Protein AF-A0A964V5R9-F1 (afdb_monomer_lite)

Structure (mmCIF, N/CA/C/O backbone):
data_AF-A0A964V5R9-F1
#
_entry.id   AF-A0A964V5R9-F1
#
loop_
_atom_site.group_PDB
_atom_site.id
_atom_site.type_symbol
_atom_site.label_atom_id
_atom_site.label_alt_id
_atom_site.label_comp_id
_atom_site.label_asym_id
_atom_site.label_entity_id
_atom_site.label_seq_id
_atom_site.pdbx_PDB_ins_code
_atom_site.Cartn_x
_atom_site.Cartn_y
_atom_site.Cartn_z
_atom_site.occupancy
_atom_site.B_iso_or_equiv
_atom_site.auth_seq_id
_atom_site.auth_comp_id
_atom_site.auth_asym_id
_atom_site.auth_atom_id
_atom_site.pdbx_PDB_model_num
ATOM 1 N N . MET A 1 1 ? -35.387 39.392 -35.919 1.00 31.59 1 MET A N 1
ATOM 2 C CA . MET A 1 1 ? -36.525 39.162 -36.844 1.00 31.59 1 MET A CA 1
ATOM 3 C C . MET A 1 1 ? -37.261 37.903 -36.402 1.00 31.59 1 MET A C 1
ATOM 5 O O . MET A 1 1 ? -36.664 37.111 -35.685 1.00 31.59 1 MET A O 1
ATOM 9 N N . SER A 1 2 ? -38.541 37.754 -36.748 1.00 31.02 2 SER A N 1
ATOM 10 C CA . SER A 1 2 ? -39.465 36.840 -36.053 1.00 31.02 2 SER A CA 1
ATOM 11 C C . SER A 1 2 ? -39.917 35.652 -36.904 1.00 31.02 2 SER A C 1
ATOM 13 O O . SER A 1 2 ? -40.207 35.840 -38.078 1.00 31.02 2 SER A O 1
ATOM 15 N N . ASN A 1 3 ? -40.056 34.476 -36.279 1.00 32.22 3 ASN A N 1
ATOM 16 C CA . ASN A 1 3 ? -41.235 33.581 -36.306 1.00 32.22 3 ASN A CA 1
ATOM 17 C C . ASN A 1 3 ? -40.943 32.387 -35.361 1.00 32.22 3 ASN A C 1
ATOM 19 O O . ASN A 1 3 ? -39.824 31.894 -35.368 1.00 32.22 3 ASN A O 1
ATOM 23 N N . SER A 1 4 ? -41.783 31.927 -34.423 1.00 34.06 4 SER A N 1
ATOM 24 C CA . SER A 1 4 ? -43.254 31.848 -34.285 1.00 34.06 4 SER A CA 1
ATOM 25 C C . SER A 1 4 ? -43.903 30.670 -35.025 1.00 34.06 4 SER A C 1
ATOM 27 O O . SER A 1 4 ? -44.237 30.802 -36.197 1.00 34.06 4 SER A O 1
ATOM 29 N N . MET A 1 5 ? -44.188 29.568 -34.308 1.00 31.17 5 MET A N 1
ATOM 30 C CA . MET A 1 5 ? -45.581 29.170 -34.019 1.00 31.17 5 MET A CA 1
ATOM 31 C C . MET A 1 5 ? -45.730 28.058 -32.952 1.00 31.17 5 MET A C 1
ATOM 33 O O . MET A 1 5 ? -44.769 27.431 -32.521 1.00 31.17 5 MET A O 1
ATOM 37 N N . ARG A 1 6 ? -46.977 27.892 -32.484 1.00 31.89 6 ARG A N 1
ATOM 38 C CA . ARG A 1 6 ? -47.477 27.010 -31.401 1.00 31.89 6 ARG A CA 1
ATOM 39 C C . ARG A 1 6 ? -47.512 25.541 -31.878 1.00 31.89 6 ARG A C 1
ATOM 41 O O . ARG A 1 6 ? -47.847 25.313 -33.030 1.00 31.89 6 ARG A O 1
ATOM 48 N N . ALA A 1 7 ? -47.109 24.515 -31.122 1.00 29.84 7 ALA A N 1
ATOM 49 C CA . ALA A 1 7 ? -47.562 24.025 -29.806 1.00 29.84 7 ALA A CA 1
ATOM 50 C C . ALA A 1 7 ? -48.953 23.343 -29.794 1.00 29.84 7 ALA A C 1
ATOM 52 O O . ALA A 1 7 ? -49.966 23.998 -30.046 1.00 29.84 7 ALA A O 1
ATOM 53 N N . ARG A 1 8 ? -49.002 22.055 -29.395 1.00 27.39 8 ARG A N 1
ATOM 54 C CA . ARG A 1 8 ? -50.155 21.376 -28.757 1.00 27.39 8 ARG A CA 1
ATOM 55 C C . ARG A 1 8 ? -49.752 20.052 -28.087 1.00 27.39 8 ARG A C 1
ATOM 57 O O . ARG A 1 8 ? -48.685 19.514 -28.352 1.00 27.39 8 ARG A O 1
ATOM 64 N N . THR A 1 9 ? -50.610 19.571 -27.190 1.00 28.94 9 THR A N 1
ATOM 65 C CA . THR A 1 9 ? -50.410 18.408 -26.311 1.00 28.94 9 THR A CA 1
ATOM 66 C C . THR A 1 9 ? -51.215 17.180 -26.745 1.00 28.94 9 THR A C 1
ATOM 68 O O . THR A 1 9 ? -52.232 17.310 -27.424 1.00 28.94 9 THR A O 1
ATOM 71 N N . SER A 1 10 ? -50.803 16.006 -26.247 1.00 26.47 10 SER A N 1
ATOM 72 C CA . SER A 1 10 ? -51.625 14.930 -25.641 1.00 26.47 10 SER A CA 1
ATOM 73 C C . SER A 1 10 ? -51.166 13.523 -26.046 1.00 26.47 10 SER A C 1
ATOM 75 O O . SER A 1 10 ? -50.566 13.322 -27.096 1.00 26.47 10 SER A O 1
ATOM 77 N N . ALA A 1 11 ? -51.433 12.546 -25.178 1.00 29.53 11 ALA A N 1
ATOM 78 C CA . ALA A 1 11 ? -51.097 11.140 -25.378 1.00 29.53 11 ALA A CA 1
ATOM 79 C C . ALA A 1 11 ? -52.368 10.289 -25.481 1.00 29.53 11 ALA A C 1
ATOM 81 O O . ALA A 1 11 ? -53.358 10.596 -24.809 1.00 29.53 11 ALA A O 1
ATOM 82 N N . ARG A 1 12 ? -52.311 9.169 -26.219 1.00 27.20 12 ARG A N 1
ATOM 83 C CA . ARG A 1 12 ? -53.114 7.968 -25.925 1.00 27.20 12 ARG A CA 1
ATOM 84 C C . ARG A 1 12 ? -52.612 6.700 -26.624 1.00 27.20 12 ARG A C 1
ATOM 86 O O . ARG A 1 12 ? -51.975 6.737 -27.665 1.00 27.20 12 ARG A O 1
ATOM 93 N N . CYS A 1 13 ? -52.949 5.603 -25.955 1.00 23.59 13 CYS A N 1
ATOM 94 C CA . CYS A 1 13 ? -52.862 4.180 -26.272 1.00 23.59 13 CYS A CA 1
ATOM 95 C C . CYS A 1 13 ? -52.897 3.749 -27.750 1.00 23.59 13 CYS A C 1
ATOM 97 O O . CYS A 1 13 ? -53.654 4.309 -28.532 1.00 23.59 13 CYS A O 1
ATOM 99 N N . HIS A 1 14 ? -52.374 2.541 -28.010 1.00 25.55 14 HIS A N 1
ATOM 100 C CA . HIS A 1 14 ? -53.261 1.461 -28.472 1.00 25.55 14 HIS A CA 1
ATOM 101 C C . HIS A 1 14 ? -52.847 0.060 -27.981 1.00 25.55 14 HIS A C 1
ATOM 103 O O . HIS A 1 14 ? -51.672 -0.225 -27.772 1.00 25.55 14 HIS A O 1
ATOM 109 N N . ARG A 1 15 ? -53.843 -0.820 -27.797 1.00 29.67 15 ARG A N 1
ATOM 110 C CA . ARG A 1 15 ? -53.708 -2.280 -27.616 1.00 29.67 15 ARG A CA 1
ATOM 111 C C . ARG A 1 15 ? -54.417 -2.988 -28.775 1.00 29.67 15 ARG A C 1
ATOM 113 O O . ARG A 1 15 ? -55.524 -2.587 -29.123 1.00 29.67 15 ARG A O 1
ATOM 120 N N . SER A 1 16 ? -53.869 -4.109 -29.240 1.00 27.30 16 SER A N 1
ATOM 121 C CA . SER A 1 16 ? -54.611 -5.318 -29.661 1.00 27.30 16 SER A CA 1
ATOM 122 C C . SER A 1 16 ? -53.607 -6.485 -29.686 1.00 27.30 16 SER A C 1
ATOM 124 O O . SER A 1 16 ? -52.511 -6.315 -30.199 1.00 27.30 16 SER A O 1
ATOM 126 N N . ARG A 1 17 ? -53.749 -7.550 -28.882 1.00 31.53 17 ARG A N 1
ATOM 127 C CA . ARG A 1 17 ? -54.792 -8.601 -28.779 1.00 31.53 17 ARG A CA 1
ATOM 128 C C . ARG A 1 17 ? -54.695 -9.666 -29.877 1.00 31.53 17 ARG A C 1
ATOM 130 O O . ARG A 1 17 ? -55.046 -9.402 -31.016 1.00 31.53 17 ARG A O 1
ATOM 137 N N . TRP A 1 18 ? -54.437 -10.894 -29.432 1.00 27.44 18 TRP A N 1
ATOM 138 C CA . TRP A 1 18 ? -55.227 -12.064 -29.824 1.00 27.44 18 TRP A CA 1
ATOM 139 C C . TRP A 1 18 ? -55.886 -12.673 -28.570 1.00 27.44 18 TRP A C 1
ATOM 141 O O . TRP A 1 18 ? -55.552 -12.301 -27.443 1.00 27.44 18 TRP A O 1
ATOM 151 N N . THR A 1 19 ? -56.883 -13.530 -28.781 1.00 31.69 19 THR A N 1
ATOM 152 C CA . THR A 1 19 ? -57.765 -14.170 -27.779 1.00 31.69 19 THR A CA 1
ATOM 153 C C . THR A 1 19 ? -58.252 -15.507 -28.379 1.00 31.69 19 THR A C 1
ATOM 155 O O . THR A 1 19 ? -58.135 -15.673 -29.590 1.00 31.69 19 THR A O 1
ATOM 158 N N . THR A 1 20 ? -58.786 -16.503 -27.663 1.00 31.69 20 THR A N 1
ATOM 159 C CA . THR A 1 20 ? -59.263 -16.575 -26.257 1.00 31.69 20 THR A CA 1
ATOM 160 C C . THR A 1 20 ? -58.722 -17.882 -25.599 1.00 31.69 20 THR A C 1
ATOM 162 O O . THR A 1 20 ? -57.593 -18.217 -25.929 1.00 31.69 20 THR A O 1
ATOM 165 N N . LEU A 1 21 ? -59.320 -18.680 -24.690 1.00 25.94 21 LEU A N 1
ATOM 166 C CA . LEU A 1 21 ? -60.631 -18.781 -24.004 1.00 25.94 21 LEU A CA 1
ATOM 167 C C . LEU A 1 21 ? -60.427 -19.419 -22.595 1.00 25.94 21 LEU A C 1
ATOM 169 O O . LEU A 1 21 ? -59.306 -19.540 -22.113 1.00 25.94 21 LEU A O 1
ATOM 173 N N . GLU A 1 22 ? -61.523 -19.813 -21.955 1.00 30.98 22 GLU A N 1
ATOM 174 C CA . GLU A 1 22 ? -61.703 -20.451 -20.634 1.00 30.98 22 GLU A CA 1
ATOM 175 C C . GLU A 1 22 ? -62.637 -21.705 -20.843 1.00 30.98 22 GLU A C 1
ATOM 177 O O . GLU A 1 22 ? -62.853 -22.022 -22.019 1.00 30.98 22 GLU A O 1
ATOM 182 N N . PRO A 1 23 ? -63.241 -22.432 -19.851 1.00 48.47 23 PRO A N 1
ATOM 183 C CA . PRO A 1 23 ? -63.338 -22.131 -18.414 1.00 48.47 23 PRO A CA 1
ATOM 184 C C . PRO A 1 23 ? -63.375 -23.277 -17.363 1.00 48.47 23 PRO A C 1
ATOM 186 O O . PRO A 1 23 ? -63.693 -24.432 -17.626 1.00 48.47 23 PRO A O 1
ATOM 189 N N . SER A 1 24 ? -63.297 -22.824 -16.101 1.00 30.88 24 SER A N 1
ATOM 190 C CA . SER A 1 24 ? -63.981 -23.352 -14.896 1.00 30.88 24 SER A CA 1
ATOM 191 C C . SER A 1 24 ? -63.452 -24.604 -14.168 1.00 30.88 24 SER A C 1
ATOM 193 O O . SER A 1 24 ? -63.061 -25.600 -14.761 1.00 30.88 24 SER A O 1
ATOM 195 N N . GLY A 1 25 ? -63.519 -24.547 -12.827 1.00 24.78 25 GLY A N 1
ATOM 196 C CA . GLY A 1 25 ? -63.258 -25.670 -11.915 1.00 24.78 25 GLY A CA 1
ATOM 197 C C . GLY A 1 25 ? -62.844 -25.229 -10.501 1.00 24.78 25 GLY A C 1
ATOM 198 O O . GLY A 1 25 ? -61.684 -24.910 -10.266 1.00 24.78 25 GLY A O 1
ATOM 199 N N . ARG A 1 26 ? -63.772 -25.228 -9.530 1.00 26.38 26 ARG A N 1
ATOM 200 C CA . ARG A 1 26 ? -63.465 -25.106 -8.085 1.00 26.38 26 ARG A CA 1
ATOM 201 C C . ARG A 1 26 ? -63.784 -26.430 -7.385 1.00 26.38 26 ARG A C 1
ATOM 203 O O . ARG A 1 26 ? -64.909 -26.885 -7.552 1.00 26.38 26 ARG A O 1
ATOM 210 N N . CYS A 1 27 ? -62.894 -26.945 -6.523 1.00 22.05 27 CYS A N 1
ATOM 211 C CA . CYS A 1 27 ? -63.277 -27.427 -5.178 1.00 22.05 27 CYS A CA 1
ATOM 212 C C . CYS A 1 27 ? -62.102 -27.838 -4.256 1.00 22.05 27 CYS A C 1
ATOM 214 O O . CYS A 1 27 ? -61.270 -28.669 -4.594 1.00 22.05 27 CYS A O 1
ATOM 216 N N . THR A 1 28 ? -62.102 -27.236 -3.063 1.00 25.62 28 THR A N 1
ATOM 217 C CA . THR A 1 28 ? -61.815 -27.810 -1.727 1.00 25.62 28 THR A CA 1
ATOM 218 C C . THR A 1 28 ? -60.768 -28.926 -1.485 1.00 25.62 28 THR A C 1
ATOM 220 O O . THR A 1 28 ? -61.029 -30.108 -1.655 1.00 25.62 28 THR A O 1
ATOM 223 N N . ALA A 1 29 ? -59.737 -28.519 -0.728 1.00 25.14 29 ALA A N 1
ATOM 224 C CA . ALA A 1 29 ? -59.336 -29.073 0.582 1.00 25.14 29 ALA A CA 1
ATOM 225 C C . ALA A 1 29 ? -58.611 -30.436 0.721 1.00 25.14 29 ALA A C 1
ATOM 227 O O . ALA A 1 29 ? -59.125 -31.502 0.409 1.00 25.14 29 ALA A O 1
ATOM 228 N N . SER A 1 30 ? -57.517 -30.398 1.496 1.00 25.61 30 SER A N 1
ATOM 229 C CA . SER A 1 30 ? -57.212 -31.421 2.506 1.00 25.61 30 SER A CA 1
ATOM 230 C C . SER A 1 30 ? -56.527 -30.783 3.725 1.00 25.61 30 SER A C 1
ATOM 232 O O . SER A 1 30 ? -55.787 -29.811 3.593 1.00 25.61 30 SER A O 1
ATOM 234 N N . ARG A 1 31 ? -56.803 -31.301 4.928 1.00 27.17 31 ARG A N 1
ATOM 235 C CA . ARG A 1 31 ? -56.185 -30.882 6.203 1.00 27.17 31 ARG A CA 1
ATOM 236 C C . ARG A 1 31 ? -55.157 -31.925 6.645 1.00 27.17 31 ARG A C 1
ATOM 238 O O . ARG A 1 31 ? -55.401 -33.113 6.446 1.00 27.17 31 ARG A O 1
ATOM 245 N N . LYS A 1 32 ? -54.188 -31.523 7.479 1.00 25.19 32 LYS A N 1
ATOM 246 C CA . LYS A 1 32 ? -53.978 -32.185 8.786 1.00 25.19 32 LYS A CA 1
ATOM 247 C C . LYS A 1 32 ? -53.147 -31.338 9.751 1.00 25.19 32 LYS A C 1
ATOM 249 O O . LYS A 1 32 ? -52.080 -30.848 9.416 1.00 25.19 32 LYS A O 1
ATOM 254 N N . SER A 1 33 ? -53.662 -31.208 10.969 1.00 27.42 33 SER A N 1
ATOM 255 C CA . SER A 1 33 ? -53.074 -30.483 12.095 1.00 27.42 33 SER A CA 1
ATOM 256 C C . SER A 1 33 ? -53.029 -31.404 13.313 1.00 27.42 33 SER A C 1
ATOM 258 O O . SER A 1 33 ? -54.078 -31.932 13.682 1.00 27.42 33 SER A O 1
ATOM 260 N N . TRP A 1 34 ? -51.872 -31.550 13.960 1.00 25.72 34 TRP A N 1
ATOM 261 C CA . TRP A 1 34 ? -51.735 -32.183 15.281 1.00 25.72 34 TRP A CA 1
ATOM 262 C C . TRP A 1 34 ? -50.730 -31.361 16.105 1.00 25.72 34 TRP A C 1
ATOM 264 O O . TRP A 1 34 ? -49.552 -31.319 15.781 1.00 25.72 34 TRP A O 1
ATOM 274 N N . THR A 1 35 ? -51.200 -30.424 16.936 1.00 27.39 35 THR A N 1
ATOM 275 C CA . THR A 1 35 ? -51.636 -30.561 18.351 1.00 27.39 35 THR A CA 1
ATOM 276 C C . THR A 1 35 ? -50.503 -30.383 19.365 1.00 27.39 35 THR A C 1
ATOM 278 O O . THR A 1 35 ? -49.607 -31.216 19.462 1.00 27.39 35 THR A O 1
ATOM 281 N N . ARG A 1 36 ? -50.638 -29.375 20.241 1.00 29.12 36 ARG A N 1
ATOM 282 C CA . ARG A 1 36 ? -50.010 -29.399 21.574 1.00 29.12 36 ARG A CA 1
ATOM 283 C C . ARG A 1 36 ? -50.561 -30.585 22.374 1.00 29.12 36 ARG A C 1
ATOM 285 O O . ARG A 1 36 ? -51.766 -30.829 22.329 1.00 29.12 36 ARG A O 1
ATOM 292 N N . ARG A 1 37 ? -49.739 -31.199 23.228 1.00 25.95 37 ARG A N 1
ATOM 293 C CA . ARG A 1 37 ? -50.233 -31.891 24.428 1.00 25.95 37 ARG A CA 1
ATOM 294 C C . ARG A 1 37 ? -49.319 -31.600 25.614 1.00 25.95 37 ARG A C 1
ATOM 296 O O . ARG A 1 37 ? -48.119 -31.827 25.549 1.00 25.95 37 ARG A O 1
ATOM 303 N N . THR A 1 38 ? -49.899 -31.066 26.680 1.00 29.22 38 THR A N 1
ATOM 304 C CA . THR A 1 38 ? -49.250 -30.892 27.982 1.00 29.22 38 THR A CA 1
ATOM 305 C C . THR A 1 38 ? -49.316 -32.184 28.792 1.00 29.22 38 THR A C 1
ATOM 307 O O . THR A 1 38 ? -50.276 -32.944 28.673 1.00 29.22 38 THR A O 1
ATOM 310 N N . LEU A 1 39 ? -48.350 -32.376 29.690 1.00 27.39 39 LEU A N 1
ATOM 311 C CA . LEU A 1 39 ? -48.511 -33.168 30.911 1.00 27.39 39 LEU A CA 1
ATOM 312 C C . LEU A 1 39 ? -47.694 -32.522 32.046 1.00 27.39 39 LEU A C 1
ATOM 314 O O . LEU A 1 39 ? -46.788 -31.731 31.789 1.00 27.39 39 LEU A O 1
ATOM 318 N N . ARG A 1 40 ? -48.080 -32.789 33.298 1.00 28.59 40 ARG A N 1
ATOM 319 C CA . ARG A 1 40 ? -47.512 -32.191 34.521 1.00 28.59 40 ARG A CA 1
ATOM 320 C C . ARG A 1 40 ? -46.851 -33.261 35.393 1.00 28.59 40 ARG A C 1
ATOM 322 O O . ARG A 1 40 ? -47.325 -34.390 35.411 1.00 28.59 40 ARG A O 1
ATOM 329 N N . GLY A 1 41 ? -45.914 -32.827 36.240 1.00 26.44 41 GLY A N 1
ATOM 330 C CA . GLY A 1 41 ? -45.457 -33.565 37.426 1.00 26.44 41 GLY A CA 1
ATOM 331 C C . GLY A 1 41 ? -44.126 -34.307 37.242 1.00 26.44 41 GLY A C 1
ATOM 332 O O . GLY A 1 41 ? -43.820 -34.728 36.135 1.00 26.44 41 GLY A O 1
ATOM 333 N N . THR A 1 42 ? -43.284 -34.471 38.269 1.00 28.81 42 THR A N 1
ATOM 334 C CA . THR A 1 42 ? -43.322 -33.922 39.647 1.00 28.81 42 THR A CA 1
ATOM 335 C C . THR A 1 42 ? -41.901 -33.813 40.224 1.00 28.81 42 THR A C 1
ATOM 337 O O . THR A 1 42 ? -41.060 -34.667 39.977 1.00 28.81 42 THR A O 1
ATOM 340 N N . ASN A 1 43 ? -41.664 -32.776 41.031 1.00 27.92 43 ASN A N 1
ATOM 341 C CA . ASN A 1 43 ? -40.509 -32.600 41.939 1.00 27.92 43 ASN A CA 1
ATOM 342 C C . ASN A 1 43 ? -40.808 -33.365 43.280 1.00 27.92 43 ASN A C 1
ATOM 344 O O . ASN A 1 43 ? -41.959 -33.797 43.403 1.00 27.92 43 ASN A O 1
ATOM 348 N N . PRO A 1 44 ? -39.943 -33.469 44.335 1.00 48.19 44 PRO A N 1
ATOM 349 C CA . PRO A 1 44 ? -38.596 -32.885 44.514 1.00 48.19 44 PRO A CA 1
ATOM 350 C C . PRO A 1 44 ? -37.545 -33.684 45.368 1.00 48.19 44 PRO A C 1
ATOM 352 O O . PRO A 1 44 ? -37.873 -34.691 45.985 1.00 48.19 44 PRO A O 1
ATOM 355 N N . ARG A 1 45 ? -36.345 -33.082 45.575 1.00 29.34 45 ARG A N 1
ATOM 356 C CA . ARG A 1 45 ? -35.307 -33.381 46.628 1.00 29.34 45 ARG A CA 1
ATOM 357 C C . ARG A 1 45 ? -34.570 -34.740 46.459 1.00 29.34 45 ARG A C 1
ATOM 359 O O . ARG A 1 45 ? -35.041 -35.577 45.710 1.00 29.34 45 ARG A O 1
ATOM 366 N N . THR A 1 46 ? -33.395 -35.042 47.042 1.00 28.47 46 THR A N 1
ATOM 367 C CA . THR A 1 46 ? -32.437 -34.428 48.019 1.00 28.47 46 THR A CA 1
ATOM 368 C C . THR A 1 46 ? -30.991 -34.505 47.456 1.00 28.47 46 THR A C 1
ATOM 370 O O . THR A 1 46 ? -30.712 -35.446 46.730 1.00 28.47 46 THR A O 1
ATOM 373 N N . ARG A 1 47 ? -30.058 -33.541 47.604 1.00 27.34 47 ARG A N 1
ATOM 374 C CA . ARG A 1 47 ? -29.347 -32.954 48.784 1.00 27.34 47 ARG A CA 1
ATOM 375 C C . ARG A 1 47 ? -28.121 -33.777 49.264 1.00 27.34 47 ARG A C 1
ATOM 377 O O . ARG A 1 47 ? -28.307 -34.911 49.678 1.00 27.34 47 ARG A O 1
ATOM 384 N N . SER A 1 48 ? -26.954 -33.109 49.394 1.00 26.67 48 SER A N 1
ATOM 385 C CA . SER A 1 48 ? -25.717 -33.543 50.110 1.00 26.67 48 SER A CA 1
ATOM 386 C C . SER A 1 48 ? -24.839 -34.623 49.420 1.00 26.67 48 SER A C 1
ATOM 388 O O . SER A 1 48 ? -25.386 -35.474 48.735 1.00 26.67 48 SER A O 1
ATOM 390 N N . ALA A 1 49 ? -23.500 -34.679 49.573 1.00 29.14 49 ALA A N 1
ATOM 391 C CA . ALA A 1 49 ? -22.503 -33.699 50.066 1.00 29.14 49 ALA A CA 1
ATOM 392 C C . ALA A 1 49 ? -21.041 -34.166 49.794 1.00 29.14 49 ALA A C 1
ATOM 394 O O . ALA A 1 49 ? -20.811 -35.335 49.517 1.00 29.14 49 ALA A O 1
ATOM 395 N N . SER A 1 50 ? -20.082 -33.234 49.941 1.00 28.72 50 SER A N 1
ATOM 396 C CA . SER A 1 50 ? -18.679 -33.401 50.405 1.00 28.72 50 SER A CA 1
ATOM 397 C C . SER A 1 50 ? -17.814 -34.600 49.959 1.00 28.72 50 SER A C 1
ATOM 399 O O . SER A 1 50 ? -18.061 -35.735 50.354 1.00 28.72 50 SER A O 1
ATOM 401 N N . GLY A 1 51 ? -16.656 -34.304 49.354 1.00 28.73 51 GLY A N 1
ATOM 402 C CA . GLY A 1 51 ? -15.544 -35.256 49.212 1.00 28.73 51 GLY A CA 1
ATOM 403 C C . GLY A 1 51 ? -14.259 -34.616 48.671 1.00 28.73 51 GLY A C 1
ATOM 404 O O . GLY A 1 51 ? -14.016 -34.663 47.471 1.00 28.73 51 GLY A O 1
ATOM 405 N N . ARG A 1 52 ? -13.435 -34.014 49.543 1.00 29.77 52 ARG A N 1
ATOM 406 C CA . ARG A 1 52 ? -12.017 -33.739 49.230 1.00 29.77 52 ARG A CA 1
ATOM 407 C C . ARG A 1 52 ? -11.190 -34.990 49.520 1.00 29.77 52 ARG A C 1
ATOM 409 O O . ARG A 1 52 ? -11.468 -35.649 50.518 1.00 29.77 52 ARG A O 1
ATOM 416 N N . LEU A 1 53 ? -10.113 -35.196 48.767 1.00 29.31 53 LEU A N 1
ATOM 417 C CA . LEU A 1 53 ? -8.810 -35.578 49.323 1.00 29.31 53 LEU A CA 1
ATOM 418 C C . LEU A 1 53 ? -7.700 -35.283 48.303 1.00 29.31 53 LEU A C 1
ATOM 420 O O . LEU A 1 53 ? -7.935 -35.313 47.096 1.00 29.31 53 LEU A O 1
ATOM 424 N N . ASP A 1 54 ? -6.523 -34.938 48.813 1.00 28.27 54 ASP A N 1
ATOM 425 C CA . ASP A 1 54 ? -5.382 -34.422 48.055 1.00 28.27 54 ASP A CA 1
ATOM 426 C C . ASP A 1 54 ? -4.305 -35.502 47.794 1.00 28.27 54 ASP A C 1
ATOM 428 O O . ASP A 1 54 ? -4.406 -36.627 48.281 1.00 28.27 54 ASP A O 1
ATOM 432 N N . ALA A 1 55 ? -3.221 -35.065 47.130 1.00 31.09 55 ALA A N 1
ATOM 433 C CA . ALA A 1 55 ? -1.815 -35.441 47.377 1.00 31.09 55 ALA A CA 1
ATOM 434 C C . ALA A 1 55 ? -1.053 -36.329 46.356 1.00 31.09 55 ALA A C 1
ATOM 436 O O . ALA A 1 55 ? -1.248 -37.533 46.272 1.00 31.09 55 ALA A O 1
ATOM 437 N N . HIS A 1 56 ? -0.033 -35.686 45.756 1.00 28.00 56 HIS A N 1
ATOM 438 C CA . HIS A 1 56 ? 1.344 -36.173 45.506 1.00 28.00 56 HIS A CA 1
ATOM 439 C C . HIS A 1 56 ? 1.595 -37.312 44.474 1.00 28.00 56 HIS A C 1
ATOM 441 O O . HIS A 1 56 ? 0.880 -38.297 44.409 1.00 28.00 56 HIS A O 1
ATOM 447 N N . LEU A 1 57 ? 2.470 -37.094 43.469 1.00 28.62 57 LEU A N 1
ATOM 448 C CA . LEU A 1 57 ? 3.936 -37.376 43.407 1.00 28.62 57 LEU A CA 1
ATOM 449 C C . LEU A 1 57 ? 4.280 -38.893 43.490 1.00 28.62 57 LEU A C 1
ATOM 451 O O . LEU A 1 57 ? 3.635 -39.619 44.227 1.00 28.62 57 LEU A O 1
ATOM 455 N N . THR A 1 58 ? 5.265 -39.458 42.767 1.00 28.17 58 THR A N 1
ATOM 456 C CA . THR A 1 58 ? 6.516 -38.867 42.231 1.00 28.17 58 THR A CA 1
ATOM 457 C C . THR A 1 58 ? 7.068 -39.609 40.983 1.00 28.17 58 THR A C 1
ATOM 459 O O . THR A 1 58 ? 6.835 -40.794 40.794 1.00 28.17 58 THR A O 1
ATOM 462 N N . THR A 1 59 ? 7.864 -38.894 40.173 1.00 32.16 59 THR A N 1
ATOM 463 C CA . THR A 1 59 ? 8.956 -39.312 39.242 1.00 32.16 59 THR A CA 1
ATOM 464 C C . THR A 1 59 ? 9.279 -40.797 38.935 1.00 32.16 59 THR A C 1
ATOM 466 O O . THR A 1 59 ? 9.576 -41.575 39.837 1.00 32.16 59 THR A O 1
ATOM 469 N N . GLY A 1 60 ? 9.540 -41.093 37.648 1.00 27.16 60 GLY A N 1
ATOM 470 C CA . GLY A 1 60 ? 10.334 -42.249 37.174 1.00 27.16 60 GLY A CA 1
ATOM 471 C C . GLY A 1 60 ? 10.995 -41.996 35.798 1.00 27.16 60 GLY A C 1
ATOM 472 O O . GLY A 1 60 ? 10.429 -41.288 34.971 1.00 27.16 60 GLY A O 1
ATOM 473 N N . ARG A 1 61 ? 12.206 -42.526 35.541 1.00 30.98 61 ARG A N 1
ATOM 474 C CA . ARG A 1 61 ? 13.010 -42.334 34.299 1.00 30.98 61 ARG A CA 1
ATOM 475 C C . ARG A 1 61 ? 13.557 -43.680 33.774 1.00 30.98 61 ARG A C 1
ATOM 477 O O . ARG A 1 61 ? 13.741 -44.584 34.580 1.00 30.98 61 ARG A O 1
ATOM 484 N N . ARG A 1 62 ? 14.004 -43.699 32.497 1.00 29.02 62 ARG A N 1
ATOM 485 C CA . ARG A 1 62 ? 14.732 -44.773 31.743 1.00 29.02 62 ARG A CA 1
ATOM 486 C C . ARG A 1 62 ? 13.846 -45.854 31.082 1.00 29.02 62 ARG A C 1
ATOM 488 O O . ARG A 1 62 ? 12.771 -46.122 31.589 1.00 29.02 62 ARG A O 1
ATOM 495 N N . SER A 1 63 ? 14.267 -46.564 30.018 1.00 27.28 63 SER A N 1
ATOM 496 C CA . SER A 1 63 ? 15.177 -46.233 28.886 1.00 27.28 63 SER A CA 1
ATOM 497 C C . SER A 1 63 ? 15.150 -47.345 27.805 1.00 27.28 63 SER A C 1
ATOM 499 O O . SER A 1 63 ? 15.239 -48.510 28.159 1.00 27.28 63 SER A O 1
ATOM 501 N N . MET A 1 64 ? 15.147 -46.965 26.518 1.00 28.03 64 MET A N 1
ATOM 502 C CA . MET A 1 64 ? 15.664 -47.697 25.331 1.00 28.03 64 MET A CA 1
ATOM 503 C C . MET A 1 64 ? 15.275 -49.172 25.000 1.00 28.03 64 MET A C 1
ATOM 505 O O . MET A 1 64 ? 15.786 -50.116 25.586 1.00 28.03 64 MET A O 1
ATOM 509 N N . SER A 1 65 ? 14.642 -49.312 23.819 1.00 28.38 65 SER A N 1
ATOM 510 C CA . SER A 1 65 ? 15.121 -50.110 22.653 1.00 28.38 65 SER A CA 1
ATOM 511 C C . SER A 1 65 ? 14.717 -51.585 22.395 1.00 28.38 65 SER A C 1
ATOM 513 O O . SER A 1 65 ? 15.225 -52.505 23.019 1.00 28.38 65 SER A O 1
ATOM 515 N N . LYS A 1 66 ? 14.034 -51.752 21.241 1.00 30.36 66 LYS A N 1
ATOM 516 C CA . LYS A 1 66 ? 14.115 -52.834 20.215 1.00 30.36 66 LYS A CA 1
ATOM 517 C C . LYS A 1 66 ? 13.688 -54.283 20.551 1.00 30.36 66 LYS A C 1
ATOM 519 O O . LYS A 1 66 ? 14.401 -54.987 21.250 1.00 30.36 66 LYS A O 1
ATOM 524 N N . LEU A 1 67 ? 12.717 -54.802 19.778 1.00 25.95 67 LEU A N 1
ATOM 525 C CA . LEU A 1 67 ? 12.977 -55.774 18.683 1.00 25.95 67 LEU A CA 1
ATOM 526 C C . LEU A 1 67 ? 11.791 -55.847 17.676 1.00 25.95 67 LEU A C 1
ATOM 528 O O . LEU A 1 67 ? 10.811 -55.124 17.833 1.00 25.95 67 LEU A O 1
ATOM 532 N N . HIS A 1 68 ? 11.897 -56.670 16.621 1.00 28.83 68 HIS A N 1
ATOM 533 C CA . HIS A 1 68 ? 10.862 -56.939 15.596 1.00 28.83 68 HIS A CA 1
ATOM 534 C C . HIS A 1 68 ? 10.649 -58.454 15.420 1.00 28.83 68 HIS A C 1
ATOM 536 O O . HIS A 1 68 ? 11.637 -59.183 15.379 1.00 28.83 68 HIS A O 1
ATOM 542 N N . VAL A 1 69 ? 9.402 -58.890 15.181 1.00 26.81 69 VAL A N 1
ATOM 543 C CA . VAL A 1 69 ? 9.019 -60.138 14.472 1.00 26.81 69 VAL A CA 1
ATOM 544 C C . VAL A 1 69 ? 7.696 -59.856 13.713 1.00 26.81 69 VAL A C 1
ATOM 546 O O . VAL A 1 69 ? 6.860 -59.143 14.272 1.00 26.81 69 VAL A O 1
ATOM 549 N N . PRO A 1 70 ? 7.492 -60.318 12.458 1.00 40.19 70 PRO A N 1
ATOM 550 C CA . PRO A 1 70 ? 6.370 -59.887 11.608 1.00 40.19 70 PRO A CA 1
ATOM 551 C C . PRO A 1 70 ? 5.143 -60.823 11.627 1.00 40.19 70 PRO A C 1
ATOM 553 O O . PRO A 1 70 ? 5.190 -61.930 12.160 1.00 40.19 70 PRO A O 1
ATOM 556 N N . LEU A 1 71 ? 4.061 -60.389 10.966 1.00 26.73 71 LEU A N 1
ATOM 557 C CA . LEU A 1 71 ? 2.845 -61.170 10.704 1.00 26.73 71 LEU A CA 1
ATOM 558 C C . LEU A 1 71 ? 2.691 -61.467 9.198 1.00 26.73 71 LEU A C 1
ATOM 560 O O . LEU A 1 71 ? 3.103 -60.667 8.360 1.00 26.73 71 LEU A O 1
ATOM 564 N N . VAL A 1 72 ? 2.054 -62.589 8.856 1.00 28.81 72 VAL A N 1
ATOM 565 C CA . VAL A 1 72 ? 1.708 -63.003 7.482 1.00 28.81 72 VAL A CA 1
ATOM 566 C C . VAL A 1 72 ? 0.252 -63.467 7.465 1.00 28.81 72 VAL A C 1
ATOM 568 O O . VAL A 1 72 ? -0.126 -64.200 8.372 1.00 28.81 72 VAL A O 1
ATOM 571 N N . VAL A 1 73 ? -0.530 -63.093 6.438 1.00 27.94 73 VAL A N 1
ATOM 572 C CA . VAL A 1 73 ? -1.563 -63.935 5.783 1.00 27.94 73 VAL A CA 1
ATOM 573 C C . VAL A 1 73 ? -2.189 -63.214 4.570 1.00 27.94 73 VAL A C 1
ATOM 575 O O . VAL A 1 73 ? -2.309 -61.992 4.531 1.00 27.94 73 VAL A O 1
ATOM 578 N N . THR A 1 74 ? -2.549 -64.003 3.558 1.00 31.33 74 THR A N 1
ATOM 579 C CA . THR A 1 74 ? -3.182 -63.670 2.264 1.00 31.33 74 THR A CA 1
ATOM 580 C C . THR A 1 74 ? -4.688 -64.020 2.282 1.00 31.33 74 THR A C 1
ATOM 582 O O . THR A 1 74 ? -5.125 -64.733 3.175 1.00 31.33 74 THR A O 1
ATOM 585 N N . ALA A 1 75 ? -5.569 -63.671 1.333 1.00 28.88 75 ALA A N 1
ATOM 586 C CA . ALA A 1 75 ? -5.669 -62.589 0.341 1.00 28.88 75 ALA A CA 1
ATOM 587 C C . ALA A 1 75 ? -7.093 -62.624 -0.295 1.00 28.88 75 ALA A C 1
ATOM 589 O O . ALA A 1 75 ? -7.799 -63.615 -0.154 1.00 28.88 75 ALA A O 1
ATOM 590 N N . ARG A 1 76 ? -7.449 -61.595 -1.087 1.00 28.88 76 ARG A N 1
ATOM 591 C CA . ARG A 1 76 ? -8.556 -61.544 -2.083 1.00 28.88 76 ARG A CA 1
ATOM 592 C C . ARG A 1 76 ? -10.016 -61.770 -1.627 1.00 28.88 76 ARG A C 1
ATOM 594 O O . ARG A 1 76 ? -10.485 -62.893 -1.505 1.00 28.88 76 ARG A O 1
ATOM 601 N N . ALA A 1 77 ? -10.794 -60.692 -1.722 1.00 25.81 77 ALA A N 1
ATOM 602 C CA . ALA A 1 77 ? -12.072 -60.660 -2.449 1.00 25.81 77 ALA A CA 1
ATOM 603 C C . ALA A 1 77 ? -12.209 -59.274 -3.120 1.00 25.81 77 ALA A C 1
ATOM 605 O O . ALA A 1 77 ? -11.498 -58.348 -2.728 1.00 25.81 77 ALA A O 1
ATOM 606 N N . ALA A 1 78 ? -13.053 -59.119 -4.146 1.00 29.95 78 ALA A N 1
ATOM 607 C CA . ALA A 1 78 ? -13.166 -57.867 -4.905 1.00 29.95 78 ALA A CA 1
ATOM 608 C C . ALA A 1 78 ? -14.613 -57.549 -5.321 1.00 29.95 78 ALA A C 1
ATOM 610 O O . ALA A 1 78 ? -15.429 -58.453 -5.456 1.00 29.95 78 ALA A O 1
ATOM 611 N N . ALA A 1 79 ? -14.857 -56.260 -5.581 1.00 28.80 79 ALA A N 1
ATOM 612 C CA . ALA A 1 79 ? -16.056 -55.675 -6.188 1.00 28.80 79 ALA A CA 1
ATOM 613 C C . ALA A 1 79 ? -17.403 -55.871 -5.453 1.00 28.80 79 ALA A C 1
ATOM 615 O O . ALA A 1 79 ? -18.172 -56.777 -5.755 1.00 28.80 79 ALA A O 1
ATOM 616 N N . LEU A 1 80 ? -17.786 -54.859 -4.665 1.00 24.95 80 LEU A N 1
ATOM 617 C CA . LEU A 1 80 ? -18.857 -53.968 -5.131 1.00 24.95 80 LEU A CA 1
ATOM 618 C C . LEU A 1 80 ? -18.691 -52.562 -4.536 1.00 24.95 80 LEU A C 1
ATOM 620 O O . LEU A 1 80 ? -18.505 -52.410 -3.332 1.00 24.95 80 LEU A O 1
ATOM 624 N N . SER A 1 81 ? -18.748 -51.534 -5.381 1.00 30.64 81 SER A N 1
ATOM 625 C CA . SER A 1 81 ? -18.621 -50.132 -4.973 1.00 30.64 81 SER A CA 1
ATOM 626 C C . SER A 1 81 ? -19.943 -49.407 -5.178 1.00 30.64 81 SER A C 1
ATOM 628 O O . SER A 1 81 ? -20.383 -49.304 -6.319 1.00 30.64 81 SER A O 1
ATOM 630 N N . LEU A 1 82 ? -20.525 -48.841 -4.116 1.00 28.47 82 LEU A N 1
ATOM 631 C CA . LEU A 1 82 ? -21.315 -47.608 -4.209 1.00 28.47 82 LEU A CA 1
ATOM 632 C C . LEU A 1 82 ? -21.511 -46.948 -2.830 1.00 28.47 82 LEU A C 1
ATOM 634 O O . LEU A 1 82 ? -21.811 -47.620 -1.851 1.00 28.47 82 LEU A O 1
ATOM 638 N N . ALA A 1 83 ? -21.369 -45.621 -2.799 1.00 32.75 83 ALA A N 1
ATOM 639 C CA . ALA A 1 83 ? -21.945 -44.687 -1.825 1.00 32.75 83 ALA A CA 1
ATOM 640 C C . ALA A 1 83 ? -21.922 -45.042 -0.314 1.00 32.75 83 ALA A C 1
ATOM 642 O O . ALA A 1 83 ? -22.963 -45.319 0.276 1.00 32.75 83 ALA A O 1
ATOM 643 N N . LEU A 1 84 ? -20.780 -44.819 0.352 1.00 28.27 84 LEU A N 1
ATOM 644 C CA . LEU A 1 84 ? -20.762 -44.110 1.646 1.00 28.27 84 LEU A CA 1
ATOM 645 C C . LEU A 1 84 ? -19.377 -43.471 1.868 1.00 28.27 84 LEU A C 1
ATOM 647 O O . LEU A 1 84 ? -18.402 -44.169 2.128 1.00 28.27 84 LEU A O 1
ATOM 651 N N . GLY A 1 85 ? -19.267 -42.148 1.702 1.00 33.53 85 GLY A N 1
ATOM 652 C CA . GLY A 1 85 ? -17.959 -41.483 1.603 1.00 33.53 85 GLY A CA 1
ATOM 653 C C . GLY A 1 85 ? -17.998 -39.960 1.719 1.00 33.53 85 GLY A C 1
ATOM 654 O O . GLY A 1 85 ? -17.352 -39.278 0.935 1.00 33.53 85 GLY A O 1
ATOM 655 N N . LEU A 1 86 ? -18.773 -39.426 2.668 1.00 35.41 86 LEU A N 1
ATOM 656 C CA . LEU A 1 86 ? -18.810 -37.996 2.998 1.00 35.41 86 LEU A CA 1
ATOM 657 C C . LEU A 1 86 ? -19.056 -37.810 4.503 1.00 35.41 86 LEU A C 1
ATOM 659 O O . LEU A 1 86 ? -20.189 -37.652 4.945 1.00 35.41 86 LEU A O 1
ATOM 663 N N . LEU A 1 87 ? -17.980 -37.871 5.288 1.00 30.48 87 LEU A N 1
ATOM 664 C CA . LEU A 1 87 ? -17.924 -37.375 6.670 1.00 30.48 87 LEU A CA 1
ATOM 665 C C . LEU A 1 87 ? -16.458 -37.128 7.073 1.00 30.48 87 LEU A C 1
ATOM 667 O O . LEU A 1 87 ? -15.965 -37.608 8.092 1.00 30.48 87 LEU A O 1
ATOM 671 N N . SER A 1 88 ? -15.737 -36.394 6.222 1.00 36.19 88 SER A N 1
ATOM 672 C CA . SER A 1 88 ? -14.404 -35.884 6.544 1.00 36.19 88 SER A CA 1
ATOM 673 C C . SER A 1 88 ? -14.522 -34.968 7.759 1.00 36.19 88 SER A C 1
ATOM 675 O O . SER A 1 88 ? -15.128 -33.902 7.670 1.00 36.19 88 SER A O 1
ATOM 677 N N . ALA A 1 89 ? -13.984 -35.390 8.903 1.00 33.72 89 ALA A N 1
ATOM 678 C CA . ALA A 1 89 ? -13.978 -34.562 10.098 1.00 33.72 89 ALA A CA 1
ATOM 679 C C . ALA A 1 89 ? -13.095 -33.334 9.845 1.00 33.72 89 ALA A C 1
ATOM 681 O O . ALA A 1 89 ? -11.872 -33.456 9.779 1.00 33.72 89 ALA A O 1
ATOM 682 N N . SER A 1 90 ? -13.715 -32.162 9.692 1.00 32.66 90 SER A N 1
ATOM 683 C CA . SER A 1 90 ? -13.008 -30.891 9.553 1.00 32.66 90 SER A CA 1
ATOM 684 C C . SER A 1 90 ? -12.169 -30.641 10.803 1.00 32.66 90 SER A C 1
ATOM 686 O O . SER A 1 90 ? -12.682 -30.203 11.834 1.00 32.66 90 SER A O 1
ATOM 688 N N . SER A 1 91 ? -10.871 -30.925 10.718 1.00 34.88 91 SER A N 1
ATOM 689 C CA . SER A 1 91 ? -9.899 -30.532 11.728 1.00 34.88 91 SER A CA 1
ATOM 690 C C . SER A 1 91 ? -9.813 -29.009 11.728 1.00 34.88 91 SER A C 1
ATOM 692 O O . SER A 1 91 ? -9.090 -28.427 10.918 1.00 34.88 91 SER A O 1
ATOM 694 N N . VAL A 1 92 ? -10.587 -28.369 12.608 1.00 32.25 92 VAL A N 1
ATOM 695 C CA . VAL A 1 92 ? -10.530 -26.925 12.844 1.00 32.25 92 VAL A CA 1
ATOM 696 C C . VAL A 1 92 ? -9.118 -26.598 13.316 1.00 32.25 92 VAL A C 1
ATOM 698 O O . VAL A 1 92 ? -8.769 -26.831 14.473 1.00 32.25 92 VAL A O 1
ATOM 701 N N . SER A 1 93 ? -8.291 -26.109 12.393 1.00 36.75 93 SER A N 1
ATOM 702 C CA . SER A 1 93 ? -6.958 -25.625 12.719 1.00 36.75 93 SER A CA 1
ATOM 703 C C . SER A 1 93 ? -7.123 -24.419 13.635 1.00 36.75 93 SER A C 1
ATOM 705 O O . SER A 1 93 ? -7.770 -23.441 13.259 1.00 36.75 93 SER A O 1
ATOM 707 N N . ALA A 1 94 ? -6.594 -24.507 14.854 1.00 38.22 94 ALA A N 1
ATOM 708 C CA . ALA A 1 94 ? -6.632 -23.401 15.796 1.00 38.22 94 ALA A CA 1
ATOM 709 C C . ALA A 1 94 ? -5.763 -22.263 15.243 1.00 38.22 94 ALA A C 1
ATOM 711 O O . ALA A 1 94 ? -4.534 -22.321 15.290 1.00 38.22 94 ALA A O 1
ATOM 712 N N . GLN A 1 95 ? -6.425 -21.257 14.673 1.00 44.00 95 GLN A N 1
ATOM 713 C CA . GLN A 1 95 ? -5.800 -20.073 14.097 1.00 44.00 95 GLN A CA 1
ATOM 714 C C . GLN A 1 95 ? -4.952 -19.389 15.180 1.00 44.00 95 GLN A C 1
ATOM 716 O O . GLN A 1 95 ? -5.429 -19.179 16.298 1.00 44.00 95 GLN A O 1
ATOM 721 N N . GLN A 1 96 ? -3.674 -19.128 14.890 1.00 50.25 96 GLN A N 1
ATOM 722 C CA . GLN A 1 96 ? -2.750 -18.622 15.908 1.00 50.25 96 GLN A CA 1
ATOM 723 C C . GLN A 1 96 ? -3.145 -17.202 16.358 1.00 50.25 96 GLN A C 1
ATOM 725 O O . GLN A 1 96 ? -3.641 -16.434 15.530 1.00 50.25 96 GLN A O 1
ATOM 730 N N . PRO A 1 97 ? -2.921 -16.837 17.639 1.00 57.72 97 PRO A N 1
ATOM 731 C CA . PRO A 1 97 ? -3.197 -15.489 18.131 1.00 57.72 97 PRO A CA 1
ATOM 732 C C . PRO A 1 97 ? -2.456 -14.432 17.311 1.00 57.72 97 PRO A C 1
ATOM 734 O O . PRO A 1 97 ? -1.258 -14.571 17.045 1.00 57.72 97 PRO A O 1
ATOM 737 N N . ARG A 1 98 ? -3.159 -13.369 16.910 1.00 69.12 98 ARG A N 1
ATOM 738 C CA . ARG A 1 98 ? -2.571 -12.310 16.088 1.00 69.12 98 ARG A CA 1
ATOM 739 C C . ARG A 1 98 ? -1.618 -11.443 16.912 1.00 69.12 98 ARG A C 1
ATOM 741 O O . ARG A 1 98 ? -1.970 -10.997 17.998 1.00 69.12 98 ARG A O 1
ATOM 748 N N . THR A 1 99 ? -0.438 -11.148 16.366 1.00 76.56 99 THR A N 1
ATOM 749 C CA . THR A 1 99 ? 0.461 -10.114 16.905 1.00 76.56 99 THR A CA 1
ATOM 750 C C . THR A 1 99 ? 0.249 -8.821 16.122 1.00 76.56 99 THR A C 1
ATOM 752 O O . THR A 1 99 ? 0.668 -8.754 14.972 1.00 76.56 99 THR A O 1
ATOM 755 N N . LEU A 1 100 ? -0.397 -7.809 16.712 1.00 78.00 100 LEU A N 1
ATOM 756 C CA . LEU A 1 100 ? -0.559 -6.502 16.057 1.00 78.00 100 LEU A CA 1
ATOM 757 C C . LEU A 1 100 ? 0.763 -5.718 16.096 1.00 78.00 100 LEU A C 1
ATOM 759 O O . LEU A 1 100 ? 1.368 -5.597 17.164 1.00 78.00 100 LEU A O 1
ATOM 763 N N . LEU A 1 101 ? 1.193 -5.161 14.959 1.00 76.00 101 LEU A N 1
ATOM 764 C CA . LEU A 1 101 ? 2.337 -4.243 14.837 1.00 76.00 101 LEU A CA 1
ATOM 765 C C . LEU A 1 101 ? 3.607 -4.750 15.556 1.00 76.00 101 LEU A C 1
ATOM 767 O O . LEU A 1 101 ? 4.274 -4.017 16.289 1.00 76.00 101 LEU A O 1
ATOM 771 N N . GLY A 1 102 ? 3.895 -6.051 15.414 1.00 69.38 102 GLY A N 1
ATOM 772 C CA . GLY A 1 102 ? 5.050 -6.733 16.023 1.00 69.38 102 GLY A CA 1
ATOM 773 C C . GLY A 1 102 ? 5.078 -6.774 17.562 1.00 69.38 102 GLY A C 1
ATOM 774 O O . GLY A 1 102 ? 6.050 -7.255 18.141 1.00 69.38 102 GLY A O 1
ATOM 775 N N . THR A 1 103 ? 4.038 -6.280 18.237 1.00 73.12 103 THR A N 1
ATOM 776 C CA . THR A 1 103 ? 4.035 -5.997 19.680 1.00 73.12 103 THR A CA 1
ATOM 777 C C . THR A 1 103 ? 3.187 -7.023 20.438 1.00 73.12 103 THR A C 1
ATOM 779 O O . THR A 1 103 ? 2.041 -7.251 20.053 1.00 73.12 103 THR A O 1
ATOM 782 N N . PRO A 1 104 ? 3.686 -7.661 21.517 1.00 78.50 104 PRO A N 1
ATOM 783 C CA . PRO A 1 104 ? 2.948 -8.711 22.220 1.00 78.50 104 PRO A CA 1
ATOM 784 C C . PRO A 1 104 ? 1.715 -8.172 22.961 1.00 78.50 104 PRO A C 1
ATOM 786 O O . PRO A 1 104 ? 1.769 -7.141 23.622 1.00 78.50 104 PRO A O 1
ATOM 789 N N . CYS A 1 105 ? 0.620 -8.933 22.926 1.00 78.06 105 CYS A N 1
ATOM 790 C CA . CYS A 1 105 ? -0.686 -8.577 23.500 1.00 78.06 105 CYS A CA 1
ATOM 791 C C . CYS A 1 105 ? -0.729 -8.401 25.033 1.00 78.06 105 CYS A C 1
ATOM 793 O O . CYS A 1 105 ? -1.751 -7.984 25.586 1.00 78.06 105 CYS A O 1
ATOM 795 N N . THR A 1 106 ? 0.314 -8.808 25.761 1.00 63.75 106 THR A N 1
ATOM 796 C CA . THR A 1 106 ? 0.219 -9.056 27.206 1.00 63.75 106 THR A CA 1
ATOM 797 C C . THR A 1 106 ? 0.066 -7.760 28.005 1.00 63.75 106 THR A C 1
ATOM 799 O O . THR A 1 106 ? 0.642 -6.725 27.681 1.00 63.75 106 THR A O 1
ATOM 802 N N . ALA A 1 107 ? -0.693 -7.807 29.106 1.00 48.22 107 ALA A N 1
ATOM 803 C CA . ALA A 1 107 ? -1.081 -6.624 29.892 1.00 48.22 107 ALA A CA 1
ATOM 804 C C . ALA A 1 107 ? 0.086 -5.827 30.534 1.00 48.22 107 ALA A C 1
ATOM 806 O O . ALA A 1 107 ? -0.147 -4.787 31.157 1.00 48.22 107 ALA A O 1
ATOM 807 N N . SER A 1 108 ? 1.330 -6.292 30.372 1.00 45.97 108 SER A N 1
ATOM 808 C CA . SER A 1 108 ? 2.563 -5.726 30.931 1.00 45.97 108 SER A CA 1
ATOM 809 C C . SER A 1 108 ? 3.511 -5.135 29.871 1.00 45.97 108 SER A C 1
ATOM 811 O O . SER A 1 108 ? 4.686 -4.915 30.171 1.00 45.97 108 SER A O 1
ATOM 813 N N . ALA A 1 109 ? 3.041 -4.883 28.645 1.00 52.72 109 ALA A N 1
ATOM 814 C CA . ALA A 1 109 ? 3.820 -4.218 27.601 1.00 52.72 109 ALA A CA 1
ATOM 815 C C . ALA A 1 109 ? 4.046 -2.717 27.909 1.00 52.72 109 ALA A C 1
ATOM 817 O O . ALA A 1 109 ? 3.448 -1.838 27.297 1.00 52.72 109 ALA A O 1
ATOM 818 N N . ASP A 1 110 ? 4.950 -2.418 28.850 1.00 58.50 110 ASP A N 1
ATOM 819 C CA . ASP A 1 110 ? 5.586 -1.091 28.961 1.00 58.50 110 ASP A CA 1
ATOM 820 C C . ASP A 1 110 ? 6.545 -0.828 27.769 1.00 58.50 110 ASP A C 1
ATOM 822 O O . ASP A 1 110 ? 6.990 0.302 27.570 1.00 58.50 110 ASP A O 1
ATOM 826 N N . THR A 1 111 ? 6.838 -1.857 26.955 1.00 72.19 111 THR A N 1
ATOM 827 C CA . THR A 1 111 ? 7.481 -1.771 25.633 1.00 72.19 111 THR A CA 1
ATOM 828 C C . THR A 1 111 ? 6.586 -0.999 24.654 1.00 72.19 111 THR A C 1
ATOM 830 O O . THR A 1 111 ? 5.526 -1.509 24.291 1.00 72.19 111 THR A O 1
ATOM 833 N N . PRO A 1 112 ? 6.977 0.204 24.197 1.00 84.00 112 PRO A N 1
ATOM 834 C CA . PRO A 1 112 ? 6.150 0.983 23.283 1.00 84.00 112 PRO A CA 1
ATOM 835 C C . PRO A 1 112 ? 6.252 0.496 21.834 1.00 84.00 112 PRO A C 1
ATOM 837 O O . PRO A 1 112 ? 7.316 0.061 21.394 1.00 84.00 112 PRO A O 1
ATOM 840 N N . VAL A 1 113 ? 5.178 0.691 21.071 1.00 88.38 113 VAL A N 1
ATOM 841 C CA . VAL A 1 113 ? 5.203 0.677 19.603 1.00 88.38 113 VAL A CA 1
ATOM 842 C C . VAL A 1 113 ? 5.846 1.976 19.117 1.00 88.38 113 VAL A C 1
ATOM 844 O O . VAL A 1 113 ? 5.548 3.047 19.655 1.00 88.38 113 VAL A O 1
ATOM 847 N N . THR A 1 114 ? 6.691 1.901 18.089 1.00 89.50 114 THR A N 1
ATOM 848 C CA . THR A 1 114 ? 7.229 3.073 17.382 1.00 89.50 114 THR A CA 1
ATOM 849 C C . THR A 1 114 ? 6.391 3.348 16.136 1.00 89.50 114 THR A C 1
ATOM 851 O O . THR A 1 114 ? 6.217 2.471 15.296 1.00 89.50 114 THR A O 1
ATOM 854 N N . GLU A 1 115 ? 5.884 4.570 16.003 1.00 88.69 115 GLU A N 1
ATOM 855 C CA . GLU A 1 115 ? 5.272 5.069 14.773 1.00 88.69 115 GLU A CA 1
ATOM 856 C C . GLU A 1 115 ? 6.394 5.431 13.774 1.00 88.69 115 GLU A C 1
ATOM 858 O O . GLU A 1 115 ? 7.307 6.180 14.141 1.00 88.69 115 GLU A O 1
ATOM 863 N N . PRO A 1 116 ? 6.390 4.871 12.550 1.00 72.94 116 PRO A N 1
ATOM 864 C CA . PRO A 1 116 ? 7.583 4.831 11.705 1.00 72.94 116 PRO A CA 1
ATOM 865 C C . PRO A 1 116 ? 7.956 6.165 11.049 1.00 72.94 116 PRO A C 1
ATOM 867 O O . PRO A 1 116 ? 9.135 6.366 10.771 1.00 72.94 116 PRO A O 1
ATOM 870 N N . GLU A 1 117 ? 7.011 7.078 10.798 1.00 71.31 117 GLU A N 1
ATOM 871 C CA . GLU A 1 117 ? 7.310 8.332 10.091 1.00 71.31 117 GLU A CA 1
ATOM 872 C C . GLU A 1 117 ? 7.911 9.396 11.016 1.00 71.31 117 GLU A C 1
ATOM 874 O O . GLU A 1 117 ? 8.800 10.143 10.607 1.00 71.31 117 GLU A O 1
ATOM 879 N N . THR A 1 118 ? 7.456 9.471 12.273 1.00 78.00 118 THR A N 1
ATOM 880 C CA . THR A 1 118 ? 7.965 10.450 13.252 1.00 78.00 118 THR A CA 1
ATOM 881 C C . THR A 1 118 ? 8.937 9.865 14.278 1.00 78.00 118 THR A C 1
ATOM 883 O O . THR A 1 118 ? 9.530 10.620 15.051 1.00 78.00 118 THR A O 1
ATOM 886 N N . GLY A 1 119 ? 9.091 8.537 14.334 1.00 86.94 119 GLY A N 1
ATOM 887 C CA . GLY A 1 119 ? 9.906 7.838 15.336 1.00 86.94 119 GLY A CA 1
ATOM 888 C C . GLY A 1 119 ? 9.369 7.950 16.771 1.00 86.94 119 GLY A C 1
ATOM 889 O O . GLY A 1 119 ? 10.066 7.610 17.729 1.00 86.94 119 GLY A O 1
ATOM 890 N N . ARG A 1 120 ? 8.145 8.464 16.944 1.00 91.19 120 ARG A N 1
ATOM 891 C CA . ARG A 1 120 ? 7.498 8.673 18.246 1.00 91.19 120 ARG A CA 1
ATOM 892 C C . ARG A 1 120 ? 6.790 7.408 18.714 1.00 91.19 120 ARG A C 1
ATOM 894 O O . ARG A 1 120 ? 6.413 6.559 17.915 1.00 91.19 120 ARG A O 1
ATOM 901 N N . THR A 1 121 ? 6.583 7.290 20.022 1.00 93.81 121 THR A N 1
ATOM 902 C CA . THR A 1 121 ? 6.146 6.033 20.638 1.00 93.81 121 THR A CA 1
ATOM 903 C C . THR A 1 121 ? 4.799 6.101 21.356 1.00 93.81 121 THR A C 1
ATOM 905 O O . THR A 1 121 ? 4.416 7.122 21.939 1.00 93.81 121 THR A O 1
ATOM 908 N N . TYR A 1 122 ? 4.091 4.972 21.367 1.00 94.75 122 TYR A N 1
ATOM 909 C CA . TYR A 1 122 ? 2.815 4.788 22.059 1.00 94.75 122 TYR A CA 1
ATOM 910 C C . TYR A 1 122 ? 2.716 3.408 22.714 1.00 94.75 122 TYR A C 1
ATOM 912 O O . TYR A 1 122 ? 3.361 2.459 22.282 1.00 94.75 122 TYR A O 1
ATOM 920 N N . LEU A 1 123 ? 1.914 3.287 23.773 1.00 93.00 123 LEU A N 1
ATOM 921 C CA . LEU A 1 123 ? 1.527 1.976 24.306 1.00 93.00 123 LEU A CA 1
ATOM 922 C C . LEU A 1 123 ? 0.327 1.444 23.515 1.00 93.00 123 LEU A C 1
ATOM 924 O O . LEU A 1 123 ? -0.561 2.229 23.172 1.00 93.00 123 LEU A O 1
ATOM 928 N N . LEU A 1 124 ? 0.292 0.135 23.262 1.00 94.00 124 LEU A N 1
ATOM 929 C CA . LEU A 1 124 ? -0.781 -0.544 22.533 1.00 94.00 124 LEU A CA 1
ATOM 930 C C . LEU A 1 124 ? -1.306 -1.734 23.346 1.00 94.00 124 LEU A C 1
ATOM 932 O O . LEU A 1 124 ? -0.570 -2.675 23.624 1.00 94.00 124 LEU A O 1
ATOM 936 N N . ASP A 1 125 ? -2.592 -1.709 23.686 1.00 93.25 125 ASP A N 1
ATOM 937 C CA . ASP A 1 125 ? -3.313 -2.837 24.275 1.00 93.25 125 ASP A CA 1
ATOM 938 C C . ASP A 1 125 ? -4.336 -3.388 23.285 1.00 93.25 125 ASP A C 1
ATOM 940 O O . ASP A 1 125 ? -5.129 -2.639 22.723 1.00 93.25 125 ASP A O 1
ATOM 944 N N . TYR A 1 126 ? -4.365 -4.706 23.119 1.00 93.50 126 TYR A N 1
ATOM 945 C CA . TYR A 1 126 ? -5.384 -5.426 22.353 1.00 93.50 126 TYR A CA 1
ATOM 946 C C . TYR A 1 126 ? -5.634 -6.817 22.970 1.00 93.50 126 TYR A C 1
ATOM 948 O O . TYR A 1 126 ? -4.849 -7.214 23.842 1.00 93.50 126 TYR A O 1
ATOM 956 N N . PRO A 1 127 ? -6.706 -7.541 22.586 1.00 92.94 127 PRO A N 1
ATOM 957 C CA . PRO A 1 127 ? -7.048 -8.834 23.178 1.00 92.94 127 PRO A CA 1
ATOM 958 C C . PRO A 1 127 ? -6.005 -9.910 22.862 1.00 92.94 127 PRO A C 1
ATOM 960 O O . PRO A 1 127 ? -5.561 -10.029 21.719 1.00 92.94 127 PRO A O 1
ATOM 963 N N . CYS A 1 128 ? -5.629 -10.723 23.846 1.00 88.31 128 CYS A N 1
ATOM 964 C CA . CYS A 1 128 ? -4.599 -11.752 23.666 1.00 88.31 128 CYS A CA 1
ATOM 965 C C . CYS A 1 128 ? -5.040 -12.978 22.852 1.00 88.31 128 CYS A C 1
ATOM 967 O O . CYS A 1 128 ? -4.191 -13.779 22.463 1.00 88.31 128 CYS A O 1
ATOM 969 N N . ASP A 1 129 ? -6.336 -13.135 22.581 1.00 87.81 129 ASP A N 1
ATOM 970 C CA . ASP A 1 129 ? -6.888 -14.183 21.717 1.00 87.81 129 ASP A CA 1
ATOM 971 C C . ASP A 1 129 ? -7.460 -13.645 20.389 1.00 87.81 129 ASP A C 1
ATOM 973 O O . ASP A 1 129 ? -8.181 -14.373 19.704 1.00 87.81 129 ASP A O 1
ATOM 977 N N . LEU A 1 130 ? -7.140 -12.391 20.028 1.00 87.69 130 LEU A N 1
ATOM 978 C CA . LEU A 1 130 ? -7.634 -11.717 18.823 1.00 87.69 130 LEU A CA 1
ATOM 979 C C . LEU A 1 130 ? -7.283 -12.488 17.540 1.00 87.69 130 LEU A C 1
ATOM 981 O O . LEU A 1 130 ? -6.135 -12.895 17.323 1.00 87.69 130 LEU A O 1
ATOM 985 N N . ARG A 1 131 ? -8.285 -12.637 16.669 1.00 83.81 131 ARG A N 1
ATOM 986 C CA . ARG A 1 131 ? -8.205 -13.353 15.386 1.00 83.81 131 ARG A CA 1
ATOM 987 C C . ARG A 1 131 ? -8.398 -12.390 14.217 1.00 83.81 131 ARG A C 1
ATOM 989 O O . ARG A 1 131 ? -8.843 -11.259 14.392 1.00 83.81 131 ARG A O 1
ATOM 996 N N . ALA A 1 132 ? -8.051 -12.835 13.012 1.00 75.94 132 ALA A N 1
ATOM 997 C CA . ALA A 1 132 ? -8.384 -12.099 11.794 1.00 75.94 132 ALA A CA 1
ATOM 998 C C . ALA A 1 132 ? -9.906 -12.139 11.552 1.00 75.94 132 ALA A C 1
ATOM 1000 O O . ALA A 1 132 ? -10.515 -13.193 11.741 1.00 75.94 132 ALA A O 1
ATOM 1001 N N . GLY A 1 133 ? -10.504 -11.018 11.135 1.00 78.12 133 GLY A N 1
ATOM 1002 C CA . GLY A 1 133 ? -11.951 -10.919 10.900 1.00 78.12 133 GLY A CA 1
ATOM 1003 C C . GLY A 1 133 ? -12.817 -10.786 12.162 1.00 78.12 133 GLY A C 1
ATOM 1004 O O . GLY A 1 133 ? -14.010 -11.075 12.105 1.00 78.12 133 GLY A O 1
ATOM 1005 N N . GLU A 1 134 ? -12.244 -10.414 13.314 1.00 87.88 134 GLU A N 1
ATOM 1006 C CA . GLU A 1 134 ? -13.014 -10.099 14.528 1.00 87.88 134 GLU A CA 1
ATOM 1007 C C . GLU A 1 134 ? -13.246 -8.590 14.681 1.00 87.88 134 GLU A C 1
ATOM 1009 O O . GLU A 1 134 ? -12.290 -7.817 14.738 1.00 87.88 134 GLU A O 1
ATOM 1014 N N . ASP A 1 135 ? -14.513 -8.198 14.841 1.00 92.75 135 ASP A N 1
ATOM 1015 C CA . ASP A 1 135 ? -14.933 -6.836 15.187 1.00 92.75 135 ASP A CA 1
ATOM 1016 C C . ASP A 1 135 ? -14.252 -6.323 16.468 1.00 92.75 135 ASP A C 1
ATOM 1018 O O . ASP A 1 135 ? -14.387 -6.916 17.545 1.00 92.75 135 ASP A O 1
ATOM 1022 N N . VAL A 1 136 ? -13.613 -5.152 16.384 1.00 96.50 136 VAL A N 1
ATOM 1023 C CA . VAL A 1 136 ? -13.030 -4.448 17.536 1.00 96.50 136 VAL A CA 1
ATOM 1024 C C . VAL A 1 136 ? -13.582 -3.034 17.713 1.00 96.50 136 VAL A C 1
ATOM 1026 O O . VAL A 1 136 ? -14.033 -2.374 16.776 1.00 96.50 136 VAL A O 1
ATOM 1029 N N . THR A 1 137 ? -13.491 -2.527 18.942 1.00 98.25 137 THR A N 1
ATOM 1030 C CA . THR A 1 137 ? -13.643 -1.094 19.230 1.00 98.25 137 THR A CA 1
ATOM 1031 C C . THR A 1 137 ? -12.260 -0.483 19.439 1.00 98.25 137 THR A C 1
ATOM 1033 O O . THR A 1 137 ? -11.562 -0.841 20.387 1.00 98.25 137 THR A O 1
ATOM 1036 N N . PHE A 1 138 ? -11.852 0.438 18.568 1.00 98.50 138 PHE A N 1
ATOM 1037 C CA . PHE A 1 138 ? -10.574 1.138 18.678 1.00 98.50 138 PHE A CA 1
ATOM 1038 C C . PHE A 1 138 ? -10.712 2.407 19.540 1.00 98.50 138 PHE A C 1
ATOM 1040 O O . PHE A 1 138 ? -11.672 3.163 19.396 1.00 98.50 138 PHE A O 1
ATOM 1047 N N . ILE A 1 139 ? -9.755 2.654 20.438 1.00 98.75 139 ILE A N 1
ATOM 1048 C CA . ILE A 1 139 ? -9.700 3.815 21.334 1.00 98.75 139 ILE A CA 1
ATOM 1049 C C . ILE A 1 139 ? -8.320 4.482 21.233 1.00 98.75 139 ILE A C 1
ATOM 1051 O O . ILE A 1 139 ? -7.307 3.878 21.584 1.00 98.75 139 ILE A O 1
ATOM 1055 N N . LEU A 1 140 ? -8.271 5.758 20.844 1.00 98.75 140 LEU A N 1
ATOM 1056 C CA . LEU A 1 140 ? -7.070 6.595 20.964 1.00 98.75 140 LEU A CA 1
ATOM 1057 C C . LEU A 1 140 ? -7.176 7.436 22.247 1.00 98.75 140 LEU A C 1
ATOM 1059 O O . LEU A 1 140 ? -8.035 8.310 22.341 1.00 98.75 140 LEU A O 1
ATOM 1063 N N . SER A 1 141 ? -6.334 7.146 23.243 1.00 98.25 141 SER A N 1
ATOM 1064 C CA . SER A 1 141 ? -6.440 7.650 24.622 1.00 98.25 141 SER A CA 1
ATOM 1065 C C . SER A 1 141 ? -5.343 8.675 24.944 1.00 98.25 141 SER A C 1
ATOM 1067 O O . SER A 1 141 ? -4.203 8.322 25.245 1.00 98.25 141 SER A O 1
ATOM 1069 N N . LEU A 1 142 ? -5.682 9.965 24.876 1.00 98.62 142 LEU A N 1
ATOM 1070 C CA . LEU A 1 142 ? -4.747 11.090 24.999 1.00 98.62 142 LEU A CA 1
ATOM 1071 C C . LEU A 1 142 ? -4.558 11.553 26.454 1.00 98.62 142 LEU A C 1
ATOM 1073 O O . LEU A 1 142 ? -5.518 11.850 27.167 1.00 98.62 142 LEU A O 1
ATOM 1077 N N . HIS A 1 143 ? -3.301 11.672 26.891 1.00 98.06 143 HIS A N 1
ATOM 1078 C CA . HIS A 1 143 ? -2.964 12.070 28.262 1.00 98.06 143 HIS A CA 1
ATOM 1079 C C . HIS A 1 143 ? -3.175 13.569 28.539 1.00 98.06 143 HIS A C 1
ATOM 1081 O O . HIS A 1 143 ? -3.074 14.401 27.637 1.00 98.06 143 HIS A O 1
ATOM 1087 N N . GLY A 1 144 ? -3.400 13.926 29.808 1.00 94.50 144 GLY A N 1
ATOM 1088 C CA . GLY A 1 144 ? -3.467 15.319 30.270 1.00 94.50 144 GLY A CA 1
ATOM 1089 C C . GLY A 1 144 ? -2.118 16.054 30.272 1.00 94.50 144 GLY A C 1
ATOM 1090 O O . GLY A 1 144 ? -1.056 15.456 30.079 1.00 94.50 144 GLY A O 1
ATOM 1091 N N . ALA A 1 145 ? -2.149 17.368 30.511 1.00 92.44 145 ALA A N 1
ATOM 1092 C CA . ALA A 1 145 ? -0.955 18.216 30.496 1.00 92.44 145 ALA A CA 1
ATOM 1093 C C . ALA A 1 145 ? 0.042 17.853 31.615 1.00 92.44 145 ALA A C 1
ATOM 1095 O O . ALA A 1 145 ? -0.336 17.702 32.775 1.00 92.44 145 ALA A O 1
ATOM 1096 N N . GLY A 1 146 ? 1.326 17.733 31.267 1.00 87.81 146 GLY A N 1
ATOM 1097 C CA . GLY A 1 146 ? 2.408 17.316 32.172 1.00 87.81 146 GLY A CA 1
ATOM 1098 C C . GLY A 1 146 ? 2.508 15.799 32.404 1.00 87.81 146 GLY A C 1
ATOM 1099 O O . GLY A 1 146 ? 3.462 15.342 33.041 1.00 87.81 146 GLY A O 1
ATOM 1100 N N . SER A 1 147 ? 1.557 15.031 31.863 1.00 92.88 147 SER A N 1
ATOM 1101 C CA . SER A 1 147 ? 1.412 13.582 32.039 1.00 92.88 147 SER A CA 1
ATOM 1102 C C . SER A 1 147 ? 2.102 12.771 30.922 1.00 92.88 147 SER A C 1
ATOM 1104 O O . SER A 1 147 ? 2.945 13.298 30.196 1.00 92.88 147 SER A O 1
ATOM 1106 N N . SER A 1 148 ? 1.798 11.474 30.809 1.00 94.81 148 SER A N 1
ATOM 1107 C CA . SER A 1 148 ? 2.334 10.557 29.789 1.00 94.81 148 SER A CA 1
ATOM 1108 C C . SER A 1 148 ? 1.323 9.469 29.395 1.00 94.81 148 SER A C 1
ATOM 1110 O O . SER A 1 148 ? 0.343 9.239 30.108 1.00 94.81 148 SER A O 1
ATOM 1112 N N . GLY A 1 149 ? 1.584 8.748 28.295 1.00 92.56 149 GLY A N 1
ATOM 1113 C CA . GLY A 1 149 ? 0.783 7.593 27.867 1.00 92.56 149 GLY A CA 1
ATOM 1114 C C . GLY A 1 149 ? 0.660 6.510 28.949 1.00 92.56 149 GLY A C 1
ATOM 1115 O O . GLY A 1 149 ? -0.437 6.022 29.202 1.00 92.56 149 GLY A O 1
ATOM 1116 N N . THR A 1 150 ? 1.742 6.213 29.682 1.00 93.19 150 THR A N 1
ATOM 1117 C CA . THR A 1 150 ? 1.743 5.265 30.818 1.00 93.19 150 THR A CA 1
ATOM 1118 C C . THR A 1 150 ? 0.794 5.683 31.940 1.00 93.19 150 THR A C 1
ATOM 1120 O O . THR A 1 150 ? 0.126 4.839 32.532 1.00 93.19 150 THR A O 1
ATOM 1123 N N . TRP A 1 151 ? 0.734 6.982 32.253 1.00 94.81 151 TRP A N 1
ATOM 1124 C CA . TRP A 1 151 ? -0.169 7.499 33.283 1.00 94.81 151 TRP A CA 1
ATOM 1125 C C . TRP A 1 151 ? -1.613 7.504 32.777 1.00 94.81 151 TRP A C 1
ATOM 1127 O O . TRP A 1 151 ? -2.498 7.062 33.498 1.00 94.81 151 TRP A O 1
ATOM 1137 N N . GLN A 1 152 ? -1.854 7.897 31.522 1.00 96.50 152 GLN A N 1
ATOM 1138 C CA . GLN A 1 152 ? -3.186 7.865 30.906 1.00 96.50 152 GLN A CA 1
ATOM 1139 C C . GLN A 1 152 ? -3.763 6.448 30.824 1.00 96.50 152 GLN A C 1
ATOM 1141 O O . GLN A 1 152 ? -4.926 6.255 31.174 1.00 96.50 152 GLN A O 1
ATOM 1146 N N . ARG A 1 153 ? -2.942 5.454 30.454 1.00 94.19 153 ARG A N 1
ATOM 1147 C CA . ARG A 1 153 ? -3.294 4.024 30.469 1.00 94.19 153 ARG A CA 1
ATOM 1148 C C . ARG A 1 153 ? -3.831 3.582 31.833 1.00 94.19 153 ARG A C 1
ATOM 1150 O O . ARG A 1 153 ? -4.748 2.780 31.882 1.00 94.19 153 ARG A O 1
ATOM 1157 N N . ARG A 1 154 ? -3.290 4.118 32.933 1.00 95.38 154 ARG A N 1
ATOM 1158 C CA . ARG A 1 154 ? -3.699 3.795 34.314 1.00 95.38 154 ARG A CA 1
ATOM 1159 C C . ARG A 1 154 ? -4.768 4.748 34.878 1.00 95.38 154 ARG A C 1
ATOM 1161 O O . ARG A 1 154 ? -5.462 4.395 35.826 1.00 95.38 154 ARG A O 1
ATOM 1168 N N . TYR A 1 155 ? -4.912 5.951 34.317 1.00 97.44 155 TYR A N 1
ATOM 1169 C CA . TYR A 1 155 ? -5.972 6.906 34.661 1.00 97.44 155 TYR A CA 1
ATOM 1170 C C . TYR A 1 155 ? -7.315 6.482 34.063 1.00 97.44 155 TYR A C 1
ATOM 1172 O O . TYR A 1 155 ? -8.340 6.623 34.722 1.00 97.44 155 TYR A O 1
ATOM 1180 N N . PHE A 1 156 ? -7.302 5.935 32.845 1.00 97.81 156 PHE A N 1
ATOM 1181 C CA . PHE A 1 156 ? -8.436 5.271 32.207 1.00 97.81 156 PHE A CA 1
ATOM 1182 C C . PHE A 1 156 ? -8.035 3.834 31.835 1.00 97.81 156 PHE A C 1
ATOM 1184 O O . PHE A 1 156 ? -7.607 3.599 30.701 1.00 97.81 156 PHE A O 1
ATOM 1191 N N . PRO A 1 157 ? -8.148 2.874 32.776 1.00 96.50 157 PRO A N 1
ATOM 1192 C CA . PRO A 1 157 ? -7.690 1.495 32.604 1.00 96.50 157 PRO A CA 1
ATOM 1193 C C . PRO A 1 157 ? -8.635 0.650 31.733 1.00 96.50 157 PRO A C 1
ATOM 1195 O O . PRO A 1 157 ? -9.015 -0.465 32.074 1.00 96.50 157 PRO A O 1
ATOM 1198 N N . ALA A 1 158 ? -9.000 1.158 30.552 1.00 96.31 158 ALA A N 1
ATOM 1199 C CA . ALA A 1 158 ? -9.800 0.427 29.569 1.00 96.31 158 ALA A CA 1
ATOM 1200 C C . ALA A 1 158 ? -9.129 -0.886 29.114 1.00 96.31 158 ALA A C 1
ATOM 1202 O O . ALA A 1 158 ? -9.813 -1.794 28.645 1.00 96.31 158 ALA A O 1
ATOM 1203 N N . PHE A 1 159 ? -7.809 -1.026 29.297 1.00 93.44 159 PHE A N 1
ATOM 1204 C CA . PHE A 1 159 ? -7.086 -2.268 29.023 1.00 93.44 159 PHE A CA 1
ATOM 1205 C C . PHE A 1 159 ? -7.572 -3.447 29.885 1.00 93.44 159 PHE A C 1
ATOM 1207 O O . PHE A 1 159 ? -7.565 -4.574 29.396 1.00 93.44 159 PHE A O 1
ATOM 1214 N N . ASP A 1 160 ? -8.085 -3.206 31.099 1.00 94.31 160 ASP A N 1
ATOM 1215 C CA . ASP A 1 160 ? -8.682 -4.251 31.948 1.00 94.31 160 ASP A CA 1
ATOM 1216 C C . ASP A 1 160 ? -9.991 -4.818 31.349 1.00 94.31 160 ASP A C 1
ATOM 1218 O O . ASP A 1 160 ? -10.426 -5.911 31.703 1.00 94.31 160 ASP A O 1
ATOM 1222 N N . GLN A 1 161 ? -10.611 -4.105 30.399 1.00 96.00 161 GLN A N 1
ATOM 1223 C CA . GLN A 1 161 ? -11.846 -4.507 29.714 1.00 96.00 161 GLN A CA 1
ATOM 1224 C C . GLN A 1 161 ? -11.607 -5.092 28.308 1.00 96.00 161 GLN A C 1
ATOM 1226 O O . GLN A 1 161 ? -12.559 -5.528 27.652 1.00 96.00 161 GLN A O 1
ATOM 1231 N N . LYS A 1 162 ? -10.355 -5.116 27.822 1.00 94.00 162 LYS A N 1
ATOM 1232 C CA . LYS A 1 162 ? -10.049 -5.352 26.399 1.00 94.00 162 LYS A CA 1
ATOM 1233 C C . LYS A 1 162 ? -10.499 -6.710 25.871 1.00 94.00 162 LYS A C 1
ATOM 1235 O O . LYS A 1 162 ? -11.107 -6.763 24.806 1.00 94.00 162 LYS A O 1
ATOM 1240 N N . GLU A 1 163 ? -10.281 -7.779 26.636 1.00 93.38 163 GLU A N 1
ATOM 1241 C CA . GLU A 1 163 ? -10.622 -9.153 26.240 1.00 93.38 163 GLU A CA 1
ATOM 1242 C C . GLU A 1 163 ? -12.142 -9.324 26.063 1.00 93.38 163 GLU A C 1
ATOM 1244 O O . GLU A 1 163 ? -12.609 -9.883 25.071 1.00 93.38 163 GLU A O 1
ATOM 1249 N N . ARG A 1 164 ? -12.911 -8.768 27.012 1.00 94.94 164 ARG A N 1
ATOM 1250 C CA . ARG A 1 164 ? -14.379 -8.843 27.106 1.00 94.94 164 ARG A CA 1
ATOM 1251 C C . ARG A 1 164 ? -15.096 -7.989 26.061 1.00 94.94 164 ARG A C 1
ATOM 1253 O O . ARG A 1 164 ? -16.165 -8.372 25.597 1.00 94.94 164 ARG A O 1
ATOM 1260 N N . HIS A 1 165 ? -14.531 -6.832 25.725 1.00 96.19 165 HIS A N 1
ATOM 1261 C CA . HIS A 1 165 ? -15.159 -5.825 24.862 1.00 96.19 165 HIS A CA 1
ATOM 1262 C C . HIS A 1 165 ? -14.488 -5.676 23.483 1.00 96.19 165 HIS A C 1
ATOM 1264 O O . HIS A 1 165 ? -14.844 -4.768 22.732 1.00 96.19 165 HIS A O 1
ATOM 1270 N N . ARG A 1 166 ? -13.532 -6.562 23.158 1.00 95.88 166 ARG A N 1
ATOM 1271 C CA . ARG A 1 166 ? -12.681 -6.542 21.951 1.00 95.88 166 ARG A CA 1
ATOM 1272 C C . ARG A 1 166 ? -12.097 -5.145 21.702 1.00 95.88 166 ARG A C 1
ATOM 1274 O O . ARG A 1 166 ? -12.321 -4.529 20.663 1.00 95.88 166 ARG A O 1
ATOM 1281 N N . LEU A 1 167 ? -11.406 -4.597 22.703 1.00 97.25 167 LEU A N 1
ATOM 1282 C CA . LEU A 1 167 ? -10.842 -3.244 22.619 1.00 97.25 167 LEU A CA 1
ATOM 1283 C C . LEU A 1 167 ? -9.416 -3.270 22.073 1.00 97.25 167 LEU A C 1
ATOM 1285 O O . LEU A 1 167 ? -8.566 -3.969 22.621 1.00 97.25 167 LEU A O 1
ATOM 1289 N N . VAL A 1 168 ? -9.141 -2.433 21.074 1.00 97.00 168 VAL A N 1
ATOM 1290 C CA . VAL A 1 168 ? -7.777 -2.025 20.703 1.00 97.00 168 VAL A CA 1
ATOM 1291 C C . VAL A 1 168 ? -7.570 -0.607 21.228 1.00 97.00 168 VAL A C 1
ATOM 1293 O O . VAL A 1 168 ? -8.416 0.258 21.019 1.00 97.00 168 VAL A O 1
ATOM 1296 N N . ILE A 1 169 ? -6.488 -0.348 21.957 1.00 97.62 169 ILE A N 1
ATOM 1297 C CA . ILE A 1 169 ? -6.291 0.899 22.705 1.00 97.62 169 ILE A CA 1
ATOM 1298 C C . ILE A 1 169 ? -4.870 1.409 22.477 1.00 97.62 169 ILE A C 1
ATOM 1300 O O . ILE A 1 169 ? -3.909 0.740 22.848 1.00 97.62 169 ILE A O 1
ATOM 1304 N N . ALA A 1 170 ? -4.738 2.616 21.929 1.00 97.19 170 ALA A N 1
ATOM 1305 C CA . ALA A 1 170 ? -3.461 3.309 21.785 1.00 97.19 170 ALA A CA 1
ATOM 1306 C C . ALA A 1 170 ? -3.350 4.463 22.792 1.00 97.19 170 ALA A C 1
ATOM 1308 O O . ALA A 1 170 ? -4.199 5.355 22.815 1.00 97.19 170 ALA A O 1
ATOM 1309 N N . ALA A 1 171 ? -2.288 4.478 23.601 1.00 96.75 171 ALA A N 1
ATOM 1310 C CA . ALA A 1 171 ? -1.984 5.544 24.560 1.00 96.75 171 ALA A CA 1
ATOM 1311 C C . ALA A 1 171 ? -0.635 6.215 24.211 1.00 96.75 171 ALA A C 1
ATOM 1313 O O . ALA A 1 171 ? 0.422 5.757 24.664 1.00 96.75 171 ALA A O 1
ATOM 1314 N N . PRO A 1 172 ? -0.638 7.269 23.371 1.00 97.25 172 PRO A N 1
ATOM 1315 C CA . PRO A 1 172 ? 0.580 7.883 22.843 1.00 97.25 172 PRO A CA 1
ATOM 1316 C C . PRO A 1 172 ? 1.333 8.782 23.827 1.00 97.25 172 PRO A C 1
ATOM 1318 O O . PRO A 1 172 ? 0.744 9.402 24.713 1.00 97.25 172 PRO A O 1
ATOM 1321 N N . TYR A 1 173 ? 2.647 8.911 23.619 1.00 95.62 173 TYR A N 1
ATOM 1322 C CA . TYR A 1 173 ? 3.493 9.892 24.301 1.00 95.62 173 TYR A CA 1
ATOM 1323 C C . TYR A 1 173 ? 3.590 11.224 23.524 1.00 95.62 173 TYR A C 1
ATOM 1325 O O . TYR A 1 173 ? 3.791 11.247 22.303 1.00 95.62 173 TYR A O 1
ATOM 1333 N N . SER A 1 174 ? 3.514 12.350 24.245 1.00 92.62 174 SER A N 1
ATOM 1334 C CA . SER A 1 174 ? 3.990 13.658 23.771 1.00 92.62 174 SER A CA 1
ATOM 1335 C C . SER A 1 174 ? 5.366 13.994 24.378 1.00 92.62 174 SER A C 1
ATOM 1337 O O . SER A 1 174 ? 5.488 13.990 25.609 1.00 92.62 174 SER A O 1
ATOM 1339 N N . PRO A 1 175 ? 6.390 14.349 23.570 1.00 87.06 175 PRO A N 1
ATOM 1340 C CA . PRO A 1 175 ? 7.695 14.798 24.070 1.00 87.06 175 PRO A CA 1
ATOM 1341 C C . PRO A 1 175 ? 7.621 16.033 24.980 1.00 87.06 175 PRO A C 1
ATOM 1343 O O . PRO A 1 175 ? 8.362 16.133 25.955 1.00 87.06 175 PRO A O 1
ATOM 1346 N N . THR A 1 176 ? 6.700 16.959 24.700 1.00 88.94 176 THR A N 1
ATOM 1347 C CA . THR A 1 176 ? 6.476 18.185 25.492 1.00 88.94 176 THR A CA 1
ATOM 1348 C C . THR A 1 176 ? 5.520 17.964 26.669 1.00 88.94 176 THR A C 1
ATOM 1350 O O . THR A 1 176 ? 5.291 18.876 27.464 1.00 88.94 176 THR A O 1
ATOM 1353 N N . ARG A 1 177 ? 4.944 16.758 26.786 1.00 90.38 177 ARG A N 1
ATOM 1354 C CA . ARG A 1 177 ? 3.864 16.384 27.716 1.00 90.38 177 ARG A CA 1
ATOM 1355 C C . ARG A 1 177 ? 2.593 17.236 27.604 1.00 90.38 177 ARG A C 1
ATOM 1357 O O . ARG A 1 177 ? 1.766 17.239 28.516 1.00 90.38 177 ARG A O 1
ATOM 1364 N N . VAL A 1 178 ? 2.411 17.917 26.479 1.00 90.31 178 VAL A N 1
ATOM 1365 C CA . VAL A 1 178 ? 1.177 18.595 26.066 1.00 90.31 178 VAL A CA 1
ATOM 1366 C C . VAL A 1 178 ? 0.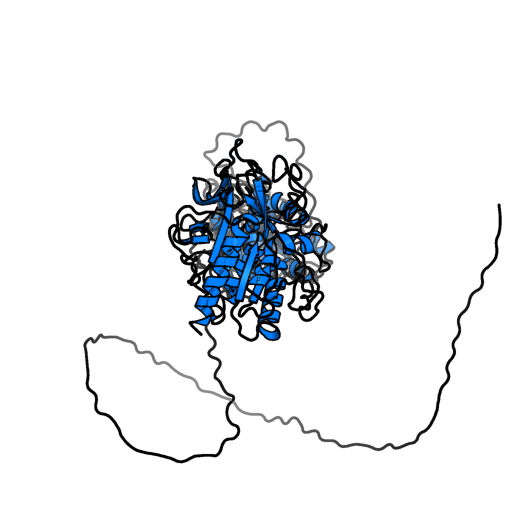946 18.321 24.586 1.00 90.31 178 VAL A C 1
ATOM 1368 O O . VAL A 1 178 ? 1.889 18.042 23.853 1.00 90.31 178 VAL A O 1
ATOM 1371 N N . TRP A 1 179 ? -0.299 18.387 24.140 1.00 93.75 179 TRP A N 1
ATOM 1372 C CA . TRP A 1 179 ? -0.640 18.208 22.731 1.00 93.75 179 TRP A CA 1
ATOM 1373 C C . TRP A 1 179 ? -0.768 19.551 22.007 1.00 93.75 179 TRP A C 1
ATOM 1375 O O . TRP A 1 179 ? -1.265 20.527 22.571 1.00 93.75 179 TRP A O 1
ATOM 1385 N N . SER A 1 180 ? -0.351 19.578 20.750 1.00 89.88 180 SER A N 1
ATOM 1386 C CA . SER A 1 180 ? -0.342 20.718 19.836 1.00 89.88 180 SER A CA 1
ATOM 1387 C C . SER A 1 180 ? -0.784 20.275 18.437 1.00 89.88 180 SER A C 1
ATOM 1389 O O . SER A 1 180 ? -0.953 19.085 18.190 1.00 89.88 180 SER A O 1
ATOM 1391 N N . GLU A 1 181 ? -0.944 21.205 17.497 1.00 85.25 181 GLU A N 1
ATOM 1392 C CA . GLU A 1 181 ? -1.230 20.867 16.090 1.00 85.25 181 GLU A CA 1
ATOM 1393 C C . GLU A 1 181 ? -0.043 20.150 15.413 1.00 85.25 181 GLU A C 1
ATOM 1395 O O . GLU A 1 181 ? -0.232 19.345 14.504 1.00 85.25 181 GLU A O 1
ATOM 1400 N N . GLY A 1 182 ? 1.182 20.352 15.920 1.00 84.50 182 GLY A N 1
ATOM 1401 C CA . GLY A 1 182 ? 2.377 19.613 15.495 1.00 84.50 182 GLY A CA 1
ATOM 1402 C C . GLY A 1 182 ? 2.382 18.133 15.903 1.00 84.50 182 GLY A C 1
ATOM 1403 O O . GLY A 1 182 ? 3.224 17.372 15.431 1.00 84.50 182 GLY A O 1
ATOM 1404 N N . ASP A 1 183 ? 1.446 17.701 16.753 1.00 92.81 183 ASP A N 1
ATOM 1405 C CA . ASP A 1 183 ? 1.240 16.291 17.093 1.00 92.81 183 ASP A CA 1
ATOM 1406 C C . ASP A 1 183 ? 0.243 15.591 16.150 1.00 92.81 183 ASP A C 1
ATOM 1408 O O . ASP A 1 183 ? 0.169 14.363 16.145 1.00 92.81 183 ASP A O 1
ATOM 1412 N N . ASP A 1 184 ? -0.515 16.336 15.337 1.00 92.62 184 ASP A N 1
ATOM 1413 C CA . ASP A 1 184 ? -1.672 15.796 14.614 1.00 92.62 184 ASP A CA 1
ATOM 1414 C C . ASP A 1 184 ? -1.298 14.753 13.561 1.00 92.62 184 ASP A C 1
ATOM 1416 O O . ASP A 1 184 ? -2.035 13.788 13.383 1.00 92.62 184 ASP A O 1
ATOM 1420 N N . ALA A 1 185 ? -0.166 14.918 12.867 1.00 81.75 185 ALA A N 1
ATOM 1421 C CA . ALA A 1 185 ? 0.321 13.928 11.903 1.00 81.75 185 ALA A CA 1
ATOM 1422 C C . ALA A 1 185 ? 0.588 12.581 12.588 1.00 81.75 185 ALA A C 1
ATOM 1424 O O . ALA A 1 185 ? -0.025 11.579 12.242 1.00 81.75 185 ALA A O 1
ATOM 1425 N N . TYR A 1 186 ? 1.384 12.596 13.655 1.00 95.31 186 TYR A N 1
ATOM 1426 C CA . TYR A 1 186 ? 1.658 11.428 14.488 1.00 95.31 186 TYR A CA 1
ATOM 1427 C C . TYR A 1 186 ? 0.374 10.758 15.022 1.00 95.31 186 TYR A C 1
ATOM 1429 O O . TYR A 1 186 ? 0.234 9.535 14.962 1.00 95.31 186 TYR A O 1
ATOM 1437 N N . LEU A 1 187 ? -0.608 11.544 15.482 1.00 96.94 187 LEU A N 1
ATOM 1438 C CA . LEU A 1 187 ? -1.892 11.008 15.947 1.00 96.94 187 LEU A CA 1
ATOM 1439 C C . LEU A 1 187 ? -2.737 10.397 14.813 1.00 96.94 187 LEU A C 1
ATOM 1441 O O . LEU A 1 187 ? -3.418 9.402 15.055 1.00 96.94 187 LEU A O 1
ATOM 1445 N N . ARG A 1 188 ? -2.679 10.928 13.582 1.00 93.75 188 ARG A N 1
ATOM 1446 C CA . ARG A 1 188 ? -3.289 10.285 12.400 1.00 93.75 188 ARG A CA 1
ATOM 1447 C C . ARG A 1 188 ? -2.573 8.986 12.034 1.00 93.75 188 ARG A C 1
ATOM 1449 O O . ARG A 1 188 ? -3.244 7.993 11.775 1.00 93.75 188 ARG A O 1
ATOM 1456 N N . ASN A 1 189 ? -1.242 8.965 12.067 1.00 85.31 189 ASN A N 1
ATOM 1457 C CA . ASN A 1 189 ? -0.440 7.803 11.680 1.00 85.31 189 ASN A CA 1
ATOM 1458 C C . ASN A 1 189 ? -0.700 6.588 12.582 1.00 85.31 189 ASN A C 1
ATOM 1460 O O . ASN A 1 189 ? -0.771 5.467 12.082 1.00 85.31 189 ASN A O 1
ATOM 1464 N N . ILE A 1 190 ? -0.931 6.798 13.884 1.00 94.44 190 ILE A N 1
ATOM 1465 C CA . ILE A 1 190 ? -1.386 5.738 14.803 1.00 94.44 190 ILE A CA 1
ATOM 1466 C C . ILE A 1 190 ? -2.733 5.158 14.353 1.00 94.44 190 ILE A C 1
ATOM 1468 O O . ILE A 1 190 ? -2.881 3.939 14.286 1.00 94.44 190 ILE A O 1
ATOM 1472 N N . VAL A 1 191 ? -3.708 6.016 14.022 1.00 95.62 191 VAL A N 1
ATOM 1473 C CA . VAL A 1 191 ? -5.031 5.577 13.543 1.00 95.62 191 VAL A CA 1
ATOM 1474 C C . VAL A 1 191 ? -4.886 4.775 12.252 1.00 95.62 191 VAL A C 1
ATOM 1476 O O . VAL A 1 191 ? -5.396 3.664 12.180 1.00 95.62 191 VAL A O 1
ATOM 1479 N N . THR A 1 192 ? -4.148 5.290 11.266 1.00 83.56 192 THR A N 1
ATOM 1480 C CA . THR A 1 192 ? -3.890 4.593 9.996 1.00 83.56 192 THR A CA 1
ATOM 1481 C C . THR A 1 192 ? -3.200 3.246 10.220 1.00 83.56 192 THR A C 1
ATOM 1483 O O . THR A 1 192 ? -3.648 2.243 9.679 1.00 83.56 192 THR A O 1
ATOM 1486 N N . SER A 1 193 ? -2.166 3.185 11.066 1.00 80.44 193 SER A N 1
ATOM 1487 C CA . SER A 1 193 ? -1.431 1.941 11.354 1.00 80.44 193 SER A CA 1
ATOM 1488 C C . SER A 1 193 ? -2.332 0.864 11.961 1.00 80.44 193 SER A C 1
ATOM 1490 O O . SER A 1 193 ? -2.270 -0.296 11.564 1.00 80.44 193 SER A O 1
ATOM 1492 N N . ILE A 1 194 ? -3.196 1.247 12.907 1.00 89.19 194 ILE A N 1
ATOM 1493 C CA . ILE A 1 194 ? -4.103 0.315 13.587 1.00 89.19 194 ILE A CA 1
ATOM 1494 C C . ILE A 1 194 ? -5.255 -0.114 12.671 1.00 89.19 194 ILE A C 1
ATOM 1496 O O . ILE A 1 194 ? -5.621 -1.284 12.688 1.00 89.19 194 ILE A O 1
ATOM 1500 N N . VAL A 1 195 ? -5.789 0.786 11.838 1.00 87.25 195 VAL A N 1
ATOM 1501 C CA . VAL A 1 195 ? -6.819 0.451 10.838 1.00 87.25 195 VAL A CA 1
ATOM 1502 C C . VAL A 1 195 ? -6.265 -0.494 9.767 1.00 87.25 195 VAL A C 1
ATOM 1504 O O . VAL A 1 195 ? -6.919 -1.482 9.449 1.00 87.25 195 VAL A O 1
ATOM 1507 N N . ASN A 1 196 ? -5.056 -0.236 9.256 1.00 80.19 196 ASN A N 1
ATOM 1508 C CA . ASN A 1 196 ? -4.416 -1.072 8.237 1.00 80.19 196 ASN A CA 1
ATOM 1509 C C . ASN A 1 196 ? -4.042 -2.461 8.775 1.00 80.19 196 ASN A C 1
ATOM 1511 O O . ASN A 1 196 ? -4.189 -3.450 8.065 1.00 80.19 196 ASN A O 1
ATOM 1515 N N . GLU A 1 197 ? -3.578 -2.558 10.025 1.00 81.75 197 GLU A N 1
ATOM 1516 C CA . GLU A 1 197 ? -3.346 -3.854 10.667 1.00 81.75 197 GLU A CA 1
ATOM 1517 C C . GLU A 1 197 ? -4.683 -4.581 10.891 1.00 81.75 197 GLU A C 1
ATOM 1519 O O . GLU A 1 197 ? -4.882 -5.682 10.387 1.00 81.75 197 GLU A O 1
ATOM 1524 N N . VAL A 1 198 ? -5.629 -3.993 11.626 1.00 83.50 198 VAL A N 1
ATOM 1525 C CA . VAL A 1 198 ? -6.867 -4.684 12.029 1.00 83.50 198 VAL A CA 1
ATOM 1526 C C . VAL A 1 198 ? -7.765 -5.053 10.838 1.00 83.50 198 VAL A C 1
ATOM 1528 O O . VAL A 1 198 ? -8.437 -6.083 10.898 1.00 83.50 198 VAL A O 1
ATOM 1531 N N . GLY A 1 199 ? -7.745 -4.262 9.764 1.00 78.88 199 GLY A N 1
ATOM 1532 C CA . GLY A 1 199 ? -8.718 -4.312 8.674 1.00 78.88 199 GLY A CA 1
ATOM 1533 C C . GLY A 1 199 ? -9.857 -3.330 8.945 1.00 78.88 199 GLY A C 1
ATOM 1534 O O . GLY A 1 199 ? -10.481 -3.355 10.008 1.00 78.88 199 GLY A O 1
ATOM 1535 N N . SER A 1 200 ? -10.105 -2.420 8.004 1.00 84.12 200 SER A N 1
ATOM 1536 C CA . SER A 1 200 ? -11.058 -1.308 8.145 1.00 84.12 200 SER A CA 1
ATOM 1537 C C . SER A 1 200 ? -12.501 -1.746 8.403 1.00 84.12 200 SER A C 1
ATOM 1539 O O . SER A 1 200 ? -13.219 -1.121 9.181 1.00 84.12 200 SER A O 1
ATOM 1541 N N . GLU A 1 201 ? -12.896 -2.848 7.782 1.00 81.88 201 GLU A N 1
ATOM 1542 C CA . GLU A 1 201 ? -14.171 -3.540 7.911 1.00 81.88 201 GLU A CA 1
ATOM 1543 C C . GLU A 1 201 ? -14.394 -4.118 9.316 1.00 81.88 201 GLU A C 1
ATOM 1545 O O . GLU A 1 201 ? -15.529 -4.135 9.779 1.00 81.88 201 GLU A O 1
ATOM 1550 N N . ASN A 1 202 ? -13.319 -4.479 10.028 1.00 90.62 202 ASN A N 1
ATOM 1551 C CA . ASN A 1 202 ? -13.364 -5.008 11.398 1.00 90.62 202 ASN A CA 1
ATOM 1552 C C . ASN A 1 202 ? -13.347 -3.891 12.469 1.00 90.62 202 ASN A C 1
ATOM 1554 O O . ASN A 1 202 ? -13.391 -4.165 13.672 1.00 90.62 202 ASN A O 1
ATOM 1558 N N . ILE A 1 203 ? -13.273 -2.609 12.078 1.00 95.75 203 ILE A N 1
ATOM 1559 C CA . ILE A 1 203 ? -13.367 -1.474 13.011 1.00 95.75 203 ILE A CA 1
ATOM 1560 C C . ILE A 1 203 ? -14.845 -1.124 13.237 1.00 95.75 203 ILE A C 1
ATOM 1562 O O . ILE A 1 203 ? -15.385 -0.162 12.683 1.00 95.75 203 ILE A O 1
ATOM 1566 N N . ARG A 1 204 ? -15.489 -1.902 14.115 1.00 96.12 204 ARG A N 1
ATOM 1567 C CA . ARG A 1 204 ? -16.890 -1.732 14.539 1.00 96.12 204 ARG A CA 1
ATOM 1568 C C . ARG A 1 204 ? -17.173 -0.340 15.114 1.00 96.12 204 ARG A C 1
ATOM 1570 O O . ARG A 1 204 ? -18.274 0.178 14.950 1.00 96.12 204 ARG A O 1
ATOM 1577 N N . ALA A 1 205 ? -16.210 0.262 15.816 1.00 97.69 205 ALA A N 1
ATOM 1578 C CA . ALA A 1 205 ? -16.258 1.676 16.191 1.00 97.69 205 ALA A CA 1
ATOM 1579 C C . ALA A 1 205 ? -14.869 2.241 16.531 1.00 97.69 205 ALA A C 1
ATOM 1581 O O . ALA A 1 205 ? -14.059 1.549 17.150 1.00 97.69 205 ALA A O 1
ATOM 1582 N N . PHE A 1 206 ? -14.626 3.518 16.225 1.00 98.56 206 PHE A N 1
ATOM 1583 C CA . PHE A 1 206 ? -13.445 4.267 16.669 1.00 98.56 206 PHE A CA 1
ATOM 1584 C C . PHE A 1 206 ? -13.811 5.430 17.601 1.00 98.56 206 PHE A C 1
ATOM 1586 O O . PHE A 1 206 ? -14.635 6.287 17.276 1.00 98.56 206 PHE A O 1
ATOM 1593 N N . TRP A 1 207 ? -13.155 5.477 18.760 1.00 98.81 207 TRP A N 1
ATOM 1594 C CA . TRP A 1 207 ? -13.323 6.500 19.783 1.00 98.81 207 TRP A CA 1
ATOM 1595 C C . TRP A 1 207 ? -12.057 7.327 20.016 1.00 98.81 207 TRP A C 1
ATOM 1597 O O . TRP A 1 207 ? -10.964 6.791 20.217 1.00 98.81 207 TRP A O 1
ATOM 1607 N N . LEU A 1 208 ? -12.236 8.644 20.126 1.00 98.75 208 LEU A N 1
ATOM 1608 C CA . LEU A 1 208 ? -11.281 9.508 20.817 1.00 98.75 208 LEU A CA 1
ATOM 1609 C C . LEU A 1 208 ? -11.603 9.512 22.315 1.00 98.75 208 LEU A C 1
ATOM 1611 O O . LEU A 1 208 ? -12.752 9.709 22.711 1.00 98.75 208 LEU A O 1
ATOM 1615 N N . ALA A 1 209 ? -10.591 9.342 23.157 1.00 98.62 209 ALA A N 1
ATOM 1616 C CA . ALA A 1 209 ? -10.691 9.514 24.600 1.00 98.62 209 ALA A CA 1
ATOM 1617 C C . ALA A 1 209 ? -9.561 10.428 25.083 1.00 98.62 209 ALA A C 1
ATOM 1619 O O . ALA A 1 209 ? -8.444 10.356 24.573 1.00 98.62 209 ALA A O 1
ATOM 1620 N N . GLY A 1 210 ? -9.799 11.268 26.090 1.00 98.00 210 GLY A N 1
ATOM 1621 C CA . GLY A 1 210 ? -8.705 12.086 26.611 1.00 98.00 210 GLY A CA 1
ATOM 1622 C C . GLY A 1 210 ? -8.944 12.723 27.969 1.00 98.00 210 GLY A C 1
ATOM 1623 O O . GLY A 1 210 ? -10.026 13.244 28.244 1.00 98.00 210 GLY A O 1
ATOM 1624 N N . HIS A 1 211 ? -7.900 12.715 28.802 1.00 97.81 211 HIS A N 1
ATOM 1625 C CA . HIS A 1 211 ? -7.880 13.425 30.082 1.00 97.81 211 HIS A CA 1
ATOM 1626 C C . HIS A 1 211 ? -7.518 14.893 29.898 1.00 97.81 211 HIS A C 1
ATOM 1628 O O . HIS A 1 211 ? -6.531 15.203 29.234 1.00 97.81 211 HIS A O 1
ATOM 1634 N N . SER A 1 212 ? -8.265 15.802 30.531 1.00 95.19 212 SER A N 1
ATOM 1635 C CA . SER A 1 212 ? -7.874 17.209 30.685 1.00 95.19 212 SER A CA 1
ATOM 1636 C C . SER A 1 212 ? -7.491 17.854 29.335 1.00 95.19 212 SER A C 1
ATOM 1638 O O . SER A 1 212 ? -8.317 17.927 28.425 1.00 95.19 212 SER A O 1
ATOM 1640 N N . GLN A 1 213 ? -6.233 18.268 29.152 1.00 95.56 213 GLN A N 1
ATOM 1641 C CA . GLN A 1 213 ? -5.709 18.829 27.897 1.00 95.56 213 GLN A CA 1
ATOM 1642 C C . GLN A 1 213 ? -5.700 17.840 26.707 1.00 95.56 213 GLN A C 1
ATOM 1644 O O . GLN A 1 213 ? -5.874 18.263 25.563 1.00 95.56 213 GLN A O 1
ATOM 1649 N N . GLY A 1 214 ? -5.602 16.530 26.954 1.00 97.06 214 GLY A N 1
ATOM 1650 C CA . GLY A 1 214 ? -5.855 15.484 25.955 1.00 97.06 214 GLY A CA 1
ATOM 1651 C C . GLY A 1 214 ? -7.338 15.373 25.575 1.00 97.06 214 GLY A C 1
ATOM 1652 O O . GLY A 1 214 ? -7.664 15.086 24.424 1.00 97.06 214 GLY A O 1
ATOM 1653 N N . GLY A 1 215 ? -8.250 15.689 26.500 1.00 95.69 215 GLY A N 1
ATOM 1654 C CA . GLY A 1 215 ? -9.684 15.831 26.220 1.00 95.69 215 GLY A CA 1
ATOM 1655 C C . GLY A 1 215 ? -9.992 17.075 25.377 1.00 95.69 215 GLY A C 1
ATOM 1656 O O . GLY A 1 215 ? -10.708 16.980 24.383 1.00 95.69 215 GLY A O 1
ATOM 1657 N N . LEU A 1 216 ? -9.364 18.217 25.684 1.00 93.62 216 LEU A N 1
ATOM 1658 C CA . LEU A 1 216 ? -9.422 19.422 24.839 1.00 93.62 216 LEU A CA 1
ATOM 1659 C C . LEU A 1 216 ? -8.862 19.166 23.429 1.00 93.62 216 LEU A C 1
ATOM 1661 O O . LEU A 1 216 ? -9.421 19.637 22.442 1.00 93.62 216 LEU A O 1
ATOM 1665 N N . THR A 1 217 ? -7.796 18.373 23.321 1.00 96.12 217 THR A N 1
ATOM 1666 C CA . THR A 1 217 ? -7.225 17.960 22.029 1.00 96.12 217 THR A CA 1
ATOM 1667 C C . THR A 1 217 ? -8.155 17.018 21.275 1.00 96.12 217 THR A C 1
ATOM 1669 O O . THR A 1 217 ? -8.377 17.214 20.087 1.00 96.12 217 THR A O 1
ATOM 1672 N N . SER A 1 218 ? -8.785 16.065 21.959 1.00 97.44 218 SER A N 1
ATOM 1673 C CA . SER A 1 218 ? -9.814 15.204 21.364 1.00 97.44 218 SER A CA 1
ATOM 1674 C C . SER A 1 218 ? -10.998 16.028 20.828 1.00 97.44 218 SER A C 1
ATOM 1676 O O . SER A 1 218 ? -11.435 15.808 19.701 1.00 97.44 218 SER A O 1
ATOM 1678 N N . ARG A 1 219 ? -11.445 17.054 21.574 1.00 95.31 219 ARG A N 1
ATOM 1679 C CA . ARG A 1 219 ? -12.459 18.038 21.137 1.00 95.31 219 ARG A CA 1
ATOM 1680 C C . ARG A 1 219 ? -12.010 18.861 19.919 1.00 95.31 219 ARG A C 1
ATOM 1682 O O . ARG A 1 219 ? -12.853 19.188 19.090 1.00 95.31 219 ARG A O 1
ATOM 1689 N N . ARG A 1 220 ? -10.718 19.193 19.795 1.00 94.06 220 ARG A N 1
ATOM 1690 C CA . ARG A 1 220 ? -10.150 19.864 18.607 1.00 94.06 220 ARG A CA 1
ATOM 1691 C C . ARG A 1 220 ? -10.109 18.926 17.396 1.00 94.06 220 ARG A C 1
ATOM 1693 O O . ARG A 1 220 ? -10.469 19.337 16.300 1.00 94.06 220 ARG A O 1
ATOM 1700 N N . LEU A 1 221 ? -9.693 17.676 17.596 1.00 95.00 221 LEU A N 1
ATOM 1701 C CA . LEU A 1 221 ? -9.490 16.704 16.520 1.00 95.00 221 LEU A CA 1
ATOM 1702 C C . LEU A 1 221 ? -10.796 16.156 15.941 1.00 95.00 221 LEU A C 1
ATOM 1704 O O . LEU A 1 221 ? -10.874 16.022 14.723 1.00 95.00 221 LEU A O 1
ATOM 1708 N N . VAL A 1 222 ? -11.806 15.859 16.773 1.00 95.81 222 VAL A N 1
ATOM 1709 C CA . VAL A 1 222 ? -12.987 15.038 16.411 1.00 95.81 222 VAL A CA 1
ATOM 1710 C C . VAL A 1 222 ? -13.696 15.448 15.114 1.00 95.81 222 VAL A C 1
ATOM 1712 O O . VAL A 1 222 ? -14.175 14.571 14.401 1.00 95.81 222 VAL A O 1
ATOM 1715 N N . CYS A 1 223 ? -13.713 16.741 14.766 1.00 92.38 223 CYS A N 1
ATOM 1716 C CA . CYS A 1 223 ? -14.354 17.247 13.545 1.00 92.38 223 CYS A CA 1
ATOM 1717 C C . CYS A 1 223 ? -13.403 17.842 12.492 1.00 92.38 223 CYS A C 1
ATOM 1719 O O . CYS A 1 223 ? -13.852 18.580 11.621 1.00 92.38 223 CYS A O 1
ATOM 1721 N N . THR A 1 224 ? -12.112 17.509 12.537 1.00 88.06 224 THR A N 1
ATOM 1722 C CA . THR A 1 224 ? -11.184 17.739 11.410 1.00 88.06 224 THR A CA 1
ATOM 1723 C C . THR A 1 224 ? -11.445 16.747 10.271 1.00 88.06 224 THR A C 1
ATOM 1725 O O . THR A 1 224 ? -12.008 15.678 10.505 1.00 88.06 224 THR A O 1
ATOM 1728 N N . ASP A 1 225 ? -11.009 17.043 9.047 1.00 81.75 225 ASP A N 1
ATOM 1729 C CA . ASP A 1 225 ? -11.303 16.236 7.847 1.00 81.75 225 ASP A CA 1
ATOM 1730 C C . ASP A 1 225 ? -10.944 14.744 8.002 1.00 81.75 225 ASP A C 1
ATOM 1732 O O . ASP A 1 225 ? -11.711 13.863 7.617 1.00 81.75 225 ASP A O 1
ATOM 1736 N N . PHE A 1 226 ? -9.809 14.434 8.642 1.00 85.38 226 PHE A N 1
ATOM 1737 C CA . PHE A 1 226 ? -9.396 13.047 8.878 1.00 85.38 226 PHE A CA 1
ATOM 1738 C C . PHE A 1 226 ? -10.281 12.324 9.904 1.00 85.38 226 PHE A C 1
ATOM 1740 O O . PHE A 1 226 ? -10.665 11.174 9.681 1.00 85.38 226 PHE A O 1
ATOM 1747 N N . PHE A 1 227 ? -10.574 12.969 11.037 1.00 93.62 227 PHE A N 1
ATOM 1748 C CA . PHE A 1 227 ? -11.247 12.337 12.175 1.00 93.62 227 PHE A CA 1
ATOM 1749 C C . PHE A 1 227 ? -12.779 12.394 12.066 1.00 93.62 227 PHE A C 1
ATOM 1751 O O . PHE A 1 227 ? -13.438 11.436 12.454 1.00 93.62 227 PHE A O 1
ATOM 1758 N N . SER A 1 228 ? -13.358 13.439 11.473 1.00 89.69 228 SER A N 1
ATOM 1759 C CA . SER A 1 228 ? -14.812 13.597 11.286 1.00 89.69 228 SER A CA 1
ATOM 1760 C C . SER A 1 228 ? -15.446 12.425 10.532 1.00 89.69 228 SER A C 1
ATOM 1762 O O . SER A 1 228 ? -16.495 11.920 10.939 1.00 89.69 228 SER A O 1
ATOM 1764 N N . ALA A 1 229 ? -14.772 11.944 9.485 1.00 85.38 229 ALA A N 1
ATOM 1765 C CA . ALA A 1 229 ? -15.177 10.792 8.687 1.00 85.38 229 ALA A CA 1
ATOM 1766 C C . ALA A 1 229 ? -14.929 9.435 9.375 1.00 85.38 229 ALA A C 1
ATOM 1768 O O . ALA A 1 229 ? -15.419 8.425 8.887 1.00 85.38 229 ALA A O 1
ATOM 1769 N N . ARG A 1 230 ? -14.188 9.393 10.496 1.00 94.06 230 ARG A N 1
ATOM 1770 C CA . ARG A 1 230 ? -13.686 8.153 11.125 1.00 94.06 230 ARG A CA 1
ATOM 1771 C C . ARG A 1 230 ? -14.138 7.921 12.570 1.00 94.06 230 ARG A C 1
ATOM 1773 O O . ARG A 1 230 ? -14.273 6.775 12.969 1.00 94.06 230 ARG A O 1
ATOM 1780 N N . VAL A 1 231 ? -14.333 8.972 13.367 1.00 97.50 231 VAL A N 1
ATOM 1781 C CA . VAL A 1 231 ? -14.603 8.885 14.813 1.00 97.50 231 VAL A CA 1
ATOM 1782 C C . VAL A 1 231 ? -16.096 8.741 15.074 1.00 97.50 231 VAL A C 1
ATOM 1784 O O . VAL A 1 231 ? -16.868 9.664 14.813 1.00 97.50 231 VAL A O 1
ATOM 1787 N N . ASP A 1 232 ? -16.499 7.605 15.626 1.00 98.19 232 ASP A N 1
ATOM 1788 C CA . ASP A 1 232 ? -17.879 7.311 16.016 1.00 98.19 232 ASP A CA 1
ATOM 1789 C C . ASP A 1 232 ? -18.246 7.941 17.369 1.00 98.19 232 ASP A C 1
ATOM 1791 O O . ASP A 1 232 ? -19.409 8.286 17.599 1.00 98.19 232 ASP A O 1
ATOM 1795 N N . GLY A 1 233 ? -17.264 8.157 18.257 1.00 98.06 233 GLY A N 1
ATOM 1796 C CA . GLY A 1 233 ? -17.507 8.778 19.559 1.00 98.06 233 GLY A CA 1
ATOM 1797 C C . GLY A 1 233 ? -16.321 9.484 20.225 1.00 98.06 233 GLY A C 1
ATOM 1798 O O . GLY A 1 233 ? -15.153 9.237 19.929 1.00 98.06 233 GLY A O 1
ATOM 1799 N N . PHE A 1 234 ? -16.637 10.378 21.163 1.00 98.38 234 PHE A N 1
ATOM 1800 C CA . PHE A 1 234 ? -15.681 11.145 21.959 1.00 98.38 234 PHE A CA 1
ATOM 1801 C C . PHE A 1 234 ? -15.989 11.057 23.465 1.00 98.38 234 PHE A C 1
ATOM 1803 O O . PHE A 1 234 ? -17.016 11.558 23.936 1.00 98.38 234 PHE A O 1
ATOM 1810 N N . LEU A 1 235 ? -15.054 10.471 24.221 1.00 98.69 235 LEU A N 1
ATOM 1811 C CA . LEU A 1 235 ? -15.031 10.416 25.683 1.00 98.69 235 LEU A CA 1
ATOM 1812 C C . LEU A 1 235 ? -14.134 11.531 26.259 1.00 98.69 235 LEU A C 1
ATOM 1814 O O . LEU A 1 235 ? -12.904 11.463 26.202 1.00 98.69 235 LEU A O 1
ATOM 1818 N N . SER A 1 236 ? -14.748 12.553 26.855 1.00 98.00 236 SER A N 1
ATOM 1819 C CA . SER A 1 236 ? -14.039 13.629 27.558 1.00 98.00 236 SER A CA 1
ATOM 1820 C C . SER A 1 236 ? -13.902 13.296 29.042 1.00 98.00 236 SER A C 1
ATOM 1822 O O . SER A 1 236 ? -14.904 13.215 29.752 1.00 98.00 236 SER A O 1
ATOM 1824 N N . LEU A 1 237 ? -12.665 13.129 29.520 1.00 97.88 237 LEU A N 1
ATOM 1825 C CA . LEU A 1 237 ? -12.351 12.841 30.922 1.00 97.88 237 LEU A CA 1
ATOM 1826 C C . LEU A 1 237 ? -11.833 14.116 31.597 1.00 97.88 237 LEU A C 1
ATOM 1828 O O . LEU A 1 237 ? -10.660 14.473 31.481 1.00 97.88 237 LEU A O 1
ATOM 1832 N N . SER A 1 238 ? -12.719 14.863 32.250 1.00 93.56 238 SER A N 1
ATOM 1833 C CA . SER A 1 238 ? -12.428 16.187 32.826 1.00 93.56 238 SER A CA 1
ATOM 1834 C C . SER A 1 238 ? -11.871 17.214 31.813 1.00 93.56 238 SER A C 1
ATOM 1836 O O . SER A 1 238 ? -11.295 18.228 32.202 1.00 93.56 238 SER A O 1
ATOM 1838 N N . GLY A 1 239 ? -12.041 16.973 30.505 1.00 86.81 239 GLY A N 1
ATOM 1839 C CA . GLY A 1 239 ? -11.559 17.818 29.399 1.00 86.81 239 GLY A CA 1
ATOM 1840 C C . GLY A 1 239 ? -12.564 18.866 28.908 1.00 86.81 239 GLY A C 1
ATOM 1841 O O . GLY A 1 239 ? -12.383 19.437 27.836 1.00 86.81 239 GLY A O 1
ATOM 1842 N N . GLY A 1 240 ? -13.639 19.098 29.667 1.00 88.31 240 GLY A N 1
ATOM 1843 C CA . GLY A 1 240 ? -14.779 19.926 29.267 1.00 88.31 240 GLY A CA 1
ATOM 1844 C C . GLY A 1 240 ? -15.865 19.143 28.518 1.00 88.31 240 GLY A C 1
ATOM 1845 O O . GLY A 1 240 ? -15.589 18.176 27.809 1.00 88.31 240 GLY A O 1
ATOM 1846 N N . ARG A 1 241 ? -17.117 19.560 28.708 1.00 92.06 241 ARG A N 1
ATOM 1847 C CA . ARG A 1 241 ? -18.319 18.933 28.139 1.00 92.06 241 ARG A CA 1
ATOM 1848 C C . ARG A 1 241 ? -18.640 19.516 26.764 1.00 92.06 241 ARG A C 1
ATOM 1850 O O . ARG A 1 241 ? -18.522 20.726 26.581 1.00 92.06 241 ARG A O 1
ATOM 1857 N N . VAL A 1 242 ? -19.065 18.681 25.818 1.00 91.06 242 VAL A N 1
ATOM 1858 C CA . VAL A 1 242 ? -19.696 19.125 24.564 1.00 91.06 242 VAL A CA 1
ATOM 1859 C C . VAL A 1 242 ? -21.213 19.129 24.755 1.00 91.06 242 VAL A C 1
ATOM 1861 O O . VAL A 1 242 ? -21.768 18.200 25.340 1.00 91.06 242 VAL A O 1
ATOM 1864 N N . GLY A 1 243 ? -21.895 20.159 24.263 1.00 85.69 243 GLY A N 1
ATOM 1865 C CA . GLY A 1 243 ? -23.342 20.315 24.398 1.00 85.69 243 GLY A CA 1
ATOM 1866 C C . GLY A 1 243 ? -23.744 21.325 25.472 1.00 85.69 243 GLY A C 1
ATOM 1867 O O . GLY A 1 243 ? -24.740 21.120 26.162 1.00 85.69 243 GLY A O 1
ATOM 1868 N N . GLY A 1 244 ? -22.949 22.379 25.660 1.00 84.19 244 GLY A N 1
ATOM 1869 C CA . GLY A 1 244 ? -23.022 23.265 26.825 1.00 84.19 244 GLY A CA 1
ATOM 1870 C C . GLY A 1 244 ? -22.100 22.800 27.958 1.00 84.19 244 GLY A C 1
ATOM 1871 O O . GLY A 1 244 ? -22.259 21.709 28.515 1.00 84.19 244 GLY A O 1
ATOM 1872 N N . GLY A 1 245 ? -21.118 23.647 28.279 1.00 83.12 245 GLY A N 1
ATOM 1873 C CA . GLY A 1 245 ? -20.069 23.372 29.260 1.00 83.12 245 GLY A CA 1
ATOM 1874 C C . GLY A 1 245 ? -20.571 23.350 30.707 1.00 83.12 245 GLY A C 1
ATOM 1875 O O . GLY A 1 245 ? -21.447 24.125 31.083 1.00 83.12 245 GLY A O 1
ATOM 1876 N N . ALA A 1 246 ? -19.979 22.482 31.528 1.00 85.69 246 ALA A N 1
ATOM 1877 C CA . ALA A 1 246 ? -20.150 22.513 32.977 1.00 85.69 246 ALA A CA 1
ATOM 1878 C C . ALA A 1 246 ? -19.237 23.587 33.598 1.00 85.69 246 ALA A C 1
ATOM 1880 O O . ALA A 1 246 ? -18.050 23.664 33.267 1.00 85.69 246 ALA A O 1
ATOM 1881 N N . GLU A 1 247 ? -19.787 24.413 34.489 1.00 87.00 247 GLU A N 1
ATOM 1882 C CA . GLU A 1 247 ? -19.043 25.464 35.191 1.00 87.00 247 GLU A CA 1
ATOM 1883 C C . GLU A 1 247 ? -17.976 24.846 36.107 1.00 87.00 247 GLU A C 1
ATOM 1885 O O . GLU A 1 247 ? -18.256 23.887 36.821 1.00 87.00 247 GLU A O 1
ATOM 1890 N N . ARG A 1 248 ? -16.751 25.383 36.099 1.00 87.75 248 ARG A N 1
ATOM 1891 C CA . ARG A 1 248 ? -15.631 24.904 36.932 1.00 87.75 248 ARG A CA 1
ATOM 1892 C C . ARG A 1 248 ? -15.880 25.227 38.409 1.00 87.75 248 ARG A C 1
ATOM 1894 O O . ARG A 1 248 ? -16.342 26.319 38.721 1.00 87.75 248 ARG A O 1
ATOM 1901 N N . ALA A 1 249 ? -15.533 24.319 39.323 1.00 89.19 249 ALA A N 1
ATOM 1902 C CA . ALA A 1 249 ? -15.676 24.598 40.755 1.00 89.19 249 ALA A CA 1
ATOM 1903 C C . ALA A 1 249 ? -14.745 25.736 41.214 1.00 89.19 249 ALA A C 1
ATOM 1905 O O . ALA A 1 249 ? -13.675 25.970 40.641 1.00 89.19 249 ALA A O 1
ATOM 1906 N N . THR A 1 250 ? -15.109 26.420 42.298 1.00 83.06 250 THR A N 1
ATOM 1907 C CA . THR A 1 250 ? -14.247 27.429 42.923 1.00 83.06 250 THR A CA 1
ATOM 1908 C C . THR A 1 250 ? -12.968 26.776 43.460 1.00 83.06 250 THR A C 1
ATOM 1910 O O . THR A 1 250 ? -12.999 25.881 44.301 1.00 83.06 250 THR A O 1
ATOM 1913 N N . GLY A 1 251 ? -11.814 27.202 42.937 1.00 78.69 251 GLY A N 1
ATOM 1914 C CA . GLY A 1 251 ? -10.520 26.571 43.225 1.00 78.69 251 GLY A CA 1
ATOM 1915 C C . GLY A 1 251 ? -10.188 25.339 42.367 1.00 78.69 251 GLY A C 1
ATOM 1916 O O . GLY A 1 251 ? -9.190 24.673 42.644 1.00 78.69 251 GLY A O 1
ATOM 1917 N N . ALA A 1 252 ? -10.969 25.035 41.323 1.00 82.00 252 ALA A N 1
ATOM 1918 C CA . ALA A 1 252 ? -10.637 23.982 40.367 1.00 82.00 252 ALA A CA 1
ATOM 1919 C C . ALA A 1 252 ? -9.444 24.361 39.479 1.00 82.00 252 ALA A C 1
ATOM 1921 O O . ALA A 1 252 ? -9.413 25.422 38.857 1.00 82.00 252 ALA A O 1
ATOM 1922 N N . GLY A 1 253 ? -8.476 23.451 39.380 1.00 81.19 253 GLY A N 1
ATOM 1923 C CA . GLY A 1 253 ? -7.190 23.685 38.727 1.00 81.19 253 GLY A CA 1
ATOM 1924 C C . GLY A 1 253 ? -6.020 23.260 39.612 1.00 81.19 253 GLY A C 1
ATOM 1925 O O . GLY A 1 253 ? -6.203 22.692 40.689 1.00 81.19 253 GLY A O 1
ATOM 1926 N N . ARG A 1 254 ? -4.799 23.505 39.130 1.00 85.19 254 ARG A N 1
ATOM 1927 C CA . ARG A 1 254 ? -3.564 23.018 39.756 1.00 85.19 254 ARG A CA 1
ATOM 1928 C C . ARG A 1 254 ? -3.301 23.735 41.093 1.00 85.19 254 ARG A C 1
ATOM 1930 O O . ARG A 1 254 ? -3.157 24.957 41.084 1.00 85.19 254 ARG A O 1
ATOM 1937 N N . PRO A 1 255 ? -3.182 23.025 42.231 1.00 86.25 255 PRO A N 1
ATOM 1938 C CA . PRO A 1 255 ? -3.001 23.653 43.527 1.00 86.25 255 PRO A CA 1
ATOM 1939 C C . PRO A 1 255 ? -1.572 24.168 43.658 1.00 86.25 255 PRO A C 1
ATOM 1941 O O . PRO A 1 255 ? -0.600 23.519 43.248 1.00 86.25 255 PRO A O 1
ATOM 1944 N N . ARG A 1 256 ? -1.446 25.343 44.268 1.00 82.88 256 ARG A N 1
ATOM 1945 C CA . ARG A 1 256 ? -0.158 25.926 44.627 1.00 82.88 256 ARG A CA 1
ATOM 1946 C C . ARG A 1 256 ? 0.509 25.068 45.705 1.00 82.88 256 ARG A C 1
ATOM 1948 O O . ARG A 1 256 ? -0.135 24.744 46.696 1.00 82.88 256 ARG A O 1
ATOM 1955 N N . GLN A 1 257 ? 1.768 24.685 45.516 1.00 83.75 257 GLN A N 1
ATOM 1956 C CA . GLN A 1 257 ? 2.526 23.922 46.515 1.00 83.75 257 GLN A CA 1
ATOM 1957 C C . GLN A 1 257 ? 3.253 24.848 47.489 1.00 83.75 257 GLN A C 1
ATOM 1959 O O . GLN A 1 257 ? 3.625 25.968 47.135 1.00 83.75 257 GLN A O 1
ATOM 1964 N N . ALA A 1 258 ? 3.493 24.363 48.708 1.00 78.94 258 ALA A N 1
ATOM 1965 C CA . ALA A 1 258 ? 4.152 25.135 49.767 1.00 78.94 258 ALA A CA 1
ATOM 1966 C C . ALA A 1 258 ? 5.577 25.602 49.397 1.00 78.94 258 ALA A C 1
ATOM 1968 O O . ALA A 1 258 ? 6.063 26.589 49.940 1.00 78.94 258 ALA A O 1
ATOM 1969 N N . SER A 1 259 ? 6.231 24.918 48.452 1.00 76.50 259 SER A N 1
ATOM 1970 C CA . SER A 1 259 ? 7.570 25.235 47.944 1.00 76.50 259 SER A CA 1
ATOM 1971 C C . SER A 1 259 ? 7.598 26.198 46.748 1.00 76.50 259 SER A C 1
ATOM 1973 O O . SER A 1 259 ? 8.679 26.507 46.253 1.00 76.50 259 SER A O 1
ATOM 1975 N N . GLU A 1 260 ? 6.451 26.647 46.223 1.00 79.12 260 GLU A N 1
ATOM 1976 C CA . GLU A 1 260 ? 6.431 27.550 45.063 1.00 79.12 260 GLU A CA 1
ATOM 1977 C C . GLU A 1 260 ? 6.668 29.011 45.500 1.00 79.12 260 GLU A C 1
ATOM 1979 O O . GLU A 1 260 ? 5.920 29.516 46.349 1.00 79.12 260 GLU A O 1
ATOM 1984 N N . PRO A 1 261 ? 7.663 29.722 44.923 1.00 76.25 261 PRO A N 1
ATOM 1985 C CA . PRO A 1 261 ? 8.020 31.084 45.329 1.00 76.25 261 PRO A CA 1
ATOM 1986 C C . PRO A 1 261 ? 6.846 32.047 45.097 1.00 76.25 261 PRO A C 1
ATOM 1988 O O . PRO A 1 261 ? 6.110 31.841 44.123 1.00 76.25 261 PRO A O 1
ATOM 1991 N N . PRO A 1 262 ? 6.619 33.048 45.982 1.00 70.69 262 PRO A N 1
ATOM 1992 C CA . PRO A 1 262 ? 5.414 33.882 46.008 1.00 70.69 262 PRO A CA 1
ATOM 1993 C C . PRO A 1 262 ? 4.937 34.328 44.628 1.00 70.69 262 PRO A C 1
ATOM 1995 O O . PRO A 1 262 ? 5.746 34.661 43.765 1.00 70.69 262 PRO A O 1
ATOM 1998 N N . ALA A 1 263 ? 3.618 34.313 44.412 1.00 62.09 263 ALA A N 1
ATOM 1999 C CA . ALA A 1 263 ? 3.057 34.800 43.159 1.00 62.09 263 ALA A CA 1
ATOM 2000 C C . ALA A 1 263 ? 3.551 36.231 42.912 1.00 62.09 263 ALA A C 1
ATOM 2002 O O . ALA A 1 263 ? 3.360 37.105 43.760 1.00 62.09 263 ALA A O 1
ATOM 2003 N N . ALA A 1 264 ? 4.174 36.459 41.753 1.00 59.97 264 ALA A N 1
ATOM 2004 C CA . ALA A 1 264 ? 4.367 37.811 41.256 1.00 59.97 264 ALA A CA 1
ATOM 2005 C C . ALA A 1 264 ? 3.002 38.518 41.223 1.00 59.97 264 ALA A C 1
ATOM 2007 O O . ALA A 1 264 ? 1.971 37.860 41.034 1.00 59.97 264 ALA A O 1
ATOM 2008 N N . ALA A 1 265 ? 2.997 39.840 41.416 1.00 51.41 265 ALA A N 1
ATOM 2009 C CA . ALA A 1 265 ? 1.774 40.628 41.305 1.00 51.41 265 ALA A CA 1
ATOM 2010 C C . ALA A 1 265 ? 1.059 40.269 39.988 1.00 51.41 265 ALA A C 1
ATOM 2012 O O . ALA A 1 265 ? 1.741 40.126 38.966 1.00 51.41 265 ALA A O 1
ATOM 2013 N N . PRO A 1 266 ? -0.272 40.057 40.004 1.00 49.69 266 PRO A N 1
ATOM 2014 C CA . PRO A 1 266 ? -0.977 39.590 38.821 1.00 49.69 266 PRO A CA 1
ATOM 2015 C C . PRO A 1 266 ? -0.703 40.558 37.663 1.00 49.69 266 PRO A C 1
ATOM 2017 O O . PRO A 1 266 ? -0.805 41.773 37.867 1.00 49.69 266 PRO A O 1
ATOM 2020 N N . PRO A 1 267 ? -0.339 40.060 36.465 1.00 45.38 267 PRO A N 1
ATOM 2021 C CA . PRO A 1 267 ? -0.217 40.927 35.305 1.00 45.38 267 PRO A CA 1
ATOM 2022 C C . PRO A 1 267 ? -1.547 41.652 35.080 1.00 45.38 267 PRO A C 1
ATOM 2024 O O . PRO A 1 267 ? -2.610 41.134 35.441 1.00 45.38 267 PRO A O 1
ATOM 2027 N N . ALA A 1 268 ? -1.484 42.847 34.481 1.00 46.56 268 ALA A N 1
ATOM 2028 C CA . ALA A 1 268 ? -2.676 43.591 34.081 1.00 46.56 268 ALA A CA 1
ATOM 2029 C C . ALA A 1 268 ? -3.657 42.646 33.372 1.00 46.56 268 ALA A C 1
ATOM 2031 O O . ALA A 1 268 ? -3.222 41.832 32.554 1.00 46.56 268 ALA A O 1
ATOM 2032 N N . ALA A 1 269 ? -4.936 42.717 33.769 1.00 39.38 269 ALA A N 1
ATOM 2033 C CA . ALA A 1 269 ? -5.917 41.655 33.552 1.00 39.38 269 ALA A CA 1
ATOM 2034 C C . ALA A 1 269 ? -5.811 41.071 32.131 1.00 39.38 269 ALA A C 1
ATOM 2036 O O . ALA A 1 269 ? -5.869 41.844 31.169 1.00 39.38 269 ALA A O 1
ATOM 2037 N N . PRO A 1 270 ? -5.609 39.744 31.988 1.00 40.47 270 PRO A N 1
ATOM 2038 C CA . PRO A 1 270 ? -5.340 39.148 30.689 1.00 40.47 270 PRO A CA 1
ATOM 2039 C C . PRO A 1 270 ? -6.466 39.500 29.721 1.00 40.47 270 PRO A C 1
ATOM 2041 O O . PRO A 1 270 ? -7.638 39.509 30.112 1.00 40.47 270 PRO A O 1
ATOM 2044 N N . ALA A 1 271 ? -6.098 39.788 28.467 1.00 40.53 271 ALA A N 1
ATOM 2045 C CA 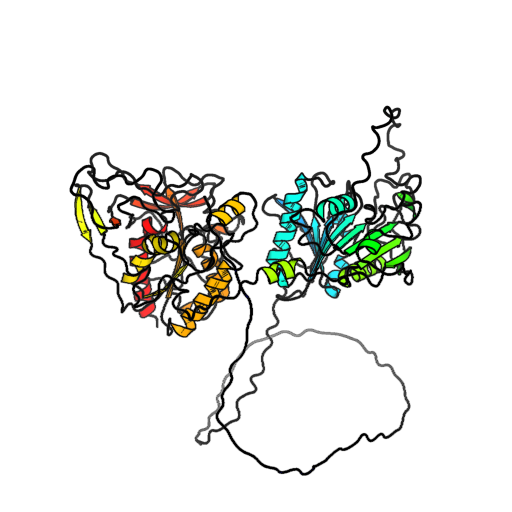. ALA A 1 271 ? -7.058 40.048 27.401 1.00 40.53 271 ALA A CA 1
ATOM 2046 C C . ALA A 1 271 ? -8.157 38.978 27.443 1.00 40.53 271 ALA A C 1
ATOM 2048 O O . ALA A 1 271 ? -7.838 37.793 27.583 1.00 40.53 271 ALA A O 1
ATOM 2049 N N . ALA A 1 272 ? -9.419 39.425 27.413 1.00 34.66 272 ALA A N 1
ATOM 2050 C CA . ALA A 1 272 ? -10.578 38.615 27.781 1.00 34.66 272 ALA A CA 1
ATOM 2051 C C . ALA A 1 272 ? -10.478 37.212 27.174 1.00 34.66 272 ALA A C 1
ATOM 2053 O O . ALA A 1 272 ? -10.300 37.084 25.960 1.00 34.66 272 ALA A O 1
ATOM 2054 N N . ALA A 1 273 ? -10.532 36.189 28.039 1.00 37.62 273 ALA A N 1
ATOM 2055 C CA . ALA A 1 273 ? -10.256 34.810 27.652 1.00 37.62 273 ALA A CA 1
ATOM 2056 C C . ALA A 1 273 ? -11.048 34.461 26.380 1.00 37.62 273 ALA A C 1
ATOM 2058 O O . ALA A 1 273 ? -12.247 34.760 26.334 1.00 37.62 273 ALA A O 1
ATOM 2059 N N . PRO A 1 274 ? -10.392 33.897 25.344 1.00 40.56 274 PRO A N 1
ATOM 2060 C CA . PRO A 1 274 ? -11.007 33.733 24.035 1.00 40.56 274 PRO A CA 1
ATOM 2061 C C . PRO A 1 274 ? -12.327 32.983 24.181 1.00 40.56 274 PRO A C 1
ATOM 2063 O O . PRO A 1 274 ? -12.404 32.004 24.930 1.00 40.56 274 PRO A O 1
ATOM 2066 N N . ALA A 1 275 ? -13.362 33.483 23.496 1.00 41.22 275 ALA A N 1
ATOM 2067 C CA . ALA A 1 275 ? -14.718 32.960 23.611 1.00 41.22 275 ALA A CA 1
ATOM 2068 C C . ALA A 1 275 ? -14.703 31.426 23.477 1.00 41.22 275 ALA A C 1
ATOM 2070 O O . ALA A 1 275 ? -13.996 30.913 22.603 1.00 41.22 275 ALA A O 1
ATOM 2071 N N . PRO A 1 276 ? -15.425 30.691 24.346 1.00 52.78 276 PRO A N 1
ATOM 2072 C CA . PRO A 1 276 ? -15.319 29.240 24.414 1.00 52.78 276 PRO A CA 1
ATOM 2073 C C . PRO A 1 276 ? -15.580 28.645 23.032 1.00 52.78 276 PRO A C 1
ATOM 2075 O O . PRO A 1 276 ? -16.647 28.860 22.457 1.00 52.78 276 PRO A O 1
ATOM 2078 N N . ALA A 1 277 ? -14.578 27.937 22.500 1.00 60.56 277 ALA A N 1
ATOM 2079 C CA . ALA A 1 277 ? -14.616 27.391 21.148 1.00 60.56 277 ALA A CA 1
ATOM 2080 C C . ALA A 1 277 ? -15.911 26.598 20.946 1.00 60.56 277 ALA A C 1
ATOM 2082 O O . ALA A 1 277 ? -16.247 25.761 21.790 1.00 60.56 277 ALA A O 1
ATOM 2083 N N . SER A 1 278 ? -16.630 26.876 19.856 1.00 72.19 278 SER A N 1
ATOM 2084 C CA . SER A 1 278 ? -17.944 26.295 19.572 1.00 72.19 278 SER A CA 1
ATOM 2085 C C . SER A 1 278 ? -17.938 24.769 19.691 1.00 72.19 278 SER A C 1
ATOM 2087 O O . SER A 1 278 ? -16.924 24.108 19.456 1.00 72.19 278 SER A O 1
ATOM 2089 N N . ASP A 1 279 ? -19.072 24.195 20.099 1.00 85.12 279 ASP A N 1
ATOM 2090 C CA . ASP A 1 279 ? -19.213 22.738 20.143 1.00 85.12 279 ASP A CA 1
ATOM 2091 C C . ASP A 1 279 ? -19.014 22.148 18.726 1.00 85.12 279 ASP A C 1
ATOM 2093 O O . ASP A 1 279 ? -19.560 22.707 17.768 1.00 85.12 279 ASP A O 1
ATOM 2097 N N . PRO A 1 280 ? -18.215 21.070 18.555 1.00 89.06 280 PRO A N 1
ATOM 2098 C CA . PRO A 1 280 ? -17.860 20.572 17.226 1.00 89.06 280 PRO A CA 1
ATOM 2099 C C . PRO A 1 280 ? -19.073 20.128 16.389 1.00 89.06 280 PRO A C 1
ATOM 2101 O O . PRO A 1 280 ? -20.005 19.497 16.889 1.00 89.06 280 PRO A O 1
ATOM 2104 N N . SER A 1 281 ? -19.056 20.466 15.097 1.00 87.12 281 SER A N 1
ATOM 2105 C CA . SER A 1 281 ? -20.232 20.449 14.211 1.00 87.12 281 SER A CA 1
ATOM 2106 C C . SER A 1 281 ? -20.416 19.183 13.364 1.00 87.12 281 SER A C 1
ATOM 2108 O O . SER A 1 281 ? -21.449 19.040 12.716 1.00 87.12 281 SER A O 1
ATOM 2110 N N . CYS A 1 282 ? -19.486 18.228 13.387 1.00 90.06 282 CYS A N 1
ATOM 2111 C CA . CYS A 1 282 ? -19.688 16.889 12.819 1.00 90.06 282 CYS A CA 1
ATOM 2112 C C . CYS A 1 282 ? -20.494 15.989 13.777 1.00 90.06 282 CYS A C 1
ATOM 2114 O O . CYS A 1 282 ? -20.730 16.368 14.925 1.00 90.06 282 CYS A O 1
ATOM 2116 N N . ASP A 1 283 ? -20.942 14.823 13.308 1.00 93.50 283 ASP A N 1
ATOM 2117 C CA . ASP A 1 283 ? -21.683 13.846 14.119 1.00 93.50 283 ASP A CA 1
ATOM 2118 C C . ASP A 1 283 ? -20.742 12.885 14.861 1.00 93.50 283 ASP A C 1
ATOM 2120 O O . ASP A 1 283 ? -19.811 12.353 14.261 1.00 93.50 283 ASP A O 1
ATOM 2124 N N . PHE A 1 284 ? -21.014 12.619 16.139 1.00 96.56 284 PHE A N 1
ATOM 2125 C CA . PHE A 1 284 ? -20.327 11.644 17.001 1.00 96.56 284 PHE A CA 1
ATOM 2126 C C . PHE A 1 284 ? -21.126 11.423 18.300 1.00 96.56 284 PHE A C 1
ATOM 2128 O O . PHE A 1 284 ? -21.791 12.341 18.789 1.00 96.56 284 PHE A O 1
ATOM 2135 N N . SER A 1 285 ? -21.032 10.231 18.890 1.00 98.19 285 SER A N 1
ATOM 2136 C CA . SER A 1 285 ? -21.494 9.954 20.260 1.00 98.19 285 SER A CA 1
ATOM 2137 C C . SER A 1 285 ? -20.630 10.703 21.282 1.00 98.19 285 SER A C 1
ATOM 2139 O O . SER A 1 285 ? -19.416 10.778 21.111 1.00 98.19 285 SER A O 1
ATOM 2141 N N . HIS A 1 286 ? -21.200 11.239 22.363 1.00 97.75 286 HIS A N 1
ATOM 2142 C CA . HIS A 1 286 ? -20.434 11.973 23.377 1.00 97.75 286 HIS A CA 1
ATOM 2143 C C . HIS A 1 286 ? -20.665 11.452 24.796 1.00 97.75 286 HIS A C 1
ATOM 2145 O O . HIS A 1 286 ? -21.793 11.390 25.280 1.00 97.75 286 HIS A O 1
ATOM 2151 N N . ILE A 1 287 ? -19.569 11.150 25.490 1.00 98.56 287 ILE A N 1
ATOM 2152 C CA . ILE A 1 287 ? -19.574 10.833 26.917 1.00 98.56 287 ILE A CA 1
ATOM 2153 C C . ILE A 1 287 ? -18.693 11.862 27.628 1.00 98.56 287 ILE A C 1
ATOM 2155 O O . ILE A 1 287 ? -17.543 12.080 27.241 1.00 98.56 287 ILE A O 1
ATOM 2159 N N . PHE A 1 288 ? -19.215 12.485 28.680 1.00 98.12 288 PHE A N 1
ATOM 2160 C CA . PHE A 1 288 ? -18.469 13.395 29.546 1.00 98.12 288 PHE A CA 1
ATOM 2161 C C . PHE A 1 288 ? -18.368 12.800 30.951 1.00 98.12 288 PHE A C 1
ATOM 2163 O O . PHE A 1 288 ? -19.382 12.625 31.619 1.00 98.12 288 PHE A O 1
ATOM 2170 N N . ALA A 1 289 ? -17.154 12.497 31.410 1.00 98.12 289 ALA A N 1
ATOM 2171 C CA . ALA A 1 289 ? -16.906 11.985 32.755 1.00 98.12 289 ALA A CA 1
ATOM 2172 C C . ALA A 1 289 ? -16.029 12.958 33.546 1.00 98.12 289 ALA A C 1
ATOM 2174 O O . ALA A 1 289 ? -15.022 13.444 33.030 1.00 98.12 289 ALA A O 1
ATOM 2175 N N . ILE A 1 290 ? -16.391 13.251 34.796 1.00 96.75 290 ILE A N 1
ATOM 2176 C CA . ILE A 1 290 ? -15.692 14.251 35.613 1.00 96.75 290 ILE A CA 1
ATOM 2177 C C . ILE A 1 290 ? -15.807 13.964 37.117 1.00 96.75 290 ILE A C 1
ATOM 2179 O O . ILE A 1 290 ? -16.734 13.293 37.571 1.00 96.75 290 ILE A O 1
ATOM 2183 N N . GLY A 1 291 ? -14.850 14.462 37.902 1.00 96.25 291 GLY A N 1
ATOM 2184 C CA . GLY A 1 291 ? -14.936 14.465 39.364 1.00 96.25 291 GLY A CA 1
ATOM 2185 C C . GLY A 1 291 ? -15.854 15.575 39.882 1.00 96.25 291 GLY A C 1
ATOM 2186 O O . GLY A 1 291 ? -15.803 16.700 39.386 1.00 96.25 291 GLY A O 1
ATOM 2187 N N . GLN A 1 292 ? -16.676 15.278 40.891 1.00 96.31 292 GLN A N 1
ATOM 2188 C CA . GLN A 1 292 ? -17.640 16.221 41.470 1.00 96.31 292 GLN A CA 1
ATOM 2189 C C . GLN A 1 292 ? -17.006 17.547 41.924 1.00 96.31 292 GLN A C 1
ATOM 2191 O O . GLN A 1 292 ? -17.627 18.589 41.762 1.00 96.31 292 GLN A O 1
ATOM 2196 N N . HIS A 1 293 ? -15.778 17.539 42.454 1.00 95.44 293 HIS A N 1
ATOM 2197 C CA . HIS A 1 293 ? -15.102 18.761 42.920 1.00 95.44 293 HIS A CA 1
ATOM 2198 C C . HIS A 1 293 ? -14.448 19.578 41.802 1.00 95.44 293 HIS A C 1
ATOM 2200 O O . HIS A 1 293 ? -13.873 20.626 42.077 1.00 95.44 293 HIS A O 1
ATOM 2206 N N . ASP A 1 294 ? -14.480 19.109 40.555 1.00 92.31 294 ASP A N 1
ATOM 2207 C CA . ASP A 1 294 ? -13.866 19.793 39.410 1.00 92.31 294 ASP A CA 1
ATOM 2208 C C . ASP A 1 294 ? -14.861 20.747 38.698 1.00 92.31 294 ASP A C 1
ATOM 2210 O O . ASP A 1 294 ? -14.457 21.610 37.910 1.00 92.31 294 ASP A O 1
ATOM 2214 N N . ILE A 1 295 ? -16.159 20.640 39.024 1.00 93.19 295 ILE A N 1
ATOM 2215 C CA . ILE A 1 295 ? -17.273 21.462 38.513 1.00 93.19 295 ILE A CA 1
ATOM 2216 C C . ILE A 1 295 ? -18.184 21.978 39.638 1.00 93.19 295 ILE A C 1
ATOM 2218 O O . ILE A 1 295 ? -18.356 21.326 40.659 1.00 93.19 295 ILE A O 1
ATOM 2222 N N . ALA A 1 296 ? -18.788 23.153 39.449 1.00 92.06 296 ALA A N 1
ATOM 2223 C CA . ALA A 1 296 ? -19.772 23.722 40.371 1.00 92.06 296 ALA A CA 1
ATOM 2224 C C . ALA A 1 296 ? -21.152 23.054 40.219 1.00 92.06 296 ALA A C 1
ATOM 2226 O O . ALA A 1 296 ? -21.848 22.819 41.205 1.00 92.06 296 ALA A O 1
ATOM 2227 N N . SER A 1 297 ? -21.545 22.724 38.984 1.00 90.94 297 SER A N 1
ATOM 2228 C CA . SER A 1 297 ? -22.744 21.936 38.683 1.00 90.94 297 SER A CA 1
ATOM 2229 C C . SER A 1 297 ? -22.649 21.265 37.308 1.00 90.94 297 SER A C 1
ATOM 2231 O O . SER A 1 297 ? -21.918 21.720 36.425 1.00 90.94 297 SER A O 1
ATOM 2233 N N . LEU A 1 298 ? -23.401 20.176 37.118 1.00 92.19 298 LEU A N 1
ATOM 2234 C CA . LEU A 1 298 ? -23.594 19.539 35.815 1.00 92.19 298 LEU A CA 1
ATOM 2235 C C . LEU A 1 298 ? -24.876 20.099 35.160 1.00 92.19 298 LEU A C 1
ATOM 2237 O O . LEU A 1 298 ? -25.953 19.920 35.738 1.00 92.19 298 LEU A O 1
ATOM 2241 N N . PRO A 1 299 ? -24.813 20.705 33.956 1.00 90.62 299 PRO A N 1
ATOM 2242 C CA . PRO A 1 299 ? -25.999 21.183 33.247 1.00 90.62 299 PRO A CA 1
ATOM 2243 C C . PRO A 1 299 ? -27.041 20.074 33.057 1.00 90.62 299 PRO A C 1
ATOM 2245 O O . PRO A 1 299 ? -26.692 18.931 32.763 1.00 90.62 299 PRO A O 1
ATOM 2248 N N . SER A 1 300 ? -28.326 20.392 33.225 1.00 87.00 300 SER A N 1
ATOM 2249 C CA . SER A 1 300 ? -29.428 19.425 33.080 1.00 87.00 300 SER A CA 1
ATOM 2250 C C . SER A 1 300 ? -29.749 19.072 31.625 1.00 87.00 300 SER A C 1
ATOM 2252 O O . SER A 1 300 ? -30.280 17.995 31.362 1.00 87.00 300 SER A O 1
ATOM 2254 N N . THR A 1 301 ? -29.418 19.964 30.693 1.00 88.88 301 THR A N 1
ATOM 2255 C CA . THR A 1 301 ? -29.619 19.818 29.249 1.00 88.88 301 THR A CA 1
ATOM 2256 C C . THR A 1 301 ? -28.301 19.548 28.522 1.00 88.88 301 THR A C 1
ATOM 2258 O O . THR A 1 301 ? -27.206 19.774 29.049 1.00 88.88 301 THR A O 1
ATOM 2261 N N . SER A 1 302 ? -28.395 19.072 27.281 1.00 92.75 302 SER A N 1
ATOM 2262 C CA . SER A 1 302 ? -27.274 19.022 26.342 1.00 92.75 302 SER A CA 1
ATOM 2263 C C . SER A 1 302 ? -27.747 19.457 24.960 1.00 92.75 302 SER A C 1
ATOM 2265 O O . SER A 1 302 ? -28.721 18.906 24.448 1.00 92.75 302 SER A O 1
ATOM 2267 N N . SER A 1 303 ? -27.064 20.416 24.331 1.00 91.12 303 SER A N 1
ATOM 2268 C CA . SER A 1 303 ? -27.354 20.780 22.935 1.00 91.12 303 SER A CA 1
ATOM 2269 C C . SER A 1 303 ? -26.910 19.696 21.942 1.00 91.12 303 SER A C 1
ATOM 2271 O O . SER A 1 303 ? -27.469 19.612 20.853 1.00 91.12 303 SER A O 1
ATOM 2273 N N . VAL A 1 304 ? -25.998 18.793 22.334 1.00 91.88 304 VAL A N 1
ATOM 2274 C CA . VAL A 1 304 ? -25.696 17.562 21.576 1.00 91.88 304 VAL A CA 1
ATOM 2275 C C . VAL A 1 304 ? -26.866 16.578 21.664 1.00 91.88 304 VAL A C 1
ATOM 2277 O O . VAL A 1 304 ? -27.262 16.014 20.649 1.00 91.88 304 VAL A O 1
ATOM 2280 N N . ALA A 1 305 ? -27.488 16.428 22.840 1.00 94.62 305 ALA A N 1
ATOM 2281 C CA . ALA A 1 305 ? -28.695 15.607 22.973 1.00 94.62 305 ALA A CA 1
ATOM 2282 C C . ALA A 1 305 ? -29.874 16.185 22.167 1.00 94.62 305 ALA A C 1
ATOM 2284 O O . ALA A 1 305 ? -30.570 15.449 21.475 1.00 94.62 305 ALA A O 1
ATOM 2285 N N . GLN A 1 306 ? -30.056 17.511 22.184 1.00 94.00 306 GLN A N 1
ATOM 2286 C CA . GLN A 1 306 ? -31.065 18.193 21.360 1.00 94.00 306 GLN A CA 1
ATOM 2287 C C . GLN A 1 306 ? -30.799 18.026 19.854 1.00 94.00 306 GLN A C 1
ATOM 2289 O O . GLN A 1 306 ? -31.736 17.780 19.098 1.00 94.00 306 GLN A O 1
ATOM 2294 N N . ARG A 1 307 ? -29.532 18.117 19.419 1.00 93.75 307 ARG A N 1
ATOM 2295 C CA . ARG A 1 307 ? -29.114 17.900 18.024 1.00 93.75 307 ARG A CA 1
ATOM 2296 C C . ARG A 1 307 ? -29.501 16.512 17.515 1.00 93.75 307 ARG A C 1
ATOM 2298 O O . ARG A 1 307 ? -30.024 16.415 16.412 1.00 93.75 307 ARG A O 1
ATOM 2305 N N . TYR A 1 308 ? -29.262 15.468 18.308 1.00 96.06 308 TYR A N 1
ATOM 2306 C CA . TYR A 1 308 ? -29.627 14.085 17.971 1.00 96.06 308 TYR A CA 1
ATOM 2307 C C . TYR A 1 308 ? -31.031 13.696 18.462 1.00 96.06 308 TYR A C 1
ATOM 2309 O O . TYR A 1 308 ? -31.318 12.509 18.589 1.00 96.06 308 TYR A O 1
ATOM 2317 N N . ARG A 1 309 ? -31.886 14.680 18.787 1.00 97.12 309 ARG A N 1
ATOM 2318 C CA . ARG A 1 309 ? -33.295 14.505 19.194 1.00 97.12 309 ARG A CA 1
ATOM 2319 C C . ARG A 1 309 ? -33.520 13.465 20.306 1.00 97.12 309 ARG A C 1
ATOM 2321 O O . ARG A 1 309 ? -34.577 12.846 20.359 1.00 97.12 309 ARG A O 1
ATOM 2328 N N . CYS A 1 310 ? -32.542 13.304 21.196 1.00 97.31 310 CYS A N 1
ATOM 2329 C CA . CYS A 1 310 ? -32.619 12.379 22.319 1.00 97.31 310 CYS A CA 1
ATOM 2330 C C . CYS A 1 310 ? -33.752 12.757 23.290 1.00 97.31 310 CYS A C 1
ATOM 2332 O O . CYS A 1 310 ? -34.099 13.933 23.449 1.00 97.31 310 CYS A O 1
ATOM 2334 N N . ASP A 1 311 ? -34.246 11.757 24.011 1.00 96.69 311 ASP A N 1
ATOM 2335 C CA . ASP A 1 311 ? -35.186 11.899 25.118 1.00 96.69 311 ASP A CA 1
ATOM 2336 C C . ASP A 1 311 ? -34.596 12.691 26.305 1.00 96.69 311 ASP A C 1
ATOM 2338 O O . ASP A 1 311 ? -33.399 12.994 26.393 1.00 96.69 311 ASP A O 1
ATOM 2342 N N . ALA A 1 312 ? -35.461 13.014 27.271 1.00 94.81 312 ALA A N 1
ATOM 2343 C CA . ALA A 1 312 ? -35.065 13.652 28.522 1.00 94.81 312 ALA A CA 1
ATOM 2344 C C . ALA A 1 312 ? -34.043 12.808 29.313 1.00 94.81 312 ALA A C 1
ATOM 2346 O O . ALA A 1 312 ? -34.088 11.579 29.319 1.00 94.81 312 ALA A O 1
ATOM 2347 N N . ARG A 1 313 ? -33.129 13.486 30.020 1.00 96.19 313 ARG A N 1
ATOM 2348 C CA . ARG A 1 313 ? -32.021 12.840 30.735 1.00 96.19 313 ARG A CA 1
ATOM 2349 C C . ARG A 1 313 ? -32.505 11.919 31.857 1.00 96.19 313 ARG A C 1
ATOM 2351 O O . ARG A 1 313 ? -33.065 12.384 32.849 1.00 96.19 313 ARG A O 1
ATOM 2358 N N . GLU A 1 314 ? -32.172 10.638 31.760 1.00 96.31 314 GLU A N 1
ATOM 2359 C CA . GLU A 1 314 ? -32.417 9.635 32.793 1.00 96.31 314 GLU A CA 1
ATOM 2360 C C . GLU A 1 314 ? -31.181 9.453 33.685 1.00 96.31 314 GLU A C 1
ATOM 2362 O O . GLU A 1 314 ? -30.059 9.324 33.193 1.00 96.31 314 GLU A O 1
ATOM 2367 N N . ARG A 1 315 ? -31.380 9.381 35.007 1.00 97.00 315 ARG A N 1
ATOM 2368 C CA . ARG A 1 315 ? -30.350 8.933 35.960 1.00 97.00 315 ARG A CA 1
ATOM 2369 C C . ARG A 1 315 ? -30.430 7.409 36.082 1.00 97.00 315 ARG A C 1
ATOM 2371 O O . ARG A 1 315 ? -31.493 6.864 36.379 1.00 97.00 315 ARG A O 1
ATOM 2378 N N . ARG A 1 316 ? -29.322 6.717 35.833 1.00 96.56 316 ARG A N 1
ATOM 2379 C CA . ARG A 1 316 ? -29.174 5.267 36.030 1.00 96.56 316 ARG A CA 1
ATOM 2380 C C . ARG A 1 316 ? -28.854 4.963 37.509 1.00 96.56 316 ARG A C 1
ATOM 2382 O O . ARG A 1 316 ? -28.605 5.896 38.279 1.00 96.56 316 ARG A O 1
ATOM 2389 N N . PRO A 1 317 ? -28.899 3.687 37.941 1.00 97.00 317 PRO A N 1
ATOM 2390 C CA . PRO A 1 317 ? -28.369 3.290 39.245 1.00 97.00 317 PRO A CA 1
ATOM 2391 C C . PRO A 1 317 ? -26.900 3.702 39.388 1.00 97.00 317 PRO A C 1
ATOM 2393 O O . PRO A 1 317 ? -26.159 3.681 38.405 1.00 97.00 317 PRO A O 1
ATOM 2396 N N . ASP A 1 318 ? -26.490 4.065 40.602 1.00 96.38 318 ASP A N 1
ATOM 2397 C CA . ASP A 1 318 ? -25.123 4.523 40.847 1.00 96.38 318 ASP A CA 1
ATOM 2398 C C . ASP A 1 318 ? -24.118 3.383 40.725 1.00 96.38 318 ASP A C 1
ATOM 2400 O O . ASP A 1 318 ? -24.323 2.280 41.238 1.00 96.38 318 ASP A O 1
ATOM 2404 N N . VAL A 1 319 ? -23.001 3.676 40.066 1.00 97.44 319 VAL A N 1
ATOM 2405 C CA . VAL A 1 319 ? -21.856 2.772 40.009 1.00 97.44 319 VAL A CA 1
ATOM 2406 C C . VAL A 1 319 ? -21.120 2.896 41.335 1.00 97.44 319 VAL A C 1
ATOM 2408 O O . VAL A 1 319 ? -20.715 3.996 41.703 1.00 97.44 319 VAL A O 1
ATOM 2411 N N . VAL A 1 320 ? -20.963 1.793 42.066 1.00 97.38 320 VAL A N 1
ATOM 2412 C CA . VAL A 1 320 ? -20.304 1.763 43.380 1.00 97.38 320 VAL A CA 1
ATOM 2413 C C . VAL A 1 320 ? -19.031 0.936 43.275 1.00 97.38 320 VAL A C 1
ATOM 2415 O O . VAL A 1 320 ? -19.089 -0.267 43.034 1.00 97.38 320 VAL A O 1
ATOM 2418 N N . ASP A 1 321 ? -17.887 1.579 43.487 1.00 95.62 321 ASP A N 1
ATOM 2419 C CA . ASP A 1 321 ? -16.572 0.953 43.413 1.00 95.62 321 ASP A CA 1
ATOM 2420 C C . ASP A 1 321 ? -15.983 0.750 44.806 1.00 95.62 321 ASP A C 1
ATOM 2422 O O . ASP A 1 321 ? -15.734 1.703 45.549 1.00 95.62 321 ASP A O 1
ATOM 2426 N N . THR A 1 322 ? -15.701 -0.508 45.145 1.00 95.56 322 THR A N 1
ATOM 2427 C CA . THR A 1 322 ? -14.994 -0.888 46.379 1.00 95.56 322 THR A CA 1
ATOM 2428 C C . THR A 1 322 ? -13.471 -0.828 46.234 1.00 95.56 322 THR A C 1
ATOM 2430 O O . THR A 1 322 ? -12.761 -1.083 47.205 1.00 95.56 322 THR A O 1
ATOM 2433 N N . GLN A 1 323 ? -12.956 -0.523 45.038 1.00 96.69 323 GLN A N 1
ATOM 2434 C CA . GLN A 1 323 ? -11.527 -0.437 44.732 1.00 96.69 323 GLN A CA 1
ATOM 2435 C C . GLN A 1 323 ? -11.134 0.989 44.302 1.00 96.69 323 GLN A C 1
ATOM 2437 O O . GLN A 1 323 ? -11.949 1.700 43.715 1.00 96.69 323 GLN A O 1
ATOM 2442 N N . PRO A 1 324 ? -9.900 1.437 44.595 1.00 96.25 324 PRO A N 1
ATOM 2443 C CA . PRO A 1 324 ? -9.375 2.704 44.097 1.00 96.25 324 PRO A CA 1
ATOM 2444 C C . PRO A 1 324 ? -8.985 2.627 42.612 1.00 96.25 324 PRO A C 1
ATOM 2446 O O . PRO A 1 324 ? -8.619 1.566 42.111 1.00 96.25 324 PRO A O 1
ATOM 2449 N N . GLY A 1 325 ? -8.962 3.778 41.933 1.00 95.06 325 GLY A N 1
ATOM 2450 C CA . GLY A 1 325 ? -8.240 3.927 40.664 1.00 95.06 325 GLY A CA 1
ATOM 2451 C C . GLY A 1 325 ? -6.714 3.839 40.831 1.00 95.06 325 GLY A C 1
ATOM 2452 O O . GLY A 1 325 ? -6.185 3.931 41.939 1.00 95.06 325 GLY A O 1
ATOM 2453 N N . GLN A 1 326 ? -5.982 3.666 39.728 1.00 94.69 326 GLN A N 1
ATOM 2454 C CA . GLN A 1 326 ? -4.573 3.235 39.778 1.00 94.69 326 GLN A CA 1
ATOM 2455 C C . GLN A 1 326 ? -3.534 4.373 39.932 1.00 94.69 326 GLN A C 1
ATOM 2457 O O . GLN A 1 326 ? -2.387 4.102 40.289 1.00 94.69 326 GLN A O 1
ATOM 2462 N N . VAL A 1 327 ? -3.883 5.638 39.648 1.00 95.00 327 VAL A N 1
ATOM 2463 C CA . VAL A 1 327 ? -2.940 6.786 39.624 1.00 95.00 327 VAL A CA 1
ATOM 2464 C C . VAL A 1 327 ? -3.556 8.098 40.121 1.00 95.00 327 VAL A C 1
ATOM 2466 O O . VAL A 1 327 ? -4.772 8.241 40.190 1.00 95.00 327 VAL A O 1
ATOM 2469 N N . HIS A 1 328 ? -2.696 9.065 40.455 1.00 94.00 328 HIS A N 1
ATOM 2470 C CA . HIS A 1 328 ? -3.030 10.457 40.786 1.00 94.00 328 HIS A CA 1
ATOM 2471 C C . HIS A 1 328 ? -1.867 11.393 40.396 1.00 94.00 328 HIS A C 1
ATOM 2473 O O . HIS A 1 328 ? -0.820 10.916 39.945 1.00 94.00 328 HIS A O 1
ATOM 2479 N N . ASP A 1 329 ? -2.011 12.711 40.584 1.00 92.38 329 ASP A N 1
ATOM 2480 C CA . ASP A 1 329 ? -0.871 13.643 40.570 1.00 92.38 329 ASP A CA 1
ATOM 2481 C C . ASP A 1 329 ? -0.220 13.733 41.962 1.00 92.38 329 ASP A C 1
ATOM 2483 O O . ASP A 1 329 ? -0.626 14.522 42.821 1.00 92.38 329 ASP A O 1
ATOM 2487 N N . GLY A 1 330 ? 0.814 12.917 42.184 1.00 87.44 330 GLY A N 1
ATOM 2488 C CA . GLY A 1 330 ? 1.616 12.941 43.412 1.00 87.44 330 GLY A CA 1
ATOM 2489 C C . GLY A 1 330 ? 2.458 14.216 43.588 1.00 87.44 330 GLY A C 1
ATOM 2490 O O . GLY A 1 330 ? 2.847 14.542 44.706 1.00 87.44 330 GLY A O 1
ATOM 2491 N N . GLY A 1 331 ? 2.699 14.983 42.518 1.00 86.44 331 GLY A N 1
ATOM 2492 C CA . GLY A 1 331 ? 3.460 16.239 42.542 1.00 86.44 331 GLY A CA 1
ATOM 2493 C C . GLY A 1 331 ? 2.649 17.462 42.990 1.00 86.44 331 GLY A C 1
ATOM 2494 O O . GLY A 1 331 ? 3.131 18.596 42.874 1.00 86.44 331 GLY A O 1
ATOM 2495 N N . ARG A 1 332 ? 1.407 17.249 43.446 1.00 86.00 332 ARG A N 1
ATOM 2496 C CA . ARG A 1 332 ? 0.453 18.295 43.846 1.00 86.00 332 ARG A CA 1
ATOM 2497 C C . ARG A 1 332 ? -0.315 17.986 45.138 1.00 86.00 332 ARG A C 1
ATOM 2499 O O . ARG A 1 332 ? -1.447 18.430 45.297 1.00 86.00 332 ARG A O 1
ATOM 2506 N N . GLN A 1 333 ? 0.293 17.239 46.061 1.00 88.25 333 GLN A N 1
ATOM 2507 C CA . GLN A 1 333 ? -0.342 16.798 47.313 1.00 88.25 333 GLN A CA 1
ATOM 2508 C C . GLN A 1 333 ? 0.079 17.597 48.571 1.00 88.25 333 GLN A C 1
ATOM 2510 O O . GLN A 1 333 ? -0.421 17.308 49.656 1.00 88.25 333 GLN A O 1
ATOM 2515 N N . ASN A 1 334 ? 0.947 18.618 48.468 1.00 86.25 334 ASN A N 1
ATOM 2516 C CA . ASN A 1 334 ? 1.424 19.408 49.617 1.00 86.25 334 ASN A CA 1
ATOM 2517 C C . ASN A 1 334 ? 1.366 20.950 49.411 1.00 86.25 334 ASN A C 1
ATOM 2519 O O . ASN A 1 334 ? 2.361 21.573 49.014 1.00 86.25 334 ASN A O 1
ATOM 2523 N N . PRO A 1 335 ? 0.225 21.597 49.723 1.00 85.69 335 PRO A N 1
ATOM 2524 C CA . PRO A 1 335 ? -1.075 20.988 50.013 1.00 85.69 335 PRO A CA 1
ATOM 2525 C C . PRO A 1 335 ? -1.754 20.456 48.741 1.00 85.69 335 PRO A C 1
ATOM 2527 O O . PRO A 1 335 ? -1.580 21.002 47.651 1.00 85.69 335 PRO A O 1
ATOM 2530 N N . GLY A 1 336 ? -2.552 19.398 48.886 1.00 86.19 336 GLY A N 1
ATOM 2531 C CA . GLY A 1 336 ? -3.504 18.961 47.863 1.00 86.19 336 GLY A CA 1
ATOM 2532 C C . GLY A 1 336 ? -4.804 19.765 47.909 1.00 86.19 336 GLY A C 1
ATOM 2533 O O . GLY A 1 336 ? -5.114 20.408 48.913 1.00 86.19 336 GLY A O 1
ATOM 2534 N N . SER A 1 337 ? -5.596 19.709 46.837 1.00 92.38 337 SER A N 1
ATOM 2535 C CA . SER A 1 337 ? -6.965 20.238 46.823 1.00 92.38 337 SER A CA 1
ATOM 2536 C C . SER A 1 337 ? -7.947 19.174 46.339 1.00 92.38 337 SER A C 1
ATOM 2538 O O . SER A 1 337 ? -7.637 18.384 45.446 1.00 92.38 337 SER A O 1
ATOM 2540 N N . ARG A 1 338 ? -9.161 19.163 46.908 1.00 93.19 338 ARG A N 1
ATOM 2541 C CA . ARG A 1 338 ? -10.219 18.226 46.492 1.00 93.19 338 ARG A CA 1
ATOM 2542 C C . ARG A 1 338 ? -10.556 18.359 45.007 1.00 93.19 338 ARG A C 1
ATOM 2544 O O . ARG A 1 338 ? -10.774 17.351 44.352 1.00 93.19 338 ARG A O 1
ATOM 2551 N N . ALA A 1 339 ? -10.537 19.582 44.477 1.00 92.38 339 ALA A N 1
ATOM 2552 C CA . ALA A 1 339 ? -10.808 19.851 43.071 1.00 92.38 339 ALA A CA 1
ATOM 2553 C C . ALA A 1 339 ? -9.726 19.293 42.133 1.00 92.38 339 ALA A C 1
ATOM 2555 O O . ALA A 1 339 ? -10.050 18.760 41.077 1.00 92.38 339 ALA A O 1
ATOM 2556 N N . TRP A 1 340 ? -8.446 19.337 42.521 1.00 93.06 340 TRP A N 1
ATOM 2557 C CA . TRP A 1 340 ? -7.368 18.731 41.729 1.00 93.06 340 TRP A CA 1
ATOM 2558 C C . TRP A 1 340 ? -7.309 17.208 41.848 1.00 93.06 340 TRP A C 1
ATOM 2560 O O . TRP A 1 340 ? -6.855 16.541 40.923 1.00 93.06 340 TRP A O 1
ATOM 2570 N N . GLY A 1 341 ? -7.803 16.648 42.949 1.00 92.75 341 GLY A N 1
ATOM 2571 C CA . GLY A 1 341 ? -7.764 15.217 43.237 1.00 92.75 341 GLY A CA 1
ATOM 2572 C C . GLY A 1 341 ? -6.714 14.877 44.289 1.00 92.75 341 GLY A C 1
ATOM 2573 O O . GLY A 1 341 ? -5.613 15.434 44.320 1.00 92.75 341 GLY A O 1
ATOM 2574 N N . LEU A 1 342 ? -7.097 13.961 45.173 1.00 91.44 342 LEU A N 1
ATOM 2575 C CA . LEU A 1 342 ? -6.270 13.468 46.273 1.00 91.44 342 LEU A CA 1
ATOM 2576 C C . LEU A 1 342 ? -5.717 12.071 45.930 1.00 91.44 342 LEU A C 1
ATOM 2578 O O . LEU A 1 342 ? -5.627 11.694 44.760 1.00 91.44 342 LEU A O 1
ATOM 2582 N N . LEU A 1 343 ? -5.340 11.293 46.946 1.00 92.00 343 LEU A N 1
ATOM 2583 C CA . LEU A 1 343 ? -4.984 9.885 46.772 1.00 92.00 343 LEU A CA 1
ATOM 2584 C C . LEU A 1 343 ? -6.182 9.070 46.232 1.00 92.00 343 LEU A C 1
ATOM 2586 O O . LEU A 1 343 ? -7.305 9.271 46.708 1.00 92.00 343 LEU A O 1
ATOM 2590 N N . PRO A 1 344 ? -5.964 8.115 45.306 1.00 91.69 344 PRO A N 1
ATOM 2591 C CA . PRO A 1 344 ? -7.017 7.237 44.815 1.00 91.69 344 PRO A CA 1
ATOM 2592 C C . PRO A 1 344 ? -7.607 6.379 45.933 1.00 91.69 344 PRO A C 1
ATOM 2594 O O . PRO A 1 344 ? -6.914 5.933 46.847 1.00 91.69 344 PRO A O 1
ATOM 2597 N N . ARG A 1 345 ? -8.915 6.156 45.850 1.00 94.25 345 ARG A N 1
ATOM 2598 C CA . ARG A 1 345 ? -9.745 5.587 46.920 1.00 94.25 345 ARG A CA 1
ATOM 2599 C C . ARG A 1 345 ? -11.048 5.025 46.333 1.00 94.25 345 ARG A C 1
ATOM 2601 O O . ARG A 1 345 ? -11.448 5.512 45.273 1.00 94.25 345 ARG A O 1
ATOM 2608 N N . PRO A 1 346 ? -11.729 4.082 47.006 1.00 96.06 346 PRO A N 1
ATOM 2609 C CA . PRO A 1 346 ? -13.096 3.666 46.668 1.00 96.06 346 PRO A CA 1
ATOM 2610 C C . PRO A 1 346 ? -14.076 4.850 46.565 1.00 96.06 346 PRO A C 1
ATOM 2612 O O . PRO A 1 346 ? -13.789 5.947 47.056 1.00 96.06 346 PRO A O 1
ATOM 2615 N N . GLY A 1 347 ? -15.240 4.649 45.945 1.00 94.75 347 GLY A N 1
ATOM 2616 C CA . GLY A 1 347 ? -16.216 5.723 45.748 1.00 94.75 347 GLY A CA 1
ATOM 2617 C C . GLY A 1 347 ? -17.468 5.298 44.987 1.00 94.75 347 GLY A C 1
ATOM 2618 O O . GLY A 1 347 ? -17.807 4.118 44.902 1.00 94.75 347 GLY A O 1
ATOM 2619 N N . SER A 1 348 ? -18.188 6.275 44.440 1.00 97.25 348 SER A N 1
ATOM 2620 C CA . SER A 1 348 ? -19.354 6.028 43.587 1.00 97.25 348 SER A CA 1
ATOM 2621 C C . SER A 1 348 ? -19.460 7.080 42.488 1.00 97.25 348 SER A C 1
ATOM 2623 O O . SER A 1 348 ? -18.923 8.179 42.635 1.00 97.25 348 SER A O 1
ATOM 2625 N N . ALA A 1 349 ? -20.159 6.769 41.400 1.00 98.12 349 ALA A N 1
ATOM 2626 C CA . ALA A 1 349 ? -20.442 7.714 40.329 1.00 98.12 349 ALA A CA 1
ATOM 2627 C C . ALA A 1 349 ? -21.922 7.702 39.943 1.00 98.12 349 ALA A C 1
ATOM 2629 O O . ALA A 1 349 ? -22.508 6.639 39.728 1.00 98.12 349 ALA A O 1
ATOM 2630 N N . GLU A 1 350 ? -22.492 8.899 39.803 1.00 98.38 350 GLU A N 1
ATOM 2631 C CA . GLU A 1 350 ? -23.789 9.078 39.161 1.00 98.38 350 GLU A CA 1
ATOM 2632 C C . GLU A 1 350 ? -23.616 8.934 37.650 1.00 98.38 350 GLU A C 1
ATOM 2634 O O . GLU A 1 350 ? -22.756 9.589 37.055 1.00 98.38 350 GLU A O 1
ATOM 2639 N N . VAL A 1 351 ? -24.450 8.108 37.020 1.00 98.19 351 VAL A N 1
ATOM 2640 C CA . VAL A 1 351 ? -24.482 7.942 35.563 1.00 98.19 351 VAL A CA 1
ATOM 2641 C C . VAL A 1 351 ? -25.796 8.500 35.034 1.00 98.19 351 VAL A C 1
ATOM 2643 O O . VAL A 1 351 ? -26.876 8.040 35.405 1.00 98.19 351 VAL A O 1
ATOM 2646 N N . PHE A 1 352 ? -25.708 9.475 34.137 1.00 98.00 352 PHE A N 1
ATOM 2647 C CA . PHE A 1 352 ? -26.844 10.049 33.432 1.00 98.00 352 PHE A CA 1
ATOM 2648 C C . PHE A 1 352 ? -26.731 9.763 31.935 1.00 98.00 352 PHE A C 1
ATOM 2650 O O . PHE A 1 352 ? -25.662 9.915 31.347 1.00 98.00 352 PHE A O 1
ATOM 2657 N N . VAL A 1 353 ? -27.841 9.398 31.300 1.00 97.88 353 VAL A N 1
ATOM 2658 C CA . VAL A 1 353 ? -27.910 9.160 29.851 1.00 97.88 353 VAL A CA 1
ATOM 2659 C C . VAL A 1 353 ? -29.089 9.909 29.248 1.00 97.88 353 VAL A C 1
ATOM 2661 O O . VAL A 1 353 ? -30.112 10.091 29.905 1.00 97.88 353 VAL A O 1
ATOM 2664 N N . TYR A 1 354 ? -28.963 10.318 27.993 1.00 97.62 354 TYR A N 1
ATOM 2665 C CA . TYR A 1 354 ? -30.088 10.760 27.174 1.00 97.62 354 TYR A CA 1
ATOM 2666 C C . TYR A 1 354 ? -30.439 9.580 26.247 1.00 97.62 354 TYR A C 1
ATOM 2668 O O . TYR A 1 354 ? -29.620 9.241 25.391 1.00 97.62 354 TYR A O 1
ATOM 2676 N N . PRO A 1 355 ? -31.565 8.871 26.458 1.00 96.88 355 PRO A N 1
ATOM 2677 C CA . PRO A 1 355 ? -31.964 7.758 25.598 1.00 96.88 355 PRO A CA 1
ATOM 2678 C C . PRO A 1 355 ? -32.560 8.257 24.269 1.00 96.88 355 PRO A C 1
ATOM 2680 O O . PRO A 1 355 ? -32.632 9.458 24.024 1.00 96.88 355 PRO A O 1
ATOM 2683 N N . GLY A 1 356 ? -32.941 7.341 23.375 1.00 95.56 356 GLY A N 1
ATOM 2684 C CA . GLY A 1 356 ? -33.708 7.672 22.163 1.00 95.56 356 GLY A CA 1
ATOM 2685 C C . GLY A 1 356 ? -32.975 8.470 21.074 1.00 95.56 356 GLY A C 1
ATOM 2686 O O . GLY A 1 356 ? -33.603 8.843 20.089 1.00 95.56 356 GLY A O 1
ATOM 2687 N N . CYS A 1 357 ? -31.673 8.732 21.222 1.00 97.12 357 CYS A N 1
ATOM 2688 C CA . CYS A 1 357 ? -30.889 9.511 20.264 1.00 97.12 357 CYS A CA 1
ATOM 2689 C C . CYS A 1 357 ? -30.877 8.922 18.840 1.00 97.12 357 CYS A C 1
ATOM 2691 O O . CYS A 1 357 ? -30.768 7.707 18.645 1.00 97.12 357 CYS A O 1
ATOM 2693 N N . ASP A 1 358 ? -30.868 9.818 17.851 1.00 95.25 358 ASP A N 1
ATOM 2694 C CA . ASP A 1 358 ? -30.746 9.509 16.427 1.00 95.25 358 ASP A CA 1
ATOM 2695 C C . ASP A 1 358 ? -29.564 8.581 16.108 1.00 95.25 358 ASP A C 1
ATOM 2697 O O . ASP A 1 358 ? -28.472 8.692 16.680 1.00 95.25 358 ASP A O 1
ATOM 2701 N N . ASP A 1 359 ? -29.789 7.698 15.133 1.00 91.50 359 ASP A N 1
ATOM 2702 C CA . ASP A 1 359 ? -28.854 6.707 14.579 1.00 91.50 359 ASP A CA 1
ATOM 2703 C C . ASP A 1 359 ? -28.130 5.836 15.627 1.00 91.50 359 ASP A C 1
ATOM 2705 O O . ASP A 1 359 ? -27.058 5.302 15.362 1.00 91.50 359 ASP A O 1
ATOM 2709 N N . GLY A 1 360 ? -28.696 5.685 16.832 1.00 93.56 360 GLY A N 1
ATOM 2710 C CA . GLY A 1 360 ? -28.096 4.890 17.910 1.00 93.56 360 GLY A CA 1
ATOM 2711 C C . GLY A 1 360 ? -26.859 5.531 18.553 1.00 93.56 360 GLY A C 1
ATOM 2712 O O . GLY A 1 360 ? -26.047 4.826 19.159 1.00 93.56 360 GLY A O 1
ATOM 2713 N N . ARG A 1 361 ? -26.691 6.856 18.426 1.00 96.00 361 ARG A N 1
ATOM 2714 C CA . ARG A 1 361 ? -25.631 7.601 19.125 1.00 96.00 361 ARG A CA 1
ATOM 2715 C C . ARG A 1 361 ? -25.846 7.555 20.642 1.00 96.00 361 ARG A C 1
ATOM 2717 O O . ARG A 1 361 ? -26.974 7.546 21.123 1.00 96.00 361 ARG A O 1
ATOM 2724 N N . VAL A 1 362 ? -24.763 7.599 21.413 1.00 98.06 362 VAL A N 1
ATOM 2725 C CA . VAL A 1 362 ? -24.815 7.719 22.882 1.00 98.06 362 VAL A CA 1
ATOM 2726 C C . VAL A 1 362 ? -24.510 9.155 23.295 1.00 98.06 362 VAL A C 1
ATOM 2728 O O . VAL A 1 362 ? -23.507 9.723 22.863 1.00 98.06 362 VAL A O 1
ATOM 2731 N N . VAL A 1 363 ? -25.341 9.730 24.170 1.00 98.06 363 VAL A N 1
ATOM 2732 C CA . VAL A 1 363 ? -25.038 10.979 24.886 1.00 98.06 363 VAL A CA 1
ATOM 2733 C C . VAL A 1 363 ? -25.174 10.734 26.389 1.00 98.06 363 VAL A C 1
ATOM 2735 O O . VAL A 1 363 ? -26.248 10.356 26.862 1.00 98.06 363 VAL A O 1
ATOM 2738 N N . ALA A 1 364 ? -24.089 10.918 27.146 1.00 98.25 364 ALA A N 1
ATOM 2739 C CA . ALA A 1 364 ? -24.040 10.584 28.571 1.00 98.25 364 ALA A CA 1
ATOM 2740 C C . ALA A 1 364 ? -23.138 11.517 29.398 1.00 98.25 364 ALA A C 1
ATOM 2742 O O . ALA A 1 364 ? -22.104 11.989 28.924 1.00 98.25 364 ALA A O 1
ATOM 2743 N N . ASP A 1 365 ? -23.513 11.718 30.663 1.00 98.19 365 ASP A N 1
ATOM 2744 C CA . ASP A 1 365 ? -22.744 12.438 31.681 1.00 98.19 365 ASP A CA 1
ATOM 2745 C C . ASP A 1 365 ? -22.452 11.493 32.866 1.00 98.19 365 ASP A C 1
ATOM 2747 O O . ASP A 1 365 ? -23.361 10.825 33.360 1.00 98.19 365 ASP A O 1
ATOM 2751 N N . VAL A 1 366 ? -21.213 11.450 33.365 1.00 98.31 366 VAL A N 1
ATOM 2752 C CA . VAL A 1 366 ? -20.807 10.632 34.524 1.00 98.31 366 VAL A CA 1
ATOM 2753 C C . VAL A 1 366 ? -20.104 11.504 35.564 1.00 98.31 366 VAL A C 1
ATOM 2755 O O . VAL A 1 366 ? -19.032 12.053 35.306 1.00 98.31 366 VAL A O 1
ATOM 2758 N N . VAL A 1 367 ? -20.689 11.622 36.758 1.00 98.00 367 VAL A N 1
ATOM 2759 C CA . VAL A 1 367 ? -20.159 12.454 37.852 1.00 98.00 367 VAL A CA 1
ATOM 2760 C C . VAL A 1 367 ? -19.662 11.560 38.978 1.00 98.00 367 VAL A C 1
ATOM 2762 O O . VAL A 1 367 ? -20.444 10.933 39.688 1.00 98.00 367 VAL A O 1
ATOM 2765 N N . ARG A 1 368 ? -18.342 11.509 39.161 1.00 97.81 368 ARG A N 1
ATOM 2766 C CA . ARG A 1 368 ? -17.701 10.719 40.219 1.00 97.81 368 ARG A CA 1
ATOM 2767 C C . ARG A 1 368 ? -17.757 11.488 41.537 1.00 97.81 368 ARG A C 1
ATOM 2769 O O . ARG A 1 368 ? -17.133 12.543 41.676 1.00 97.81 368 ARG A O 1
ATOM 2776 N N . LEU A 1 369 ? -18.523 10.971 42.490 1.00 97.25 369 LEU A N 1
ATOM 2777 C CA . LEU A 1 369 ? -18.865 11.654 43.734 1.00 97.25 369 LEU A CA 1
ATOM 2778 C C . LEU A 1 369 ? -17.645 11.822 44.645 1.00 97.25 369 LEU A C 1
ATOM 2780 O O . LEU A 1 369 ? -16.841 10.910 44.828 1.00 97.25 369 LEU A O 1
ATOM 2784 N N . ASP A 1 370 ? -17.513 13.025 45.203 1.00 95.12 370 ASP A N 1
ATOM 2785 C CA . ASP A 1 370 ? -16.407 13.493 46.043 1.00 95.12 370 ASP A CA 1
ATOM 2786 C C . ASP A 1 370 ? -15.007 13.433 45.365 1.00 95.12 370 ASP A C 1
ATOM 2788 O O . ASP A 1 370 ? -13.992 13.630 46.030 1.00 95.12 370 ASP A O 1
ATOM 2792 N N . LYS A 1 371 ? -14.914 13.205 44.043 1.00 96.06 371 LYS A N 1
ATOM 2793 C CA . LYS A 1 371 ? -13.642 13.100 43.289 1.00 96.06 371 LYS A CA 1
ATOM 2794 C C . LYS A 1 371 ? -13.146 14.415 42.692 1.00 96.06 371 LYS A C 1
ATOM 2796 O O . LYS A 1 371 ? -13.945 15.277 42.331 1.00 96.06 371 LYS A O 1
ATOM 2801 N N . GLY A 1 372 ? -11.827 14.525 42.525 1.00 94.31 372 GLY A N 1
ATOM 2802 C CA . GLY A 1 372 ? -11.165 15.618 41.801 1.00 94.31 372 GLY A CA 1
ATOM 2803 C C . GLY A 1 372 ? -10.630 15.259 40.408 1.00 94.31 372 GLY A C 1
ATOM 2804 O O . GLY A 1 372 ? -10.781 14.142 39.916 1.00 94.31 372 GLY A O 1
ATOM 2805 N N . HIS A 1 373 ? -9.965 16.231 39.781 1.00 94.81 373 HIS A N 1
ATOM 2806 C CA . HIS A 1 373 ? -9.489 16.213 38.391 1.00 94.81 373 HIS A CA 1
ATOM 2807 C C . HIS A 1 373 ? -8.527 15.061 38.037 1.00 94.81 373 HIS A C 1
ATOM 2809 O O . HIS A 1 373 ? -8.614 14.498 36.942 1.00 94.81 373 HIS A O 1
ATOM 2815 N N . THR A 1 374 ? -7.590 14.727 38.932 1.00 94.81 374 THR A N 1
ATOM 2816 C CA . THR A 1 374 ? -6.456 13.817 38.669 1.00 94.81 374 THR A CA 1
ATOM 2817 C C . THR A 1 374 ? -6.554 12.449 39.345 1.00 94.81 374 THR A C 1
ATOM 2819 O O . THR A 1 374 ? -5.723 11.597 39.049 1.00 94.81 374 THR A O 1
ATOM 2822 N N . GLU A 1 375 ? -7.567 12.186 40.181 1.00 95.44 375 GLU A N 1
ATOM 2823 C CA . GLU A 1 375 ? -7.836 10.829 40.688 1.00 95.44 375 GLU A CA 1
ATOM 2824 C C . GLU A 1 375 ? -8.182 9.903 39.510 1.00 95.44 375 GLU A C 1
ATOM 2826 O O . GLU A 1 375 ? -9.194 10.118 38.838 1.00 95.44 375 GLU A O 1
ATOM 2831 N N . GLY A 1 376 ? -7.370 8.869 39.268 1.00 95.44 376 GLY A N 1
ATOM 2832 C CA . GLY A 1 376 ? -7.617 7.851 38.242 1.00 95.44 376 GLY A CA 1
ATOM 2833 C C . GLY A 1 376 ? -8.968 7.164 38.414 1.00 95.44 376 GLY A C 1
ATOM 2834 O O . GLY A 1 376 ? -9.482 7.080 39.531 1.00 95.44 376 GLY A O 1
ATOM 2835 N N . LEU A 1 377 ? -9.555 6.720 37.305 1.00 97.25 377 LEU A N 1
ATOM 2836 C CA . LEU A 1 377 ? -10.866 6.077 37.269 1.00 97.25 377 LEU A CA 1
ATOM 2837 C C . LEU A 1 377 ? -10.846 4.738 38.007 1.00 97.25 377 LEU A C 1
ATOM 2839 O O . LEU A 1 377 ? -9.883 3.975 37.935 1.00 97.25 377 LEU A O 1
ATOM 2843 N N . GLU A 1 378 ? -11.926 4.475 38.733 1.00 97.75 378 GLU A N 1
ATOM 2844 C CA . GLU A 1 378 ? -12.157 3.222 39.438 1.00 97.75 378 GLU A CA 1
ATOM 2845 C C . GLU A 1 378 ? -12.591 2.096 38.464 1.00 97.75 378 GLU A C 1
ATOM 2847 O O . GLU A 1 378 ? -13.051 2.396 37.352 1.00 97.75 378 GLU A O 1
ATOM 2852 N N . PRO A 1 379 ? -12.443 0.802 38.821 1.00 97.25 379 PRO A N 1
ATOM 2853 C CA . PRO A 1 379 ? -12.716 -0.309 37.904 1.00 97.25 379 PRO A CA 1
ATOM 2854 C C . PRO A 1 379 ? -14.151 -0.389 37.360 1.00 97.25 379 PRO A C 1
ATOM 2856 O O . PRO A 1 379 ? -14.323 -0.504 36.145 1.00 97.25 379 PRO A O 1
ATOM 2859 N N . ALA A 1 380 ? -15.186 -0.298 38.201 1.00 97.88 380 ALA A N 1
ATOM 2860 C CA . ALA A 1 380 ? -16.576 -0.372 37.741 1.00 97.88 380 ALA A CA 1
ATOM 2861 C C . ALA A 1 380 ? -17.025 0.922 37.035 1.00 97.88 380 ALA A C 1
ATOM 2863 O O . ALA A 1 380 ? -17.795 0.857 36.077 1.00 97.88 380 ALA A O 1
ATOM 2864 N N . VAL A 1 381 ? -16.498 2.092 37.419 1.00 98.19 381 VAL A N 1
ATOM 2865 C CA . VAL A 1 381 ? -16.661 3.340 36.645 1.00 98.19 381 VAL A CA 1
ATOM 2866 C C . VAL A 1 381 ? -16.042 3.190 35.251 1.00 98.19 381 VAL A C 1
ATOM 2868 O O . VAL A 1 381 ? -16.640 3.611 34.261 1.00 98.19 381 VAL A O 1
ATOM 2871 N N . THR A 1 382 ? -14.879 2.544 35.144 1.00 98.19 382 THR A N 1
ATOM 2872 C CA . THR A 1 382 ? -14.228 2.251 33.858 1.00 98.19 382 THR A CA 1
ATOM 2873 C C . THR A 1 382 ? -15.050 1.262 33.026 1.00 98.19 382 THR A C 1
ATOM 2875 O O . THR A 1 382 ? -15.249 1.503 31.836 1.00 98.19 382 THR A O 1
ATOM 2878 N N . GLU A 1 383 ? -15.597 0.204 33.637 1.00 98.06 383 GLU A N 1
ATOM 2879 C CA . GLU A 1 383 ? -16.538 -0.715 32.979 1.00 98.06 383 GLU A CA 1
ATOM 2880 C C . GLU A 1 383 ? -17.787 0.015 32.466 1.00 98.06 383 GLU A C 1
ATOM 2882 O O . GLU A 1 383 ? -18.185 -0.191 31.323 1.00 98.06 383 GLU A O 1
ATOM 2887 N N . ALA A 1 384 ? -18.380 0.907 33.263 1.00 98.25 384 ALA A N 1
ATOM 2888 C CA . ALA A 1 384 ? -19.563 1.668 32.866 1.00 98.25 384 ALA A CA 1
ATOM 2889 C C . ALA A 1 384 ? -19.280 2.615 31.686 1.00 98.25 384 ALA A C 1
ATOM 2891 O O . ALA A 1 384 ? -20.091 2.706 30.762 1.00 98.25 384 ALA A O 1
ATOM 2892 N N . LEU A 1 385 ? -18.119 3.281 31.674 1.00 98.69 385 LEU A N 1
ATOM 2893 C CA . LEU A 1 385 ? -17.692 4.124 30.552 1.00 98.69 385 LEU A CA 1
ATOM 2894 C C . LEU A 1 385 ? -17.445 3.297 29.283 1.00 98.69 385 LEU A C 1
ATOM 2896 O O . LEU A 1 385 ? -17.961 3.653 28.226 1.00 98.69 385 LEU A O 1
ATOM 2900 N N . VAL A 1 386 ? -16.734 2.169 29.382 1.00 98.69 386 VAL A N 1
ATOM 2901 C CA . VAL A 1 386 ? -16.533 1.242 28.253 1.00 98.69 386 VAL A CA 1
ATOM 2902 C C . VAL A 1 386 ? -17.868 0.678 27.757 1.00 98.69 386 VAL A C 1
ATOM 2904 O O . VAL A 1 386 ? -18.095 0.632 26.551 1.00 98.69 386 VAL A O 1
ATOM 2907 N N . GLY A 1 387 ? -18.786 0.319 28.659 1.00 98.25 387 GLY A N 1
ATOM 2908 C CA . GLY A 1 387 ? -20.138 -0.141 28.338 1.00 98.25 387 GLY A CA 1
ATOM 2909 C C . GLY A 1 387 ? -20.925 0.880 27.513 1.00 98.25 387 GLY A C 1
ATOM 2910 O O . GLY A 1 387 ? -21.512 0.525 26.491 1.00 98.25 387 GLY A O 1
ATOM 2911 N N . LEU A 1 388 ? -20.864 2.161 27.895 1.00 98.44 388 LEU A N 1
ATOM 2912 C CA . LEU A 1 388 ? -21.438 3.259 27.113 1.00 98.44 388 LEU A CA 1
ATOM 2913 C C . LEU A 1 388 ? -20.752 3.403 25.742 1.00 98.44 388 LEU A C 1
ATOM 2915 O O . LEU A 1 388 ? -21.452 3.539 24.740 1.00 98.44 388 LEU A O 1
ATOM 2919 N N . MET A 1 389 ? -19.420 3.290 25.665 1.00 98.50 389 MET A N 1
ATOM 2920 C CA . MET A 1 389 ? -18.676 3.363 24.396 1.00 98.50 389 MET A CA 1
ATOM 2921 C C . MET A 1 389 ? -19.010 2.223 23.422 1.00 98.50 389 MET A C 1
ATOM 2923 O O . MET A 1 389 ? -19.117 2.459 22.217 1.00 98.50 389 MET A O 1
ATOM 2927 N N . VAL A 1 390 ? -19.183 0.987 23.910 1.00 97.56 390 VAL A N 1
ATOM 2928 C CA . VAL A 1 390 ? -19.505 -0.158 23.037 1.00 97.56 390 VAL A CA 1
ATOM 2929 C C . VAL A 1 390 ? -20.985 -0.243 22.671 1.00 97.56 390 VAL A C 1
ATOM 2931 O O . VAL A 1 390 ? -21.305 -0.776 21.613 1.00 97.56 390 VAL A O 1
ATOM 2934 N N . SER A 1 391 ? -21.876 0.298 23.510 1.00 96.56 391 SER A N 1
ATOM 2935 C CA . SER A 1 391 ? -23.324 0.336 23.244 1.00 96.56 391 SER A CA 1
ATOM 2936 C C . SER A 1 391 ? -23.731 1.340 22.161 1.00 96.56 391 SER A C 1
ATOM 2938 O O . SER A 1 391 ? -24.826 1.230 21.614 1.00 96.56 391 SER A O 1
ATOM 2940 N N . ALA A 1 392 ? -22.853 2.290 21.827 1.00 95.75 392 ALA A N 1
ATOM 2941 C CA . ALA A 1 392 ? -23.058 3.198 20.710 1.00 95.75 392 ALA A CA 1
ATOM 2942 C C . ALA A 1 392 ? -22.992 2.476 19.357 1.00 95.75 392 ALA A C 1
ATOM 2944 O O . ALA A 1 392 ? -22.140 1.605 19.129 1.00 95.75 392 ALA A O 1
ATOM 2945 N N . ALA A 1 393 ? -23.846 2.927 18.437 1.00 92.56 393 ALA A N 1
ATOM 2946 C CA . ALA A 1 393 ? -23.639 2.719 17.015 1.00 92.56 393 ALA A CA 1
ATOM 2947 C C . ALA A 1 393 ? -22.303 3.338 16.569 1.00 92.56 393 ALA A C 1
ATOM 2949 O O . ALA A 1 393 ? -21.820 4.319 17.143 1.00 92.56 393 ALA A O 1
ATOM 2950 N N . GLY A 1 394 ? -21.719 2.754 15.530 1.00 92.62 394 GLY A N 1
ATOM 2951 C CA . GLY A 1 394 ? -20.468 3.208 14.947 1.00 92.62 394 GLY A CA 1
ATOM 2952 C C . GLY A 1 394 ? -20.277 2.630 13.554 1.00 92.62 394 GLY A C 1
ATOM 2953 O O . GLY A 1 394 ? -21.249 2.424 12.824 1.00 92.62 394 GLY A O 1
ATOM 2954 N N . GLY A 1 395 ? -19.029 2.345 13.203 1.00 90.25 395 GLY A N 1
ATOM 2955 C CA . GLY A 1 395 ? -18.677 1.746 11.926 1.00 90.25 395 GLY A CA 1
ATOM 2956 C C . GLY A 1 395 ? -18.431 2.789 10.849 1.00 90.25 395 GLY A C 1
ATOM 2957 O O . GLY A 1 395 ? -18.492 2.453 9.676 1.00 90.25 395 GLY A O 1
ATOM 2958 N N . LYS A 1 396 ? -18.131 4.050 11.187 1.00 92.75 396 LYS A N 1
ATOM 2959 C CA . LYS A 1 396 ? -17.676 5.043 10.201 1.00 92.75 396 LYS A CA 1
ATOM 2960 C C . LYS A 1 396 ? -16.508 4.544 9.353 1.00 92.75 396 LYS A C 1
ATOM 2962 O O . LYS A 1 396 ? -16.549 4.695 8.139 1.00 92.75 396 LYS A O 1
ATOM 2967 N N . ILE A 1 397 ? -15.504 3.913 9.965 1.00 89.75 397 ILE A N 1
ATOM 2968 C CA . ILE A 1 397 ? -14.342 3.369 9.243 1.00 89.75 397 ILE A CA 1
ATOM 2969 C C . ILE A 1 397 ? -14.755 2.187 8.351 1.00 89.75 397 ILE A C 1
ATOM 2971 O O . ILE A 1 397 ? -14.434 2.191 7.163 1.00 89.75 397 ILE A O 1
ATOM 2975 N N . ALA A 1 398 ? -15.550 1.248 8.871 1.00 83.69 398 ALA A N 1
ATOM 2976 C CA . ALA A 1 398 ? -16.100 0.144 8.082 1.00 83.69 398 ALA A CA 1
ATOM 2977 C C . ALA A 1 398 ? -17.012 0.628 6.934 1.00 83.69 398 ALA A C 1
ATOM 2979 O O . ALA A 1 398 ? -16.978 0.073 5.843 1.00 83.69 398 ALA A O 1
ATOM 2980 N N . ASN A 1 399 ? -17.773 1.709 7.130 1.00 78.81 399 ASN A N 1
ATOM 2981 C CA . ASN A 1 399 ? -18.621 2.321 6.106 1.00 78.81 399 ASN A CA 1
ATOM 2982 C C . ASN A 1 399 ? -17.818 3.133 5.080 1.00 78.81 399 ASN A C 1
ATOM 2984 O O . ASN A 1 399 ? -18.179 3.128 3.904 1.00 78.81 399 ASN A O 1
ATOM 2988 N N . MET A 1 400 ? -16.717 3.788 5.470 1.00 71.75 400 MET A N 1
ATOM 2989 C CA . MET A 1 400 ? -15.764 4.363 4.509 1.00 71.75 400 MET A CA 1
ATOM 2990 C C . MET A 1 400 ? -15.232 3.262 3.586 1.00 71.75 400 MET A C 1
ATOM 2992 O O . MET A 1 400 ? -15.248 3.444 2.372 1.00 71.75 400 MET A O 1
ATOM 2996 N N . ALA A 1 401 ? -14.861 2.107 4.149 1.00 58.41 401 ALA A N 1
ATOM 2997 C CA . ALA A 1 401 ? -14.456 0.938 3.376 1.00 58.41 401 ALA A CA 1
ATOM 2998 C C . ALA A 1 401 ? -15.606 0.364 2.529 1.00 58.41 401 ALA A C 1
ATOM 3000 O O . ALA A 1 401 ? -15.407 0.120 1.349 1.00 58.41 401 ALA A O 1
ATOM 3001 N N . ALA A 1 402 ? -16.831 0.240 3.050 1.00 49.97 402 ALA A N 1
ATOM 3002 C CA . ALA A 1 402 ? -17.987 -0.268 2.299 1.00 49.97 402 ALA A CA 1
ATOM 3003 C C . ALA A 1 402 ? -18.455 0.678 1.171 1.00 49.97 402 ALA A C 1
ATOM 3005 O O . ALA A 1 402 ? -18.927 0.229 0.131 1.00 49.97 402 ALA A O 1
ATOM 3006 N N . THR A 1 403 ? -18.270 1.996 1.313 1.00 43.44 403 THR A N 1
ATOM 3007 C CA . THR A 1 403 ? -18.459 2.938 0.187 1.00 43.44 403 THR A CA 1
ATOM 3008 C C . THR A 1 403 ? -17.272 2.919 -0.792 1.00 43.44 403 THR A C 1
ATOM 3010 O O . THR A 1 403 ? -17.348 3.521 -1.861 1.00 43.44 403 THR A O 1
ATOM 3013 N N . GLN A 1 404 ? -16.185 2.221 -0.444 1.00 47.88 404 GLN A N 1
ATOM 3014 C CA . GLN A 1 404 ? -15.005 1.971 -1.274 1.00 47.88 404 GLN A CA 1
ATOM 3015 C C . GLN A 1 404 ? -14.861 0.502 -1.713 1.00 47.88 404 GLN A C 1
ATOM 3017 O O . GLN A 1 404 ? -13.927 0.203 -2.457 1.00 47.88 404 GLN A O 1
ATOM 3022 N N . THR A 1 405 ? -15.791 -0.403 -1.361 1.00 45.94 405 THR A N 1
ATOM 3023 C CA . THR A 1 405 ? -15.882 -1.736 -1.977 1.00 45.94 405 THR A CA 1
ATOM 3024 C C . THR A 1 405 ? -16.419 -1.575 -3.392 1.00 45.94 405 THR A C 1
ATOM 3026 O O . THR A 1 405 ? -17.600 -1.790 -3.675 1.00 45.94 405 THR A O 1
ATOM 3029 N N . ALA A 1 406 ? -15.533 -1.127 -4.280 1.00 58.97 406 ALA A N 1
ATOM 3030 C CA . ALA A 1 406 ? -15.753 -1.129 -5.709 1.00 58.97 406 ALA A CA 1
ATOM 3031 C C . ALA A 1 406 ? -16.109 -2.554 -6.142 1.00 58.97 406 ALA A C 1
ATOM 3033 O O . ALA A 1 406 ? -15.534 -3.526 -5.653 1.00 58.97 406 ALA A O 1
ATOM 3034 N N . VAL A 1 407 ? -17.071 -2.676 -7.056 1.00 73.88 407 VAL A N 1
ATOM 3035 C CA . VAL A 1 407 ? -17.512 -3.984 -7.555 1.00 73.88 407 VAL A CA 1
ATOM 3036 C C . VAL A 1 407 ? -16.283 -4.724 -8.113 1.00 73.88 407 VAL A C 1
ATOM 3038 O O . VAL A 1 407 ? -15.531 -4.107 -8.881 1.00 73.88 407 VAL A O 1
ATOM 3041 N N . PRO A 1 408 ? -16.032 -5.992 -7.726 1.00 84.19 408 PRO A N 1
ATOM 3042 C CA . PRO A 1 408 ? -14.942 -6.784 -8.290 1.00 84.19 408 PRO A CA 1
ATOM 3043 C C . PRO A 1 408 ? -15.036 -6.832 -9.816 1.00 84.19 408 PRO A C 1
ATOM 3045 O O . PRO A 1 408 ? -16.135 -6.906 -10.371 1.00 84.19 408 PRO A O 1
ATOM 3048 N N . ASN A 1 409 ? -13.896 -6.755 -10.499 1.00 90.25 409 ASN A N 1
ATOM 3049 C CA . ASN A 1 409 ? -13.879 -6.770 -11.959 1.00 90.25 409 ASN A CA 1
ATOM 3050 C C . ASN A 1 409 ? -14.231 -8.168 -12.481 1.00 90.25 409 ASN A C 1
ATOM 3052 O O . ASN A 1 409 ? -13.734 -9.175 -11.976 1.00 90.25 409 ASN A O 1
ATOM 3056 N N . ASP A 1 410 ? -15.039 -8.238 -13.539 1.00 92.75 410 ASP A N 1
ATOM 3057 C CA . ASP A 1 410 ? -15.269 -9.497 -14.242 1.00 92.75 410 ASP A CA 1
ATOM 3058 C C . ASP A 1 410 ? -14.062 -9.810 -15.139 1.00 92.75 410 ASP A C 1
ATOM 3060 O O . ASP A 1 410 ? -13.920 -9.271 -16.239 1.00 92.75 410 ASP A O 1
ATOM 3064 N N . TYR A 1 411 ? -13.170 -10.679 -14.660 1.00 96.12 411 TYR A N 1
ATOM 3065 C CA . TYR A 1 411 ? -12.020 -11.158 -15.432 1.00 96.12 411 TYR A CA 1
ATOM 3066 C C . TYR A 1 411 ? -12.364 -12.247 -16.458 1.00 96.12 411 TYR A C 1
ATOM 3068 O O . TYR A 1 411 ? -11.493 -12.616 -17.249 1.00 96.12 411 TYR A O 1
ATOM 3076 N N . SER A 1 412 ? -13.619 -12.709 -16.526 1.00 93.88 412 SER A N 1
ATOM 3077 C CA . SER A 1 412 ? -14.083 -13.518 -17.657 1.00 93.88 412 SER A CA 1
ATOM 3078 C C . SER A 1 412 ? -14.317 -12.671 -18.916 1.00 93.88 412 SER A C 1
ATOM 3080 O O . SER A 1 412 ? -14.129 -13.182 -20.025 1.00 93.88 412 SER A O 1
ATOM 3082 N N . ASP A 1 413 ? -14.614 -11.371 -18.766 1.00 93.81 413 ASP A N 1
ATOM 3083 C CA . ASP A 1 413 ? -14.702 -10.418 -19.876 1.00 93.81 413 ASP A CA 1
ATOM 3084 C C . ASP A 1 413 ? -13.310 -10.188 -20.512 1.00 93.81 413 ASP A C 1
ATOM 3086 O O . ASP A 1 413 ? -12.375 -9.742 -19.836 1.00 93.81 413 ASP A O 1
ATOM 3090 N N . PRO A 1 414 ? -13.131 -10.435 -21.826 1.00 90.19 414 PRO A N 1
ATOM 3091 C CA . PRO A 1 414 ? -11.910 -10.074 -22.543 1.00 90.19 414 PRO A CA 1
ATOM 3092 C C . PRO A 1 414 ? -11.518 -8.587 -22.441 1.00 90.19 414 PRO A C 1
ATOM 3094 O O . PRO A 1 414 ? -10.341 -8.272 -22.636 1.00 90.19 414 PRO A O 1
ATOM 3097 N N . ALA A 1 415 ? -12.444 -7.668 -22.150 1.00 91.44 415 ALA A N 1
ATOM 3098 C CA . ALA A 1 415 ? -12.141 -6.252 -21.931 1.00 91.44 415 ALA A CA 1
ATOM 3099 C C . ALA A 1 415 ? -11.252 -6.012 -20.694 1.00 91.44 415 ALA A C 1
ATOM 3101 O O . ALA A 1 415 ? -10.397 -5.129 -20.725 1.00 91.44 415 ALA A O 1
ATOM 3102 N N . SER A 1 416 ? -11.358 -6.852 -19.658 1.00 96.12 416 SER A N 1
ATOM 3103 C CA . SER A 1 416 ? -10.566 -6.771 -18.417 1.00 96.12 416 SER A CA 1
ATOM 3104 C C . SER A 1 416 ? -9.101 -7.222 -18.573 1.00 96.12 416 SER A C 1
ATOM 3106 O O . SER A 1 416 ? -8.416 -7.461 -17.581 1.00 96.12 416 SER A O 1
ATOM 3108 N N . TRP A 1 417 ? -8.585 -7.343 -19.802 1.00 97.50 417 TRP A N 1
ATOM 3109 C CA . TRP A 1 417 ? -7.220 -7.796 -20.099 1.00 97.50 417 TRP A CA 1
ATOM 3110 C C . TRP A 1 417 ? -6.568 -6.936 -21.187 1.00 97.50 417 TRP A C 1
ATOM 3112 O O . TRP A 1 417 ? -7.064 -6.888 -22.315 1.00 97.50 417 TRP A O 1
ATOM 3122 N N . LEU A 1 418 ? -5.414 -6.336 -20.870 1.00 97.69 418 LEU A N 1
ATOM 3123 C CA . LEU A 1 418 ? -4.554 -5.631 -21.832 1.00 97.69 418 LEU A CA 1
ATOM 3124 C C . LEU A 1 418 ? -3.854 -6.609 -22.786 1.00 97.69 418 LEU A C 1
ATOM 3126 O O . LEU A 1 418 ? -3.655 -6.288 -23.958 1.00 97.69 418 LEU A O 1
ATOM 3130 N N . CYS A 1 419 ? -3.508 -7.797 -22.274 1.00 96.88 419 CYS A N 1
ATOM 3131 C CA . CYS A 1 419 ? -2.998 -8.922 -23.054 1.00 96.88 419 CYS A CA 1
ATOM 3132 C C . CYS A 1 419 ? -3.688 -10.231 -22.668 1.00 96.88 419 CYS A C 1
ATOM 3134 O O . CYS A 1 419 ? -3.732 -10.570 -21.482 1.00 96.88 419 CYS A O 1
ATOM 3136 N N . ARG A 1 420 ? -4.145 -11.004 -23.662 1.00 93.94 420 ARG A N 1
ATOM 3137 C CA . ARG A 1 420 ? -4.498 -12.429 -23.502 1.00 93.94 420 ARG A CA 1
ATOM 3138 C C . ARG A 1 420 ? -4.166 -13.202 -24.795 1.00 93.94 420 ARG A C 1
ATOM 3140 O O . ARG A 1 420 ? -4.393 -12.669 -25.882 1.00 93.94 420 ARG A O 1
ATOM 3147 N N . PRO A 1 421 ? -3.631 -14.439 -24.740 1.00 93.38 421 PRO A N 1
ATOM 3148 C CA . PRO A 1 421 ? -3.023 -15.074 -25.912 1.00 93.38 421 PRO A CA 1
ATOM 3149 C C . PRO A 1 421 ? -3.976 -15.261 -27.102 1.00 93.38 421 PRO A C 1
ATOM 3151 O O . PRO A 1 421 ? -5.125 -15.661 -26.940 1.00 93.38 421 PRO A O 1
ATOM 3154 N N . GLY A 1 422 ? -3.468 -15.021 -28.316 1.00 88.69 422 GLY A N 1
ATOM 3155 C CA . GLY A 1 422 ? -4.212 -15.197 -29.572 1.00 88.69 422 GLY A CA 1
ATOM 3156 C C . GLY A 1 422 ? -5.030 -13.982 -30.031 1.00 88.69 422 GLY A C 1
ATOM 3157 O O . GLY A 1 422 ? -5.657 -14.045 -31.088 1.00 88.69 422 GLY A O 1
ATOM 3158 N N . ARG A 1 423 ? -5.018 -12.876 -29.279 1.00 91.19 423 ARG A N 1
ATOM 3159 C CA . ARG A 1 423 ? -5.671 -11.609 -29.645 1.00 91.19 423 ARG A CA 1
ATOM 3160 C C . ARG A 1 423 ? -4.751 -10.690 -30.454 1.00 91.19 423 ARG A C 1
ATOM 3162 O O . ARG A 1 423 ? -3.538 -10.874 -30.503 1.00 91.19 423 ARG A O 1
ATOM 3169 N N . GLN A 1 424 ? -5.360 -9.668 -31.051 1.00 92.25 424 GLN A N 1
ATOM 3170 C CA . GLN A 1 424 ? -4.683 -8.452 -31.501 1.00 92.25 424 GLN A CA 1
ATOM 3171 C C . GLN A 1 424 ? -4.935 -7.379 -30.428 1.00 92.25 424 GLN A C 1
ATOM 3173 O O . GLN A 1 424 ? -5.996 -6.758 -30.414 1.00 92.25 424 GLN A O 1
ATOM 3178 N N . ASP A 1 425 ? -4.021 -7.265 -29.465 1.00 93.62 425 ASP A N 1
ATOM 3179 C CA . ASP A 1 425 ? -4.130 -6.412 -28.271 1.00 93.62 425 ASP A CA 1
ATOM 3180 C C . ASP A 1 425 ? -2.798 -5.688 -27.965 1.00 93.62 425 ASP A C 1
ATOM 3182 O O . ASP A 1 425 ? -1.947 -5.568 -28.849 1.00 93.62 425 ASP A O 1
ATOM 3186 N N . ALA A 1 426 ? -2.596 -5.179 -26.742 1.00 94.19 426 ALA A N 1
ATOM 3187 C CA . ALA A 1 426 ? -1.402 -4.401 -26.389 1.00 94.19 426 ALA A CA 1
ATOM 3188 C C . ALA A 1 426 ? -0.082 -5.197 -26.505 1.00 94.19 426 ALA A C 1
ATOM 3190 O O . ALA A 1 426 ? 0.990 -4.599 -26.614 1.00 94.19 426 ALA A O 1
ATOM 3191 N N . CYS A 1 427 ? -0.145 -6.534 -26.517 1.00 94.81 427 CYS A N 1
ATOM 3192 C CA . CYS A 1 427 ? 1.009 -7.403 -26.737 1.00 94.81 427 CYS A CA 1
ATOM 3193 C C . CYS A 1 427 ? 1.250 -7.748 -28.222 1.00 94.81 427 CYS A C 1
ATOM 3195 O O . CYS A 1 427 ? 2.303 -8.296 -28.551 1.00 94.81 427 CYS A O 1
ATOM 3197 N N . ALA A 1 428 ? 0.319 -7.432 -29.129 1.00 93.12 428 ALA A N 1
ATOM 3198 C CA . ALA A 1 428 ? 0.381 -7.776 -30.554 1.00 93.12 428 ALA A CA 1
ATOM 3199 C C . ALA A 1 428 ? 0.999 -6.649 -31.411 1.00 93.12 428 ALA A C 1
ATOM 3201 O O . ALA A 1 428 ? 0.411 -6.171 -32.380 1.00 93.12 428 ALA A O 1
ATOM 3202 N N . VAL A 1 429 ? 2.198 -6.207 -31.034 1.00 92.06 429 VAL A N 1
ATOM 3203 C CA . VAL A 1 429 ? 2.913 -5.063 -31.631 1.00 92.06 429 VAL A CA 1
ATOM 3204 C C . VAL A 1 429 ? 4.238 -5.493 -32.271 1.00 92.06 429 VAL A C 1
ATOM 3206 O O . VAL A 1 429 ? 4.791 -6.528 -31.903 1.00 92.06 429 VAL A O 1
ATOM 3209 N N . ASP A 1 430 ? 4.788 -4.706 -33.207 1.00 93.88 430 ASP A N 1
ATOM 3210 C CA . ASP A 1 430 ? 6.178 -4.928 -33.630 1.00 93.88 430 ASP A CA 1
ATOM 3211 C C . ASP A 1 430 ? 7.138 -4.549 -32.497 1.00 93.88 430 ASP A C 1
ATOM 3213 O O . ASP A 1 430 ? 7.037 -3.473 -31.906 1.00 93.88 430 ASP A O 1
ATOM 3217 N N . LEU A 1 431 ? 8.092 -5.438 -32.230 1.00 96.31 431 LEU A N 1
ATOM 3218 C CA . LEU A 1 431 ? 9.183 -5.253 -31.275 1.00 96.31 431 LEU A CA 1
ATOM 3219 C C . LEU A 1 431 ? 10.545 -5.482 -31.944 1.00 96.31 431 LEU A C 1
ATOM 3221 O O . LEU A 1 431 ? 11.534 -5.766 -31.262 1.00 96.31 431 LEU A O 1
ATOM 3225 N N . SER A 1 432 ? 10.614 -5.405 -33.276 1.00 97.81 432 SER A N 1
ATOM 3226 C CA . SER A 1 432 ? 11.881 -5.470 -33.994 1.00 97.81 432 SER A CA 1
ATOM 3227 C C . SER A 1 432 ? 12.860 -4.408 -33.490 1.00 97.81 432 SER A C 1
ATOM 3229 O O . SER A 1 432 ? 12.470 -3.331 -33.028 1.00 97.81 432 SER A O 1
ATOM 3231 N N . THR A 1 433 ? 14.145 -4.743 -33.543 1.00 97.88 433 THR A N 1
ATOM 3232 C CA . THR A 1 433 ? 15.203 -3.953 -32.912 1.00 97.88 433 THR A CA 1
ATOM 3233 C C . THR A 1 433 ? 16.288 -3.653 -33.932 1.00 97.88 433 THR A C 1
ATOM 3235 O O . THR A 1 433 ? 16.689 -4.533 -34.692 1.00 97.88 433 THR A O 1
ATOM 3238 N N . THR A 1 434 ? 16.819 -2.435 -33.944 1.00 97.50 434 THR A N 1
ATOM 3239 C CA . THR A 1 434 ? 18.094 -2.164 -34.618 1.00 97.50 434 THR A CA 1
ATOM 3240 C C . THR A 1 434 ? 19.232 -2.311 -33.621 1.00 97.50 434 THR A C 1
ATOM 3242 O O . THR A 1 434 ? 19.323 -1.574 -32.642 1.00 97.50 434 THR A O 1
ATOM 3245 N N . VAL A 1 435 ? 20.109 -3.279 -33.876 1.00 97.06 435 VAL A N 1
ATOM 3246 C CA . VAL A 1 435 ? 21.353 -3.461 -33.129 1.00 97.06 435 VAL A CA 1
ATOM 3247 C C . VAL A 1 435 ? 22.393 -2.501 -33.697 1.00 97.06 435 VAL A C 1
ATOM 3249 O O . VAL A 1 435 ? 22.686 -2.553 -34.895 1.00 97.06 435 VAL A O 1
ATOM 3252 N N . VAL A 1 436 ? 22.944 -1.644 -32.839 1.00 95.12 436 VAL A N 1
ATOM 3253 C CA . VAL A 1 436 ? 23.936 -0.621 -33.183 1.00 95.12 436 VAL A CA 1
ATOM 3254 C C . VAL A 1 436 ? 25.290 -1.000 -32.578 1.00 95.12 436 VAL A C 1
ATOM 3256 O O . VAL A 1 436 ? 25.450 -1.057 -31.355 1.00 95.12 436 VAL A O 1
ATOM 3259 N N . ARG A 1 437 ? 26.277 -1.270 -33.437 1.00 93.44 437 ARG A N 1
ATOM 3260 C CA . ARG A 1 437 ? 27.672 -1.539 -33.042 1.00 93.44 437 ARG A CA 1
ATOM 3261 C C . ARG A 1 437 ? 28.486 -0.245 -32.935 1.00 93.44 437 ARG A C 1
ATOM 3263 O O . ARG A 1 437 ? 28.078 0.787 -33.462 1.00 93.44 437 ARG A O 1
ATOM 3270 N N . SER A 1 438 ? 29.626 -0.307 -32.249 1.00 91.50 438 SER A N 1
ATOM 3271 C CA . SER A 1 438 ? 30.512 0.837 -31.966 1.00 91.50 438 SER A CA 1
ATOM 3272 C C . SER A 1 438 ? 31.128 1.497 -33.207 1.00 91.50 438 SER A C 1
ATOM 3274 O O . SER A 1 438 ? 31.372 2.700 -33.240 1.00 91.50 438 SER A O 1
ATOM 3276 N N . ASP A 1 439 ? 31.302 0.729 -34.280 1.00 89.94 439 ASP A N 1
ATOM 3277 C CA . ASP A 1 439 ? 31.686 1.206 -35.614 1.00 89.94 439 ASP A CA 1
ATOM 3278 C C . ASP A 1 439 ? 30.546 1.936 -36.366 1.00 89.94 439 ASP A C 1
ATOM 3280 O O . ASP A 1 439 ? 30.737 2.426 -37.484 1.00 89.94 439 ASP A O 1
ATOM 3284 N N . GLY A 1 440 ? 29.352 2.005 -35.767 1.00 88.75 440 GLY A N 1
ATOM 3285 C CA . GLY A 1 440 ? 28.119 2.507 -36.371 1.00 88.75 440 GLY A CA 1
ATOM 3286 C C . GLY A 1 440 ? 27.390 1.487 -37.254 1.00 88.75 440 GLY A C 1
ATOM 3287 O O . GLY A 1 440 ? 26.401 1.849 -37.891 1.00 88.75 440 GLY A O 1
ATOM 3288 N N . THR A 1 441 ? 27.837 0.225 -37.320 1.00 91.94 441 THR A N 1
ATOM 3289 C CA . THR A 1 441 ? 27.194 -0.798 -38.157 1.00 91.94 441 THR A CA 1
ATOM 3290 C C . THR A 1 441 ? 25.835 -1.197 -37.585 1.00 91.94 441 THR A C 1
ATOM 3292 O O . THR A 1 441 ? 25.735 -1.807 -36.513 1.00 91.94 441 THR A O 1
ATOM 3295 N N . LEU A 1 442 ? 24.788 -0.900 -38.357 1.00 94.62 442 LEU A N 1
ATOM 3296 C CA . LEU A 1 442 ? 23.403 -1.259 -38.068 1.00 94.62 442 LEU A CA 1
ATOM 3297 C C . LEU A 1 442 ? 23.069 -2.667 -38.570 1.00 94.62 442 LEU A C 1
ATOM 3299 O O . LEU A 1 442 ? 23.377 -3.024 -39.705 1.00 94.62 442 LEU A O 1
ATOM 3303 N N . SER A 1 443 ? 22.359 -3.449 -37.757 1.00 95.81 443 SER A N 1
ATOM 3304 C CA . SER A 1 443 ? 21.722 -4.697 -38.201 1.00 95.81 443 SER A CA 1
ATOM 3305 C C . SER A 1 443 ? 20.358 -4.884 -37.543 1.00 95.81 443 SER A C 1
ATOM 3307 O O . SER A 1 443 ? 20.255 -4.769 -36.322 1.00 95.81 443 SER A O 1
ATOM 3309 N N . ARG A 1 444 ? 19.323 -5.206 -38.328 1.00 96.94 444 ARG A N 1
ATOM 3310 C CA . ARG A 1 444 ? 17.968 -5.445 -37.811 1.00 96.94 444 ARG A CA 1
ATOM 3311 C C . ARG A 1 444 ? 17.839 -6.844 -37.209 1.00 96.94 444 ARG A C 1
ATOM 3313 O O . ARG A 1 444 ? 17.969 -7.843 -37.910 1.00 96.94 444 ARG A O 1
ATOM 3320 N N . GLU A 1 445 ? 17.508 -6.896 -35.929 1.00 97.62 445 GLU A N 1
ATOM 3321 C CA . GLU A 1 445 ? 16.966 -8.066 -35.248 1.00 97.62 445 GLU A CA 1
ATOM 3322 C C . GLU A 1 445 ? 15.456 -8.131 -35.524 1.00 97.62 445 GLU A C 1
ATOM 3324 O O . GLU A 1 445 ? 14.700 -7.206 -35.207 1.00 97.62 445 GLU A O 1
ATOM 3329 N N . ALA A 1 446 ? 15.008 -9.220 -36.149 1.00 95.81 446 ALA A N 1
ATOM 3330 C CA . ALA A 1 446 ? 13.590 -9.486 -36.351 1.00 95.81 446 ALA A CA 1
ATOM 3331 C C . ALA A 1 446 ? 12.976 -10.083 -35.076 1.00 95.81 446 ALA A C 1
ATOM 3333 O O . ALA A 1 446 ? 13.539 -11.007 -34.491 1.00 95.81 446 ALA A O 1
ATOM 3334 N N . TRP A 1 447 ? 11.801 -9.594 -34.680 1.00 94.94 447 TRP A N 1
ATOM 3335 C CA . TRP A 1 447 ? 11.041 -10.155 -33.566 1.00 94.94 447 TRP A CA 1
ATOM 3336 C C . TRP A 1 447 ? 9.925 -11.085 -34.056 1.00 94.94 447 TRP A C 1
ATOM 3338 O O . TRP A 1 447 ? 9.345 -10.876 -35.121 1.00 94.94 447 TRP A O 1
ATOM 3348 N N . SER A 1 448 ? 9.609 -12.104 -33.255 1.00 93.06 448 SER A N 1
ATOM 3349 C CA . SER A 1 448 ? 8.386 -12.902 -33.376 1.00 93.06 448 SER A CA 1
ATOM 3350 C C . SER A 1 448 ? 7.992 -13.484 -32.014 1.00 93.06 448 SER A C 1
ATOM 3352 O O . SER A 1 448 ? 8.852 -13.792 -31.184 1.00 93.06 448 SER A O 1
ATOM 3354 N N . GLY A 1 449 ? 6.686 -13.622 -31.779 1.00 93.25 449 GLY A N 1
ATOM 3355 C CA . GLY A 1 449 ? 6.143 -14.295 -30.600 1.00 93.25 449 GLY A CA 1
ATOM 3356 C C . GLY A 1 449 ? 6.090 -15.817 -30.771 1.00 93.25 449 GLY A C 1
ATOM 3357 O O . GLY A 1 449 ? 5.825 -16.328 -31.858 1.00 93.25 449 GLY A O 1
ATOM 3358 N N . ASN A 1 450 ? 6.293 -16.551 -29.680 1.00 94.81 450 ASN A N 1
ATOM 3359 C CA . ASN A 1 450 ? 6.181 -18.001 -29.612 1.00 94.81 450 ASN A CA 1
ATOM 3360 C C . ASN A 1 450 ? 4.802 -18.407 -29.066 1.00 94.81 450 ASN A C 1
ATOM 3362 O O . ASN A 1 450 ? 4.626 -18.643 -27.870 1.00 94.81 450 ASN A O 1
ATOM 3366 N N . ALA A 1 451 ? 3.817 -18.538 -29.958 1.00 89.06 451 ALA A N 1
ATOM 3367 C CA . ALA A 1 451 ? 2.467 -18.990 -29.600 1.00 89.06 451 ALA A CA 1
ATOM 3368 C C . ALA A 1 451 ? 2.429 -20.407 -28.979 1.00 89.06 451 ALA A C 1
ATOM 3370 O O . ALA A 1 451 ? 1.463 -20.756 -28.301 1.00 89.06 451 ALA A O 1
ATOM 3371 N N . SER A 1 452 ? 3.481 -21.210 -29.176 1.00 92.06 452 SER A N 1
ATOM 3372 C CA . SER A 1 452 ? 3.648 -22.556 -28.611 1.00 92.06 452 SER A CA 1
ATOM 3373 C C . SER A 1 452 ? 4.609 -22.592 -27.416 1.00 92.06 452 SER A C 1
ATOM 3375 O O . SER A 1 452 ? 5.149 -23.651 -27.091 1.00 92.06 452 SER A O 1
ATOM 3377 N N . ALA A 1 453 ? 4.834 -21.458 -26.744 1.00 95.75 453 ALA A N 1
ATOM 3378 C CA . ALA A 1 453 ? 5.650 -21.407 -25.537 1.00 95.75 453 ALA A CA 1
ATOM 3379 C C . ALA A 1 453 ? 5.153 -22.406 -24.464 1.00 95.75 453 ALA A C 1
ATOM 3381 O O . ALA A 1 453 ? 3.940 -22.590 -24.304 1.00 95.75 453 ALA A O 1
ATOM 3382 N N . PRO A 1 454 ? 6.048 -23.048 -23.692 1.00 95.38 454 PRO A N 1
ATOM 3383 C CA . PRO A 1 454 ? 5.676 -24.089 -22.726 1.00 95.38 454 PRO A CA 1
ATOM 3384 C C . PRO A 1 454 ? 5.180 -23.535 -21.380 1.00 95.38 454 PRO A C 1
ATOM 3386 O O . PRO A 1 454 ? 4.504 -24.251 -20.645 1.00 95.38 454 PRO A O 1
ATOM 3389 N N . ILE A 1 455 ? 5.484 -22.269 -21.079 1.00 98.25 455 ILE A N 1
ATOM 3390 C CA . ILE A 1 455 ? 5.096 -21.563 -19.852 1.00 98.25 455 ILE A CA 1
ATOM 3391 C C . ILE A 1 455 ? 4.318 -20.280 -20.164 1.00 98.25 455 ILE A C 1
ATOM 3393 O O . ILE A 1 455 ? 4.241 -19.834 -21.314 1.00 98.25 455 ILE A O 1
ATOM 3397 N N . ASP A 1 456 ? 3.752 -19.685 -19.126 1.00 98.69 456 ASP A N 1
ATOM 3398 C CA . ASP A 1 456 ? 2.988 -18.442 -19.184 1.00 98.69 456 ASP A CA 1
ATOM 3399 C C . ASP A 1 456 ? 3.735 -17.319 -18.451 1.00 98.69 456 ASP A C 1
ATOM 3401 O O . ASP A 1 456 ? 4.541 -17.580 -17.560 1.00 98.69 456 ASP A O 1
ATOM 3405 N N . CYS A 1 457 ? 3.477 -16.066 -18.810 1.00 98.81 457 CYS A N 1
ATOM 3406 C CA . CYS A 1 457 ? 3.878 -14.914 -18.013 1.00 98.81 457 CYS A CA 1
ATOM 3407 C C . CYS A 1 457 ? 2.644 -14.088 -17.655 1.00 98.81 457 CYS A C 1
ATOM 3409 O O . CYS A 1 457 ? 1.795 -13.837 -18.512 1.00 98.81 457 CYS A O 1
ATOM 3411 N N . PHE A 1 458 ? 2.576 -13.653 -16.400 1.00 98.88 458 PHE A N 1
ATOM 3412 C CA . PHE A 1 458 ? 1.503 -12.833 -15.849 1.00 98.88 458 PHE A CA 1
ATOM 3413 C C . PHE A 1 458 ? 2.099 -11.499 -15.382 1.00 98.88 458 PHE A C 1
ATOM 3415 O O . PHE A 1 458 ? 2.970 -11.486 -14.509 1.00 98.88 458 PHE A O 1
ATOM 3422 N N . TYR A 1 459 ? 1.683 -10.396 -16.006 1.00 98.81 459 TYR A N 1
ATOM 3423 C CA . TYR A 1 459 ? 2.286 -9.073 -15.828 1.00 98.81 459 TYR A CA 1
ATOM 3424 C C . TYR A 1 459 ? 1.367 -8.089 -15.119 1.00 98.81 459 TYR A C 1
ATOM 3426 O O . TYR A 1 459 ? 0.221 -7.901 -15.519 1.00 98.81 459 TYR A O 1
ATOM 3434 N N . VAL A 1 460 ? 1.918 -7.412 -14.113 1.00 98.81 460 VAL A N 1
ATOM 3435 C CA . VAL A 1 460 ? 1.276 -6.309 -13.399 1.00 98.81 460 VAL A CA 1
ATOM 3436 C C . VAL A 1 460 ? 2.112 -5.053 -13.640 1.00 98.81 460 VAL A C 1
ATOM 3438 O O . VAL A 1 460 ? 3.292 -4.990 -13.284 1.00 98.81 460 VAL A O 1
ATOM 3441 N N . TYR A 1 461 ? 1.514 -4.071 -14.309 1.00 98.00 461 TYR A N 1
ATOM 3442 C CA . TYR A 1 461 ? 2.199 -2.861 -14.765 1.00 98.00 461 TYR A CA 1
ATOM 3443 C C . TYR A 1 461 ? 2.469 -1.843 -13.636 1.00 98.00 461 TYR A C 1
ATOM 3445 O O . TYR A 1 461 ? 1.898 -1.936 -12.552 1.00 98.00 461 TYR A O 1
ATOM 3453 N N . PRO A 1 462 ? 3.368 -0.868 -13.854 1.00 97.69 462 PRO A N 1
ATOM 3454 C CA . PRO A 1 462 ? 3.613 0.224 -12.915 1.00 97.69 462 PRO A CA 1
ATOM 3455 C C . PRO A 1 462 ? 2.532 1.309 -12.990 1.00 97.69 462 PRO A C 1
ATOM 3457 O O . PRO A 1 462 ? 1.782 1.383 -13.961 1.00 97.69 462 PRO A O 1
ATOM 3460 N N . THR A 1 463 ? 2.527 2.224 -12.013 1.00 95.25 463 THR A N 1
ATOM 3461 C CA . THR A 1 463 ? 1.713 3.450 -12.048 1.00 95.25 463 THR A CA 1
ATOM 3462 C C . THR A 1 463 ? 1.999 4.277 -13.309 1.00 95.25 463 THR A C 1
ATOM 3464 O O . THR A 1 463 ? 3.028 4.952 -13.403 1.00 95.25 463 THR A O 1
ATOM 3467 N N . VAL A 1 464 ? 1.065 4.257 -14.261 1.00 95.44 464 VAL A N 1
ATOM 3468 C CA . VAL A 1 464 ? 1.123 5.009 -15.528 1.00 95.44 464 VAL A CA 1
ATOM 3469 C C . VAL A 1 464 ? -0.186 5.698 -15.913 1.00 95.44 464 VAL A C 1
ATOM 3471 O O . VAL A 1 464 ? -0.129 6.603 -16.745 1.00 95.44 464 VAL A O 1
ATOM 3474 N N . SER A 1 465 ? -1.332 5.321 -15.326 1.00 94.06 465 SER A N 1
ATOM 3475 C CA . SER A 1 465 ? -2.630 5.929 -15.663 1.00 94.06 465 SER A CA 1
ATOM 3476 C C . SER A 1 465 ? -2.589 7.452 -15.501 1.00 94.06 465 SER A C 1
ATOM 3478 O O . SER A 1 465 ? -2.097 7.996 -14.501 1.00 94.06 465 SER A O 1
ATOM 3480 N N . THR A 1 466 ? -3.129 8.136 -16.508 1.00 90.50 466 THR A N 1
ATOM 3481 C CA . THR A 1 466 ? -3.256 9.597 -16.554 1.00 90.50 466 THR A CA 1
ATOM 3482 C C . THR A 1 466 ? -4.541 10.120 -15.911 1.00 90.50 466 THR A C 1
ATOM 3484 O O . THR A 1 466 ? -4.772 11.330 -15.928 1.00 90.50 466 THR A O 1
ATOM 3487 N N . ASP A 1 467 ? -5.369 9.237 -15.355 1.00 82.31 467 ASP A N 1
ATOM 3488 C CA . ASP A 1 467 ? -6.708 9.574 -14.878 1.00 82.31 467 ASP A CA 1
ATOM 3489 C C . ASP A 1 467 ? -6.645 10.446 -13.614 1.00 82.31 467 ASP A C 1
ATOM 3491 O O . ASP A 1 467 ? -5.677 10.436 -12.847 1.00 82.31 467 ASP A O 1
ATOM 3495 N N . THR A 1 468 ? -7.690 11.243 -13.388 1.00 80.44 468 THR A N 1
ATOM 3496 C CA . THR A 1 468 ? -7.717 12.245 -12.309 1.00 80.44 468 THR A CA 1
ATOM 3497 C C . THR A 1 468 ? -8.150 11.691 -10.950 1.00 80.44 468 THR A C 1
ATOM 3499 O O . THR A 1 468 ? -8.072 12.411 -9.957 1.00 80.44 468 THR A O 1
ATOM 3502 N N . GLY A 1 469 ? -8.639 10.448 -10.900 1.00 75.69 469 GLY A N 1
ATOM 3503 C CA . GLY A 1 469 ? -8.999 9.756 -9.661 1.00 75.69 469 GLY A CA 1
ATOM 3504 C C . GLY A 1 469 ? -7.778 9.279 -8.869 1.00 75.69 469 GLY A C 1
ATOM 3505 O O . GLY A 1 469 ? -6.645 9.352 -9.341 1.00 75.69 469 GLY A O 1
ATOM 3506 N N . MET A 1 470 ? -8.008 8.766 -7.658 1.00 80.81 470 MET A N 1
ATOM 3507 C CA . MET A 1 470 ? -6.955 8.129 -6.849 1.00 80.81 470 MET A CA 1
ATOM 3508 C C . MET A 1 470 ? -6.479 6.814 -7.473 1.00 80.81 470 MET A C 1
ATOM 3510 O O . MET A 1 470 ? -5.275 6.569 -7.567 1.00 80.81 470 MET A O 1
ATOM 3514 N N . ASN A 1 471 ? -7.436 6.028 -7.968 1.00 87.56 471 ASN A N 1
ATOM 3515 C CA . ASN A 1 471 ? -7.225 4.834 -8.773 1.00 87.56 471 ASN A CA 1
ATOM 3516 C C . ASN A 1 471 ? -7.778 5.058 -10.191 1.00 87.56 471 ASN A C 1
ATOM 3518 O O . ASN A 1 471 ? -8.636 5.927 -10.382 1.00 87.56 471 ASN A O 1
ATOM 3522 N N . SER A 1 472 ? -7.259 4.313 -11.167 1.00 91.25 472 SER A N 1
ATOM 3523 C CA . SER A 1 472 ? -7.769 4.295 -12.542 1.00 91.25 472 SER A CA 1
ATOM 3524 C C . SER A 1 472 ? -9.143 3.626 -12.619 1.00 91.25 472 SER A C 1
ATOM 3526 O O . SER A 1 472 ? -9.575 2.952 -11.677 1.00 91.25 472 SER A O 1
ATOM 3528 N N . ASP A 1 473 ? -9.830 3.797 -13.748 1.00 90.00 473 ASP A N 1
ATOM 3529 C CA . ASP A 1 473 ? -10.985 2.961 -14.086 1.00 90.00 473 ASP A CA 1
ATOM 3530 C C . ASP A 1 473 ? -10.569 1.735 -14.931 1.00 90.00 473 ASP A C 1
ATOM 3532 O O . ASP A 1 473 ? -9.390 1.385 -14.995 1.00 90.00 473 ASP A O 1
ATOM 3536 N N . MET A 1 474 ? -11.539 1.021 -15.509 1.00 93.31 474 MET A N 1
ATOM 3537 C CA . MET A 1 474 ? -11.311 -0.206 -16.290 1.00 93.31 474 MET A CA 1
ATOM 3538 C C . MET A 1 474 ? -11.230 0.032 -17.811 1.00 93.31 474 MET A C 1
ATOM 3540 O O . MET A 1 474 ? -11.281 -0.920 -18.592 1.00 93.31 474 MET A O 1
ATOM 3544 N N . THR A 1 475 ? -11.052 1.283 -18.239 1.00 90.94 475 THR A N 1
ATOM 3545 C CA . THR A 1 475 ? -10.911 1.716 -19.637 1.00 90.94 475 THR A CA 1
ATOM 3546 C C . THR A 1 475 ? -9.462 2.149 -19.896 1.00 90.94 475 THR A C 1
ATOM 3548 O O . THR A 1 475 ? -9.113 3.299 -19.635 1.00 90.94 475 THR A O 1
ATOM 3551 N N . PRO A 1 476 ? -8.579 1.263 -20.393 1.00 90.81 476 PRO A N 1
ATOM 3552 C CA . PRO A 1 476 ? -7.150 1.554 -20.434 1.00 90.81 476 PRO A CA 1
ATOM 3553 C C . PRO A 1 476 ? -6.826 2.675 -21.427 1.00 90.81 476 PRO A C 1
ATOM 3555 O O . PRO A 1 476 ? -7.182 2.612 -22.609 1.00 90.81 476 PRO A O 1
ATOM 3558 N N . ASN A 1 477 ? -6.120 3.696 -20.947 1.00 88.94 477 ASN A N 1
ATOM 3559 C CA . ASN A 1 477 ? -5.653 4.818 -21.754 1.00 88.94 477 ASN A CA 1
ATOM 3560 C C . ASN A 1 477 ? -4.332 4.472 -22.480 1.00 88.94 477 ASN A C 1
ATOM 3562 O O . ASN A 1 477 ? -3.752 3.394 -22.324 1.00 88.94 477 ASN A O 1
ATOM 3566 N N . GLU A 1 478 ? -3.825 5.395 -23.305 1.00 90.00 478 GLU A N 1
ATOM 3567 C CA . GLU A 1 478 ? -2.610 5.165 -24.105 1.00 90.00 478 GLU A CA 1
ATOM 3568 C C . GLU A 1 478 ? -1.383 4.801 -23.245 1.00 90.00 478 GLU A C 1
ATOM 3570 O O . GLU A 1 478 ? -0.506 4.076 -23.710 1.00 90.00 478 GLU A O 1
ATOM 3575 N N . ALA A 1 479 ? -1.304 5.251 -21.987 1.00 91.50 479 ALA A N 1
ATOM 3576 C CA . ALA A 1 479 ? -0.178 4.931 -21.115 1.00 91.50 479 ALA A CA 1
ATOM 3577 C C . ALA A 1 479 ? -0.176 3.462 -20.661 1.00 91.50 479 ALA A C 1
ATOM 3579 O O . ALA A 1 479 ? 0.885 2.835 -20.648 1.00 91.50 479 ALA A O 1
ATOM 3580 N N . GLU A 1 480 ? -1.350 2.897 -20.372 1.00 94.81 480 GLU A N 1
ATOM 3581 C CA . GLU A 1 480 ? -1.531 1.478 -20.030 1.00 94.81 480 GLU A CA 1
ATOM 3582 C C . GLU A 1 480 ? -1.246 0.561 -21.226 1.00 94.81 480 GLU A C 1
ATOM 3584 O O . GLU A 1 480 ? -0.571 -0.459 -21.089 1.00 94.81 480 GLU A O 1
ATOM 3589 N N . LEU A 1 481 ? -1.650 0.962 -22.433 1.00 92.94 481 LEU A N 1
ATOM 3590 C CA . LEU A 1 481 ? -1.322 0.219 -23.655 1.00 92.94 481 LEU A CA 1
ATOM 3591 C C . LEU A 1 481 ? 0.176 0.325 -24.010 1.00 92.94 481 LEU A C 1
ATOM 3593 O O . LEU A 1 481 ? 0.803 -0.654 -24.420 1.00 92.94 481 LEU A O 1
ATOM 3597 N N . ARG A 1 482 ? 0.788 1.502 -23.820 1.00 90.94 482 ARG A N 1
ATOM 3598 C CA . ARG A 1 482 ? 2.205 1.756 -24.133 1.00 90.94 482 ARG A CA 1
ATOM 3599 C C . ARG A 1 482 ? 3.167 1.065 -23.165 1.00 90.94 482 ARG A C 1
ATOM 3601 O O . ARG A 1 482 ? 4.238 0.635 -23.598 1.00 90.94 482 ARG A O 1
ATOM 3608 N N . VAL A 1 483 ? 2.826 0.944 -21.878 1.00 95.69 483 VAL A N 1
ATOM 3609 C CA . VAL A 1 483 ? 3.734 0.328 -20.894 1.00 95.69 483 VAL A CA 1
ATOM 3610 C C . VAL A 1 483 ? 3.934 -1.169 -21.144 1.00 95.69 483 VAL A C 1
ATOM 3612 O O . VAL A 1 483 ? 5.059 -1.653 -21.037 1.00 95.69 483 VAL A O 1
ATOM 3615 N N . VAL A 1 484 ? 2.898 -1.872 -21.618 1.00 96.00 484 VAL A N 1
ATOM 3616 C CA . VAL A 1 484 ? 2.985 -3.268 -22.083 1.00 96.00 484 VAL A CA 1
ATOM 3617 C C . VAL A 1 484 ? 4.031 -3.431 -23.190 1.00 96.00 484 VAL A C 1
ATOM 3619 O O . VAL A 1 484 ? 4.871 -4.330 -23.116 1.00 96.00 484 VAL A O 1
ATOM 3622 N N . ASN A 1 485 ? 4.020 -2.552 -24.197 1.00 92.81 485 ASN A N 1
ATOM 3623 C CA . ASN A 1 485 ? 5.000 -2.556 -25.287 1.00 92.81 485 ASN A CA 1
ATOM 3624 C C . ASN A 1 485 ? 6.426 -2.337 -24.739 1.00 92.81 485 ASN A C 1
ATOM 3626 O O . ASN A 1 485 ? 7.337 -3.103 -25.053 1.00 92.81 485 ASN A O 1
ATOM 3630 N N . GLN A 1 486 ? 6.609 -1.353 -23.850 1.00 93.25 486 GLN A N 1
ATOM 3631 C CA . GLN A 1 486 ? 7.919 -1.052 -23.262 1.00 93.25 486 GLN A CA 1
ATOM 3632 C C . GLN A 1 486 ? 8.460 -2.159 -22.342 1.00 93.25 486 GLN A C 1
ATOM 3634 O O . GLN A 1 486 ? 9.663 -2.408 -22.370 1.00 93.25 486 GLN A O 1
ATOM 3639 N N . GLN A 1 487 ? 7.617 -2.812 -21.534 1.00 96.50 487 GLN A N 1
ATOM 3640 C CA . GLN A 1 487 ? 8.071 -3.668 -20.427 1.00 96.50 487 GLN A CA 1
ATOM 3641 C C . GLN A 1 487 ? 7.736 -5.160 -20.545 1.00 96.50 487 GLN A C 1
ATOM 3643 O O . GLN A 1 487 ? 8.388 -5.956 -19.871 1.00 96.50 487 GLN A O 1
ATOM 3648 N N . PHE A 1 488 ? 6.760 -5.569 -21.362 1.00 98.06 488 PHE A N 1
ATOM 3649 C CA . PHE A 1 488 ? 6.228 -6.935 -21.291 1.00 98.06 488 PHE A CA 1
ATOM 3650 C C . PHE A 1 488 ? 6.153 -7.690 -22.619 1.00 98.06 488 PHE A C 1
ATOM 3652 O O . PHE A 1 488 ? 6.516 -8.865 -22.670 1.00 98.06 488 PHE A O 1
ATOM 3659 N N . ALA A 1 489 ? 5.751 -7.048 -23.716 1.00 97.44 489 ALA A N 1
ATOM 3660 C CA . ALA A 1 489 ? 5.430 -7.757 -24.958 1.00 97.44 489 ALA A CA 1
ATOM 3661 C C . ALA A 1 489 ? 6.598 -8.615 -25.520 1.00 97.44 489 ALA A C 1
ATOM 3663 O O . ALA A 1 489 ? 6.371 -9.660 -26.136 1.00 97.44 489 ALA A O 1
ATOM 3664 N N . ARG A 1 490 ? 7.868 -8.261 -25.239 1.00 97.44 490 ARG A N 1
ATOM 3665 C CA . ARG A 1 490 ? 9.050 -9.024 -25.705 1.00 97.44 490 ARG A CA 1
ATOM 3666 C C . ARG A 1 490 ? 9.179 -10.410 -25.056 1.00 97.44 490 ARG A C 1
ATOM 3668 O O . ARG A 1 490 ? 9.704 -11.331 -25.695 1.00 97.44 490 ARG A O 1
ATOM 3675 N N . PHE A 1 491 ? 8.631 -10.600 -23.852 1.00 98.31 491 PHE A N 1
ATOM 3676 C CA . PHE A 1 491 ? 8.529 -11.913 -23.204 1.00 98.31 491 PHE A CA 1
ATOM 3677 C C . PHE A 1 491 ? 7.668 -12.901 -24.011 1.00 98.31 491 PHE A C 1
ATOM 3679 O O . PHE A 1 491 ? 7.819 -14.111 -23.852 1.00 98.31 491 PHE A O 1
ATOM 3686 N N . GLY A 1 492 ? 6.859 -12.423 -24.967 1.00 97.44 492 GLY A N 1
ATOM 3687 C CA . GLY A 1 492 ? 6.068 -13.266 -25.871 1.00 97.44 492 GLY A CA 1
ATOM 3688 C C . GLY A 1 492 ? 6.904 -14.223 -26.724 1.00 97.44 492 GLY A C 1
ATOM 3689 O O . GLY A 1 492 ? 6.372 -15.172 -27.284 1.00 97.44 492 GLY A O 1
ATOM 3690 N N . SER A 1 493 ? 8.223 -14.018 -26.799 1.00 97.00 493 SER A N 1
ATOM 3691 C CA . SER A 1 493 ? 9.181 -14.949 -27.413 1.00 97.00 493 SER A CA 1
ATOM 3692 C C . SER A 1 493 ? 9.477 -16.209 -26.573 1.00 97.00 493 SER A C 1
ATOM 3694 O O . SER A 1 493 ? 10.045 -17.169 -27.098 1.00 97.00 493 SER A O 1
ATOM 3696 N N . VAL A 1 494 ? 9.111 -16.232 -25.282 1.00 97.56 494 VAL A N 1
ATOM 3697 C CA . VAL A 1 494 ? 9.423 -17.322 -24.330 1.00 97.56 494 VAL A CA 1
ATOM 3698 C C . VAL A 1 494 ? 8.229 -17.813 -23.500 1.00 97.56 494 VAL A C 1
ATOM 3700 O O . VAL A 1 494 ? 8.285 -18.933 -22.997 1.00 97.56 494 VAL A O 1
ATOM 3703 N N . CYS A 1 495 ? 7.144 -17.041 -23.391 1.00 96.69 495 CYS A N 1
ATOM 3704 C CA . CYS A 1 495 ? 5.939 -17.405 -22.638 1.00 96.69 495 CYS A CA 1
ATOM 3705 C C . CYS A 1 495 ? 4.646 -16.877 -23.291 1.00 96.69 495 CYS A C 1
ATOM 3707 O O . CYS A 1 495 ? 4.669 -15.892 -24.029 1.00 96.69 495 CYS A O 1
ATOM 3709 N N . ARG A 1 496 ? 3.498 -17.512 -23.003 1.00 97.88 496 ARG A N 1
ATOM 3710 C CA . ARG A 1 496 ? 2.173 -16.953 -23.348 1.00 97.88 496 ARG A CA 1
ATOM 3711 C C . ARG A 1 496 ? 1.878 -15.757 -22.438 1.00 97.88 496 ARG A C 1
ATOM 3713 O O . ARG A 1 496 ? 2.071 -15.868 -21.231 1.00 97.88 496 ARG A O 1
ATOM 3720 N N . LEU A 1 497 ? 1.410 -14.642 -22.995 1.00 98.06 497 LEU A N 1
ATOM 3721 C CA . LEU A 1 497 ? 1.292 -13.375 -22.266 1.00 98.06 497 LEU A CA 1
ATOM 3722 C C . LEU A 1 497 ? -0.115 -13.118 -21.724 1.00 98.06 497 LEU A C 1
ATOM 3724 O O . LEU A 1 497 ? -1.080 -13.090 -22.488 1.00 98.06 497 LEU A O 1
ATOM 3728 N N . TYR A 1 498 ? -0.189 -12.852 -20.421 1.00 98.50 498 TYR A N 1
ATOM 3729 C CA . TYR A 1 498 ? -1.375 -12.387 -19.711 1.00 98.50 498 TYR A CA 1
ATOM 3730 C C . TYR A 1 498 ? -1.042 -11.086 -18.980 1.00 98.50 498 TYR A C 1
ATOM 3732 O O . TYR A 1 498 ? -0.054 -11.016 -18.249 1.00 98.50 498 TYR A O 1
ATOM 3740 N N . ALA A 1 499 ? -1.861 -10.059 -19.174 1.00 98.56 499 ALA A N 1
ATOM 3741 C CA . ALA A 1 499 ? -1.777 -8.804 -18.433 1.00 98.56 499 ALA A CA 1
ATOM 3742 C C . ALA A 1 499 ? -3.208 -8.324 -18.148 1.00 98.56 499 ALA A C 1
ATOM 3744 O O . ALA A 1 499 ? -3.874 -7.876 -19.089 1.00 98.56 499 ALA A O 1
ATOM 3745 N N . PRO A 1 500 ? -3.728 -8.475 -16.917 1.00 98.31 500 PRO A N 1
ATOM 3746 C CA . PRO A 1 500 ? -5.051 -7.970 -16.577 1.00 98.31 500 PRO A CA 1
ATOM 3747 C C . PRO A 1 500 ? -5.048 -6.445 -16.582 1.00 98.31 500 PRO A C 1
ATOM 3749 O O . PRO A 1 500 ? -4.055 -5.824 -16.211 1.00 98.31 500 PRO A O 1
ATOM 3752 N N . ASN A 1 501 ? -6.171 -5.844 -16.965 1.00 97.50 501 ASN A N 1
ATOM 3753 C CA . ASN A 1 501 ? -6.440 -4.466 -16.587 1.00 97.50 501 ASN A CA 1
ATOM 3754 C C . ASN A 1 501 ? -6.832 -4.455 -15.101 1.00 97.50 501 ASN A C 1
ATOM 3756 O O . ASN A 1 501 ? -7.616 -5.298 -14.666 1.00 97.50 501 ASN A O 1
ATOM 3760 N N . TYR A 1 502 ? -6.269 -3.550 -14.313 1.00 97.44 502 TYR A N 1
ATOM 3761 C CA . TYR A 1 502 ? -6.521 -3.436 -12.879 1.00 97.44 502 TYR A CA 1
ATOM 3762 C C . TYR A 1 502 ? -6.507 -1.966 -12.454 1.00 97.44 502 TYR A C 1
ATOM 3764 O O . TYR A 1 502 ? -5.834 -1.134 -13.074 1.00 97.44 502 TYR A O 1
ATOM 3772 N N . ARG A 1 503 ? -7.241 -1.640 -11.385 1.00 94.94 503 ARG A N 1
ATOM 3773 C CA . ARG A 1 503 ? -7.455 -0.262 -10.917 1.00 94.94 503 ARG A CA 1
ATOM 3774 C C . ARG A 1 503 ? -6.244 0.254 -10.132 1.00 94.94 503 ARG A C 1
ATOM 3776 O O . ARG A 1 503 ? -6.290 0.462 -8.917 1.00 94.94 503 ARG A O 1
ATOM 3783 N N . GLN A 1 504 ? -5.131 0.424 -10.849 1.00 94.62 504 GLN A N 1
ATOM 3784 C CA . GLN A 1 504 ? -3.861 0.979 -10.374 1.00 94.62 504 GLN A CA 1
ATOM 3785 C C . GLN A 1 504 ? -4.040 2.330 -9.675 1.00 94.62 504 GLN A C 1
ATOM 3787 O O . GLN A 1 504 ? -4.959 3.084 -9.981 1.00 94.62 504 GLN A O 1
ATOM 3792 N N . VAL A 1 505 ? -3.118 2.681 -8.780 1.00 92.81 505 VAL A N 1
ATOM 3793 C CA . VAL A 1 505 ? -3.015 4.052 -8.260 1.00 92.81 505 VAL A CA 1
ATOM 3794 C C . VAL A 1 505 ? -2.479 4.936 -9.382 1.00 92.81 505 VAL A C 1
ATOM 3796 O O . VAL A 1 505 ? -1.432 4.638 -9.957 1.00 92.81 505 VAL A O 1
ATOM 3799 N N . THR A 1 506 ? -3.196 6.013 -9.700 1.00 90.75 506 THR A N 1
ATOM 3800 C CA . THR A 1 506 ? -2.901 6.868 -10.862 1.00 90.75 506 THR A CA 1
ATOM 3801 C C . THR A 1 506 ? -1.668 7.745 -10.642 1.00 90.75 506 THR A C 1
ATOM 3803 O O . THR A 1 506 ? -1.172 7.926 -9.524 1.00 90.75 506 THR A O 1
ATOM 3806 N N . LEU A 1 507 ? -1.221 8.424 -11.702 1.00 89.38 507 LEU A N 1
ATOM 3807 C CA . LEU A 1 507 ? -0.260 9.520 -11.578 1.00 89.38 507 LEU A CA 1
ATOM 3808 C C . LEU A 1 507 ? -0.792 10.704 -10.742 1.00 89.38 507 LEU A C 1
ATOM 3810 O O . LEU A 1 507 ? 0.015 11.524 -10.303 1.00 89.38 507 LEU A O 1
ATOM 3814 N N . ALA A 1 508 ? -2.104 10.828 -10.502 1.00 79.50 508 ALA A N 1
ATOM 3815 C CA . ALA A 1 508 ? -2.667 11.783 -9.546 1.00 79.50 508 ALA A CA 1
ATOM 3816 C C . ALA A 1 508 ? -2.571 11.259 -8.101 1.00 79.50 508 ALA A C 1
ATOM 3818 O O . ALA A 1 508 ? -1.983 11.939 -7.256 1.00 79.50 508 ALA A O 1
ATOM 3819 N N . GLY A 1 509 ? -3.025 10.029 -7.832 1.00 79.75 509 GLY A N 1
ATOM 3820 C CA . GLY A 1 509 ? -2.937 9.402 -6.507 1.00 79.75 509 GLY A CA 1
ATOM 3821 C C . GLY A 1 509 ? -1.496 9.247 -6.005 1.00 79.75 509 GLY A C 1
ATOM 3822 O O . GLY A 1 509 ? -1.196 9.511 -4.842 1.00 79.75 509 GLY A O 1
ATOM 3823 N N . LEU A 1 510 ? -0.546 8.952 -6.897 1.00 84.75 510 LEU A N 1
ATOM 3824 C CA 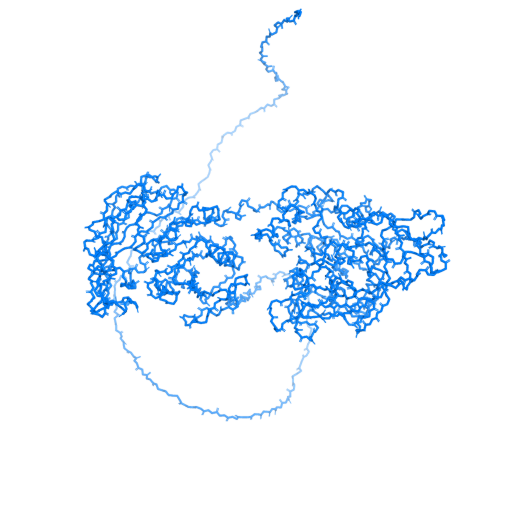. LEU A 1 510 ? 0.878 8.886 -6.553 1.00 84.75 510 LEU A CA 1
ATOM 3825 C C . LEU A 1 510 ? 1.503 10.265 -6.243 1.00 84.75 510 LEU A C 1
ATOM 3827 O O . LEU A 1 510 ? 2.563 10.323 -5.614 1.00 84.75 510 LEU A O 1
ATOM 3831 N N . ARG A 1 511 ? 0.888 11.381 -6.662 1.00 79.81 511 ARG A N 1
ATOM 3832 C CA . ARG A 1 511 ? 1.286 12.733 -6.214 1.00 79.81 511 ARG A CA 1
ATOM 3833 C C . ARG A 1 511 ? 0.717 13.029 -4.828 1.00 79.81 511 ARG A C 1
ATOM 3835 O O . ARG A 1 511 ? 1.468 13.502 -3.984 1.00 79.81 511 ARG A O 1
ATOM 3842 N N . GLU A 1 512 ? -0.550 12.686 -4.592 1.00 73.56 512 GLU A N 1
ATOM 3843 C CA . GLU A 1 512 ? -1.227 12.811 -3.291 1.00 73.56 512 GLU A CA 1
ATOM 3844 C C . GLU A 1 512 ? -0.462 12.059 -2.187 1.00 73.56 512 GLU A C 1
ATOM 3846 O O . GLU A 1 512 ? -0.081 12.672 -1.184 1.00 73.56 512 GLU A O 1
ATOM 3851 N N . ARG A 1 513 ? -0.074 10.798 -2.439 1.00 73.75 513 ARG A N 1
ATOM 3852 C CA . ARG A 1 513 ? 0.791 10.002 -1.549 1.00 73.75 513 ARG A CA 1
ATOM 3853 C C . ARG A 1 513 ? 2.089 10.735 -1.184 1.00 73.75 513 ARG A C 1
ATOM 3855 O O . ARG A 1 513 ? 2.455 10.805 -0.015 1.00 73.75 513 ARG A O 1
ATOM 3862 N N . ARG A 1 514 ? 2.773 11.350 -2.160 1.00 68.94 514 ARG A N 1
ATOM 3863 C CA . ARG A 1 514 ? 4.020 12.116 -1.922 1.00 68.94 514 ARG A CA 1
ATOM 3864 C C . ARG A 1 514 ? 3.819 13.403 -1.116 1.00 68.94 514 ARG A C 1
ATOM 3866 O O . ARG A 1 514 ? 4.800 13.946 -0.620 1.00 68.94 514 ARG A O 1
ATOM 3873 N N . THR A 1 515 ? 2.588 13.893 -0.989 1.00 63.25 515 THR A N 1
ATOM 3874 C CA . THR A 1 515 ? 2.228 15.061 -0.166 1.00 63.25 515 THR A CA 1
ATOM 3875 C C . THR A 1 515 ? 1.647 14.689 1.208 1.00 63.25 515 THR A C 1
ATOM 3877 O O . THR A 1 515 ? 1.083 15.551 1.876 1.00 63.25 515 THR A O 1
ATOM 3880 N N . GLY A 1 516 ? 1.806 13.434 1.651 1.00 44.19 516 GLY A N 1
ATOM 3881 C CA . GLY A 1 516 ? 1.307 12.936 2.944 1.00 44.19 516 GLY A CA 1
ATOM 3882 C C . GLY A 1 516 ? 0.024 12.100 2.851 1.00 44.19 516 GLY A C 1
ATOM 3883 O O . GLY A 1 516 ? -0.652 11.893 3.857 1.00 44.19 516 GLY A O 1
ATOM 3884 N N . GLY A 1 517 ? -0.327 11.649 1.647 1.00 43.25 517 GLY A N 1
ATOM 3885 C CA . GLY A 1 517 ? -1.454 10.763 1.389 1.00 43.25 517 GLY A CA 1
ATOM 3886 C C . GLY A 1 517 ? -1.211 9.311 1.801 1.00 43.25 517 GLY A C 1
ATOM 3887 O O . GLY A 1 517 ? -0.119 8.771 1.629 1.00 43.25 517 GLY A O 1
ATOM 3888 N N . THR A 1 518 ? -2.252 8.652 2.312 1.00 51.84 518 THR A N 1
ATOM 3889 C CA . THR A 1 518 ? -2.154 7.302 2.919 1.00 51.84 518 THR A CA 1
ATOM 3890 C C . THR A 1 518 ? -2.289 6.138 1.925 1.00 51.84 518 THR A C 1
ATOM 3892 O O . THR A 1 518 ? -2.207 4.978 2.317 1.00 51.84 518 THR A O 1
ATOM 3895 N N . THR A 1 519 ? -2.469 6.435 0.637 1.00 61.06 519 THR A N 1
ATOM 3896 C CA . THR A 1 519 ? -2.722 5.471 -0.446 1.00 61.06 519 THR A CA 1
ATOM 3897 C C . THR A 1 519 ? -1.628 4.393 -0.541 1.00 61.06 519 THR A C 1
ATOM 3899 O O . THR A 1 519 ? -0.479 4.719 -0.840 1.00 61.06 519 THR A O 1
ATOM 3902 N N . SER A 1 520 ? -1.959 3.120 -0.288 1.00 77.31 520 SER A N 1
ATOM 3903 C CA . SER A 1 520 ? -1.049 1.961 -0.426 1.00 77.31 520 SER A CA 1
ATOM 3904 C C . SER A 1 520 ? -0.703 1.668 -1.900 1.00 77.31 520 SER A C 1
ATOM 3906 O O . SER A 1 520 ? -1.426 2.075 -2.809 1.00 77.31 520 SER A O 1
ATOM 3908 N N . LEU A 1 521 ? 0.419 0.976 -2.141 1.00 84.94 521 LEU A N 1
ATOM 3909 C CA . LEU A 1 521 ? 0.810 0.463 -3.466 1.00 84.94 521 LEU A CA 1
ATOM 3910 C C . LEU A 1 521 ? 0.804 -1.077 -3.541 1.00 84.94 521 LEU A C 1
ATOM 3912 O O . LEU A 1 521 ? 1.098 -1.631 -4.593 1.00 84.94 521 LEU A O 1
ATOM 3916 N N . ASP A 1 522 ? 0.491 -1.747 -2.437 1.00 83.75 522 ASP A N 1
ATOM 3917 C CA . ASP A 1 522 ? 0.714 -3.169 -2.161 1.00 83.75 522 ASP A CA 1
ATOM 3918 C C . ASP A 1 522 ? -0.536 -3.893 -1.617 1.00 83.75 522 ASP A C 1
ATOM 3920 O O . ASP A 1 522 ? -0.521 -5.115 -1.475 1.00 83.75 522 ASP A O 1
ATOM 3924 N N . GLN A 1 523 ? -1.610 -3.153 -1.314 1.00 80.06 523 GLN A N 1
ATOM 3925 C CA . GLN A 1 523 ? -2.846 -3.621 -0.675 1.00 80.06 523 GLN A CA 1
ATOM 3926 C C . GLN A 1 523 ? -4.092 -2.905 -1.239 1.00 80.06 523 GLN A C 1
ATOM 3928 O O . GLN A 1 523 ? -3.989 -1.944 -2.008 1.00 80.06 523 GLN A O 1
ATOM 3933 N N . GLY A 1 524 ? -5.280 -3.359 -0.822 1.00 84.06 524 GLY A N 1
ATOM 3934 C CA . GLY A 1 524 ? -6.576 -2.798 -1.218 1.00 84.06 524 GLY A CA 1
ATOM 3935 C C . GLY A 1 524 ? -6.884 -2.999 -2.702 1.00 84.06 524 GLY A C 1
ATOM 3936 O O . GLY A 1 524 ? -6.352 -3.910 -3.327 1.00 84.06 524 GLY A O 1
ATOM 3937 N N . LEU A 1 525 ? -7.692 -2.107 -3.282 1.00 83.94 525 LEU A N 1
ATOM 3938 C CA . LEU A 1 525 ? -8.285 -2.242 -4.623 1.00 83.94 525 LEU A CA 1
ATOM 3939 C C . LEU A 1 525 ? -7.331 -2.753 -5.723 1.00 83.94 525 LEU A C 1
ATOM 3941 O O . LEU A 1 525 ? -7.695 -3.622 -6.507 1.00 83.94 525 LEU A O 1
ATOM 3945 N N . ALA A 1 526 ? -6.100 -2.235 -5.768 1.00 91.69 526 ALA A N 1
ATOM 3946 C CA . ALA A 1 526 ? -5.092 -2.638 -6.749 1.00 91.69 526 ALA A CA 1
ATOM 3947 C C . ALA A 1 526 ? -4.552 -4.068 -6.526 1.00 91.69 526 ALA A C 1
ATOM 3949 O O . ALA A 1 526 ? -4.175 -4.735 -7.486 1.00 91.69 526 ALA A O 1
ATOM 3950 N N . TYR A 1 527 ? -4.503 -4.529 -5.274 1.00 94.75 527 TYR A N 1
ATOM 3951 C CA . TYR A 1 527 ? -4.160 -5.902 -4.904 1.00 94.75 527 TYR A CA 1
ATOM 3952 C C . TYR A 1 527 ? -5.335 -6.858 -5.127 1.00 94.75 527 TYR A C 1
ATOM 3954 O O . TYR A 1 527 ? -5.138 -7.920 -5.712 1.00 94.75 527 TYR A O 1
ATOM 3962 N N . ASP A 1 528 ? -6.545 -6.469 -4.715 1.00 92.69 528 ASP A N 1
ATOM 3963 C CA . ASP A 1 528 ? -7.759 -7.274 -4.879 1.00 92.69 528 ASP A CA 1
ATOM 3964 C C . ASP A 1 528 ? -8.028 -7.596 -6.356 1.00 92.69 528 ASP A C 1
ATOM 3966 O O . ASP A 1 528 ? -8.155 -8.766 -6.714 1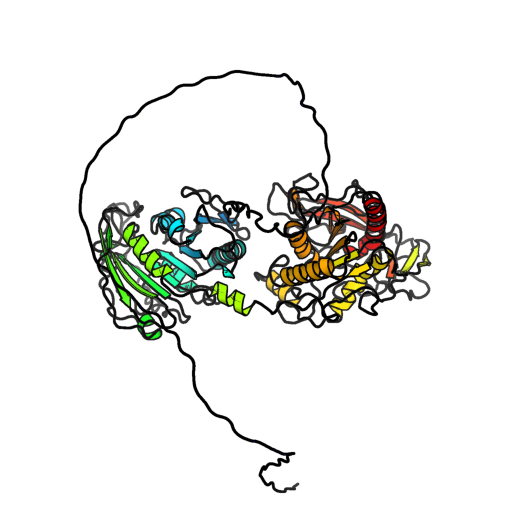.00 92.69 528 ASP A O 1
ATOM 3970 N N . ASP A 1 529 ? -7.995 -6.581 -7.227 1.00 96.81 529 ASP A N 1
ATOM 3971 C CA . ASP A 1 529 ? -8.141 -6.744 -8.678 1.00 96.81 529 ASP A CA 1
ATOM 3972 C C . ASP A 1 529 ? -7.113 -7.734 -9.260 1.00 96.81 529 ASP A C 1
ATOM 3974 O O . ASP A 1 529 ? -7.448 -8.598 -10.071 1.00 96.81 529 ASP A O 1
ATOM 3978 N N . VAL A 1 530 ? -5.848 -7.635 -8.839 1.00 98.56 530 VAL A N 1
ATOM 3979 C CA . VAL A 1 530 ? -4.754 -8.474 -9.356 1.00 98.56 530 VAL A CA 1
ATOM 3980 C C . VAL A 1 530 ? -4.816 -9.904 -8.819 1.00 98.56 530 VAL A C 1
ATOM 3982 O O . VAL A 1 530 ? -4.539 -10.838 -9.576 1.00 98.56 530 VAL A O 1
ATOM 3985 N N . ARG A 1 531 ? -5.200 -10.103 -7.552 1.00 97.94 531 ARG A N 1
ATOM 3986 C CA . ARG A 1 531 ? -5.455 -11.432 -6.976 1.00 97.94 531 ARG A CA 1
ATOM 3987 C C . ARG A 1 531 ? -6.594 -12.118 -7.723 1.00 97.94 531 ARG A C 1
ATOM 3989 O O . ARG A 1 531 ? -6.432 -13.254 -8.164 1.00 97.94 531 ARG A O 1
ATOM 3996 N N . ASP A 1 532 ? -7.711 -11.425 -7.917 1.00 97.38 532 ASP A N 1
ATOM 3997 C CA . ASP A 1 532 ? -8.900 -11.992 -8.554 1.00 97.38 532 ASP A CA 1
ATOM 3998 C C . ASP A 1 532 ? -8.631 -12.314 -10.039 1.00 97.38 532 ASP A C 1
ATOM 4000 O O . ASP A 1 532 ? -9.006 -13.386 -10.524 1.00 97.38 532 ASP A O 1
ATOM 4004 N N . ALA A 1 533 ? -7.864 -11.466 -10.736 1.00 98.62 533 ALA A N 1
ATOM 4005 C CA . ALA A 1 533 ? -7.345 -11.757 -12.073 1.00 98.62 533 ALA A CA 1
ATOM 4006 C C . ALA A 1 533 ? -6.414 -12.980 -12.109 1.00 98.62 533 ALA A C 1
ATOM 4008 O O . ALA A 1 533 ? -6.514 -13.812 -13.014 1.00 98.62 533 ALA A O 1
ATOM 4009 N N . PHE A 1 534 ? -5.498 -13.097 -11.143 1.00 98.69 534 PHE A N 1
ATOM 4010 C CA . PHE A 1 534 ? -4.556 -14.213 -11.051 1.00 98.69 534 PHE A CA 1
ATOM 4011 C C . PHE A 1 534 ? -5.280 -15.533 -10.771 1.00 98.69 534 PHE A C 1
ATOM 4013 O O . PHE A 1 534 ? -4.967 -16.543 -11.401 1.00 98.69 534 PHE A O 1
ATOM 4020 N N . HIS A 1 535 ? -6.297 -15.522 -9.907 1.00 98.25 535 HIS A N 1
ATOM 4021 C CA . HIS A 1 535 ? -7.152 -16.679 -9.648 1.00 98.25 535 HIS A CA 1
ATOM 4022 C C . HIS A 1 535 ? -7.945 -17.077 -10.899 1.00 98.25 535 HIS A C 1
ATOM 4024 O O . HIS A 1 535 ? -7.872 -18.239 -11.303 1.00 98.25 535 HIS A O 1
ATOM 4030 N N . HIS A 1 536 ? -8.580 -16.123 -11.597 1.00 98.00 536 HIS A N 1
ATOM 4031 C CA . HIS A 1 536 ? -9.266 -16.409 -12.862 1.00 98.00 536 HIS A CA 1
ATOM 4032 C C . HIS A 1 536 ? -8.322 -17.066 -13.882 1.00 98.00 536 HIS A C 1
ATOM 4034 O O . HIS A 1 536 ? -8.639 -18.128 -14.419 1.00 98.00 536 HIS A O 1
ATOM 4040 N N . TYR A 1 537 ? -7.135 -16.488 -14.093 1.00 98.38 537 TYR A N 1
ATOM 4041 C CA . TYR A 1 537 ? -6.106 -17.030 -14.984 1.00 98.38 537 TYR A CA 1
ATOM 4042 C C . TYR A 1 537 ? -5.646 -18.442 -14.572 1.00 98.38 537 TYR A C 1
ATOM 4044 O O . TYR A 1 537 ? -5.529 -19.320 -15.432 1.00 98.38 537 TYR A O 1
ATOM 4052 N N . LEU A 1 538 ? -5.406 -18.699 -13.280 1.00 98.19 538 LEU A N 1
ATOM 4053 C CA . LEU A 1 538 ? -4.972 -20.015 -12.798 1.00 98.19 538 LEU A CA 1
ATOM 4054 C C . LEU A 1 538 ? -6.031 -21.106 -13.004 1.00 98.19 538 LEU A C 1
ATOM 4056 O O . LEU A 1 538 ? -5.666 -22.251 -13.281 1.00 98.19 538 LEU A O 1
ATOM 4060 N N . GLU A 1 539 ? -7.309 -20.754 -12.870 1.00 97.69 539 GLU A N 1
ATOM 4061 C CA . GLU A 1 539 ? -8.449 -21.659 -13.032 1.00 97.69 539 GLU A CA 1
ATOM 4062 C C . GLU A 1 539 ? -8.825 -21.896 -14.505 1.00 97.69 539 GLU A C 1
ATOM 4064 O O . GLU A 1 539 ? -9.113 -23.033 -14.884 1.00 97.69 539 GLU A O 1
ATOM 4069 N N . HIS A 1 540 ? -8.804 -20.851 -15.342 1.00 96.88 540 HIS A N 1
ATOM 4070 C CA . HIS A 1 540 ? -9.419 -20.863 -16.679 1.00 96.88 540 HIS A CA 1
ATOM 4071 C C . HIS A 1 540 ? -8.409 -20.905 -17.843 1.00 96.88 540 HIS A C 1
ATOM 4073 O O . HIS A 1 540 ? -8.718 -21.471 -18.891 1.00 96.88 540 HIS A O 1
ATOM 4079 N N . ASP A 1 541 ? -7.203 -20.345 -17.682 1.00 95.44 541 ASP A N 1
ATOM 4080 C CA . ASP A 1 541 ? -6.249 -20.121 -18.785 1.00 95.44 541 ASP A CA 1
ATOM 4081 C C . ASP A 1 541 ? -4.917 -20.887 -18.637 1.00 95.44 541 ASP A C 1
ATOM 4083 O O . ASP A 1 541 ? -4.331 -21.339 -19.631 1.00 95.44 541 ASP A O 1
ATOM 4087 N N . ASN A 1 542 ? -4.416 -21.035 -17.406 1.00 96.69 542 ASN A N 1
ATOM 4088 C CA . ASN A 1 542 ? -3.102 -21.614 -17.108 1.00 96.69 542 ASN A CA 1
ATOM 4089 C C . ASN A 1 542 ? -3.018 -23.119 -17.411 1.00 96.69 542 ASN A C 1
ATOM 4091 O O . ASN A 1 542 ? -1.965 -23.608 -17.820 1.00 96.69 542 ASN A O 1
ATOM 4095 N N . GLY A 1 543 ? -4.092 -23.880 -17.180 1.00 95.06 543 GLY A N 1
ATOM 4096 C CA . GLY A 1 543 ? -4.130 -25.324 -17.456 1.00 95.06 543 GLY A CA 1
ATOM 4097 C C . GLY A 1 543 ? -3.048 -26.154 -16.743 1.00 95.06 543 GLY A C 1
ATOM 4098 O O . GLY A 1 543 ? -2.642 -27.192 -17.258 1.00 95.06 543 GLY A O 1
ATOM 4099 N N . GLY A 1 544 ? -2.537 -25.692 -15.595 1.00 95.19 544 GLY A N 1
ATOM 4100 C CA . GLY A 1 544 ? -1.473 -26.359 -14.831 1.00 95.19 544 GLY A CA 1
ATOM 4101 C C . GLY A 1 544 ? -0.039 -26.044 -15.281 1.00 95.19 544 GLY A C 1
ATOM 4102 O O . GLY A 1 544 ? 0.903 -26.602 -14.720 1.00 95.19 544 GLY A O 1
ATOM 4103 N N . ARG A 1 545 ? 0.152 -25.158 -16.265 1.00 96.81 545 ARG A N 1
ATOM 4104 C CA . ARG A 1 545 ? 1.471 -24.785 -16.804 1.00 96.81 545 ARG A CA 1
ATOM 4105 C C . ARG A 1 545 ? 2.313 -23.997 -15.797 1.00 96.81 545 ARG A C 1
ATOM 4107 O O . ARG A 1 545 ? 1.786 -23.315 -14.916 1.00 96.81 545 ARG A O 1
ATOM 4114 N N . GLY A 1 546 ? 3.632 -24.052 -15.969 1.00 98.19 546 GLY A N 1
ATOM 4115 C CA . GLY A 1 546 ? 4.555 -23.183 -15.243 1.00 98.19 546 GLY A CA 1
ATOM 4116 C C . GLY A 1 546 ? 4.332 -21.716 -15.614 1.00 98.19 546 GLY A C 1
ATOM 4117 O O . GLY A 1 546 ? 3.940 -21.418 -16.745 1.00 98.19 546 GLY A O 1
ATOM 4118 N N . PHE A 1 547 ? 4.564 -20.803 -14.672 1.00 98.75 547 PHE A N 1
ATOM 4119 C CA . PHE A 1 547 ? 4.329 -19.372 -14.870 1.00 98.75 547 PHE A CA 1
ATOM 4120 C C . PHE A 1 547 ? 5.451 -18.490 -14.316 1.00 98.75 547 PHE A C 1
ATOM 4122 O O . PHE A 1 547 ? 6.063 -18.812 -13.300 1.00 98.75 547 PHE A O 1
ATOM 4129 N N . VAL A 1 548 ? 5.694 -17.355 -14.969 1.00 98.94 548 VAL A N 1
ATOM 4130 C CA . VAL A 1 548 ? 6.547 -16.268 -14.471 1.00 98.94 548 VAL A CA 1
ATOM 4131 C C . VAL A 1 548 ? 5.669 -15.085 -14.080 1.00 98.94 548 VAL A C 1
ATOM 4133 O O . VAL A 1 548 ? 4.807 -14.667 -14.853 1.00 98.94 548 VAL A O 1
ATOM 4136 N N . LEU A 1 549 ? 5.898 -14.523 -12.897 1.00 98.94 549 LEU A N 1
ATOM 4137 C CA . LEU A 1 549 ? 5.303 -13.244 -12.502 1.00 98.94 549 LEU A CA 1
ATOM 4138 C C . LEU A 1 549 ? 6.221 -12.107 -12.953 1.00 98.94 549 LEU A C 1
ATOM 4140 O O . LEU A 1 549 ? 7.433 -12.190 -12.759 1.00 98.94 549 LEU A O 1
ATOM 4144 N N . VAL A 1 550 ? 5.669 -11.047 -13.538 1.00 98.94 550 VAL A N 1
ATOM 4145 C CA . VAL A 1 550 ? 6.436 -9.874 -13.982 1.00 98.94 550 VAL A CA 1
ATOM 4146 C C . VAL A 1 550 ? 5.801 -8.614 -13.407 1.00 98.94 550 VAL A C 1
ATOM 4148 O O . VAL A 1 550 ? 4.631 -8.343 -13.648 1.00 98.94 550 VAL A O 1
ATOM 4151 N N . GLY A 1 551 ? 6.570 -7.837 -12.653 1.00 98.62 551 GLY A N 1
ATOM 4152 C CA . GLY A 1 551 ? 6.137 -6.580 -12.057 1.00 98.62 551 GLY A CA 1
ATOM 4153 C C . GLY A 1 551 ? 7.095 -5.443 -12.373 1.00 98.62 551 GLY A C 1
ATOM 4154 O O . GLY A 1 551 ? 8.304 -5.647 -12.527 1.00 98.62 551 GLY A O 1
ATOM 4155 N N . HIS A 1 552 ? 6.560 -4.224 -12.404 1.00 98.56 552 HIS A N 1
ATOM 4156 C CA . HIS A 1 552 ? 7.365 -3.017 -12.231 1.00 98.56 552 HIS A CA 1
ATOM 4157 C C . HIS A 1 552 ? 6.682 -2.026 -11.285 1.00 98.56 552 HIS A C 1
ATOM 4159 O O . HIS A 1 552 ? 5.461 -1.890 -11.315 1.00 98.56 552 HIS A O 1
ATOM 4165 N N . SER A 1 553 ? 7.454 -1.315 -10.456 1.00 97.62 553 SER A N 1
ATOM 4166 C CA . SER A 1 553 ? 6.954 -0.272 -9.543 1.00 97.62 553 SER A CA 1
ATOM 4167 C C . SER A 1 553 ? 5.782 -0.773 -8.678 1.00 97.62 553 SER A C 1
ATOM 4169 O O . SER A 1 553 ? 5.937 -1.780 -7.987 1.00 97.62 553 SER A O 1
ATOM 4171 N N . GLN A 1 554 ? 4.602 -0.136 -8.732 1.00 97.25 554 GLN A N 1
ATOM 4172 C CA . GLN A 1 554 ? 3.375 -0.631 -8.090 1.00 97.25 554 GLN A CA 1
ATOM 4173 C C . GLN A 1 554 ? 3.104 -2.117 -8.374 1.00 97.25 554 GLN A C 1
ATOM 4175 O O . GLN A 1 554 ? 2.833 -2.860 -7.436 1.00 97.25 554 GLN A O 1
ATOM 4180 N N . GLY A 1 555 ? 3.222 -2.582 -9.619 1.00 98.50 555 GLY A N 1
ATOM 4181 C CA . GLY A 1 555 ? 2.987 -3.987 -9.944 1.00 98.50 555 GLY A CA 1
ATOM 4182 C C . GLY A 1 555 ? 3.942 -4.947 -9.231 1.00 98.50 555 GLY A C 1
ATOM 4183 O O . GLY A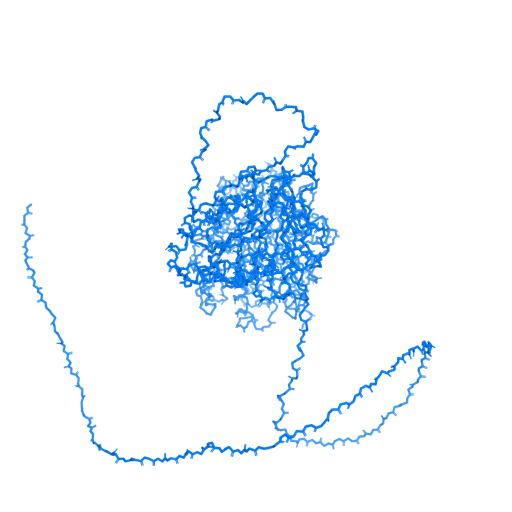 1 555 ? 3.540 -6.044 -8.857 1.00 98.50 555 GLY A O 1
ATOM 4184 N N . SER A 1 556 ? 5.173 -4.522 -8.937 1.00 98.69 556 SER A N 1
ATOM 4185 C CA . SER A 1 556 ? 6.109 -5.293 -8.105 1.00 98.69 556 SER A CA 1
ATOM 4186 C C . SER A 1 556 ? 5.746 -5.274 -6.625 1.00 98.69 556 SER A C 1
ATOM 4188 O O . SER A 1 556 ? 5.947 -6.279 -5.948 1.00 98.69 556 SER A O 1
ATOM 4190 N N . TYR A 1 557 ? 5.201 -4.168 -6.113 1.00 97.88 557 TYR A N 1
ATOM 4191 C CA . TYR A 1 557 ? 4.674 -4.098 -4.749 1.00 97.88 557 TYR A CA 1
ATOM 4192 C C . TYR A 1 557 ? 3.454 -5.022 -4.584 1.00 97.88 557 TYR A C 1
ATOM 4194 O O . TYR A 1 557 ? 3.460 -5.885 -3.707 1.00 97.88 557 TYR A O 1
ATOM 4202 N N . VAL A 1 558 ? 2.480 -4.950 -5.498 1.00 98.62 558 VAL A N 1
ATOM 4203 C CA . VAL A 1 558 ? 1.320 -5.859 -5.545 1.00 98.62 558 VAL A CA 1
ATOM 4204 C C . VAL A 1 558 ? 1.748 -7.325 -5.691 1.00 98.62 558 VAL A C 1
ATOM 4206 O O . VAL A 1 558 ? 1.269 -8.180 -4.948 1.00 98.62 558 VAL A O 1
ATOM 4209 N N . LEU A 1 559 ? 2.683 -7.641 -6.595 1.00 98.81 559 LEU A N 1
ATOM 4210 C CA . LEU A 1 559 ? 3.177 -9.013 -6.758 1.00 98.81 559 LEU A CA 1
ATOM 4211 C C . LEU A 1 559 ? 4.035 -9.493 -5.579 1.00 98.81 559 LEU A C 1
ATOM 4213 O O . LEU A 1 559 ? 4.072 -10.692 -5.326 1.00 98.81 559 LEU A O 1
ATOM 4217 N N . THR A 1 560 ? 4.670 -8.600 -4.814 1.00 98.56 560 THR A N 1
ATOM 4218 C CA . THR A 1 560 ? 5.321 -8.972 -3.545 1.00 98.56 560 THR A CA 1
ATOM 4219 C C . THR A 1 560 ? 4.269 -9.438 -2.537 1.00 98.56 560 THR A C 1
ATOM 4221 O O . THR A 1 560 ? 4.411 -10.522 -1.975 1.00 98.56 560 THR A O 1
ATOM 4224 N N . SER A 1 561 ? 3.169 -8.692 -2.383 1.00 97.38 561 SER A N 1
ATOM 4225 C CA . SER A 1 561 ? 2.020 -9.113 -1.570 1.00 97.38 561 SER A CA 1
ATOM 4226 C C . SER A 1 561 ? 1.414 -10.434 -2.052 1.00 97.38 561 SER A C 1
ATOM 4228 O O . SER A 1 561 ? 1.156 -11.311 -1.229 1.00 97.38 561 SER A O 1
ATOM 4230 N N . LEU A 1 562 ? 1.228 -10.606 -3.367 1.00 98.50 562 LEU A N 1
ATOM 4231 C CA . LEU A 1 562 ? 0.621 -11.807 -3.955 1.00 98.50 562 LEU A CA 1
ATOM 4232 C C . LEU A 1 562 ? 1.502 -13.044 -3.742 1.00 98.50 562 LEU A C 1
ATOM 4234 O O . LEU A 1 562 ? 1.008 -14.100 -3.351 1.00 98.50 562 LEU A O 1
ATOM 4238 N N . VAL A 1 563 ? 2.818 -12.911 -3.943 1.00 98.62 563 VAL A N 1
ATOM 4239 C CA . VAL A 1 563 ? 3.768 -14.000 -3.689 1.00 98.62 563 VAL A CA 1
ATOM 4240 C C . VAL A 1 563 ? 3.800 -14.347 -2.201 1.00 98.62 563 VAL A C 1
ATOM 4242 O O . VAL A 1 563 ? 3.770 -15.526 -1.868 1.00 98.62 563 VAL A O 1
ATOM 4245 N N . ALA A 1 564 ? 3.816 -13.362 -1.300 1.00 97.12 564 ALA A N 1
ATOM 4246 C CA . ALA A 1 564 ? 3.879 -13.606 0.142 1.00 97.12 564 ALA A CA 1
ATOM 4247 C C . ALA A 1 564 ? 2.604 -14.252 0.723 1.00 97.12 564 ALA A C 1
ATOM 4249 O O . ALA A 1 564 ? 2.700 -15.036 1.668 1.00 97.12 564 ALA A O 1
ATOM 4250 N N . GLN A 1 565 ? 1.426 -13.932 0.174 1.00 95.44 565 GLN A N 1
ATOM 4251 C CA . GLN A 1 565 ? 0.131 -14.411 0.676 1.00 95.44 565 GLN A CA 1
ATOM 4252 C C . GLN A 1 565 ? -0.328 -15.707 -0.007 1.00 95.44 565 GLN A C 1
ATOM 4254 O O . GLN A 1 565 ? -0.595 -16.699 0.675 1.00 95.44 565 GLN A O 1
ATOM 4259 N N . GLU A 1 566 ? -0.375 -15.724 -1.342 1.00 95.94 566 GLU A N 1
ATOM 4260 C CA . GLU A 1 566 ? -1.009 -16.804 -2.113 1.00 95.94 566 GLU A CA 1
ATOM 4261 C C . GLU A 1 566 ? -0.019 -17.898 -2.559 1.00 95.94 566 GLU A C 1
ATOM 4263 O O . GLU A 1 566 ? -0.443 -18.994 -2.927 1.00 95.94 566 GLU A O 1
ATOM 4268 N N . ILE A 1 567 ? 1.301 -17.633 -2.550 1.00 98.12 567 ILE A N 1
ATOM 4269 C CA . ILE A 1 567 ? 2.306 -18.513 -3.185 1.00 98.12 567 ILE A CA 1
ATOM 4270 C C . ILE A 1 567 ? 3.356 -19.068 -2.216 1.00 98.12 567 ILE A C 1
ATOM 4272 O O . ILE A 1 567 ? 3.620 -20.266 -2.245 1.00 98.12 567 ILE A O 1
ATOM 4276 N N . ASP A 1 568 ? 3.979 -18.243 -1.377 1.00 97.69 568 ASP A N 1
ATOM 4277 C CA . ASP A 1 568 ? 5.126 -18.627 -0.547 1.00 97.69 568 ASP A CA 1
ATOM 4278 C C . ASP A 1 568 ? 4.756 -19.715 0.475 1.00 97.69 568 ASP A C 1
ATOM 4280 O O . ASP A 1 568 ? 3.942 -19.501 1.370 1.00 97.69 568 ASP A O 1
ATOM 4284 N N . GLY A 1 569 ? 5.369 -20.893 0.358 1.00 96.00 569 GLY A N 1
ATOM 4285 C CA . GLY A 1 569 ? 5.054 -22.085 1.146 1.00 96.00 569 GLY A CA 1
ATOM 4286 C C . GLY A 1 569 ? 3.815 -22.865 0.681 1.00 96.00 569 GLY A C 1
ATOM 4287 O O . GLY A 1 569 ? 3.433 -23.822 1.353 1.00 96.00 569 GLY A O 1
ATOM 4288 N N . GLN A 1 570 ? 3.188 -22.486 -0.439 1.00 96.56 570 GLN A N 1
ATOM 4289 C CA . GLN A 1 570 ? 1.960 -23.096 -0.964 1.00 96.56 570 GLN A CA 1
ATOM 4290 C C . GLN A 1 570 ? 2.235 -23.999 -2.187 1.00 96.56 570 GLN A C 1
ATOM 4292 O O . GLN A 1 570 ? 3.165 -23.735 -2.951 1.00 96.56 570 GLN A O 1
ATOM 4297 N N . PRO A 1 571 ? 1.390 -25.012 -2.485 1.00 95.56 571 PRO A N 1
ATOM 4298 C CA . PRO A 1 571 ? 1.581 -25.918 -3.632 1.00 95.56 571 PRO A CA 1
ATOM 4299 C C . PRO A 1 571 ? 1.599 -25.259 -5.026 1.00 95.56 571 PRO A C 1
ATOM 4301 O O . PRO A 1 571 ? 1.932 -25.909 -6.015 1.00 95.56 571 PRO A O 1
ATOM 4304 N N . ILE A 1 572 ? 1.228 -23.980 -5.139 1.00 96.75 572 ILE A N 1
ATOM 4305 C CA . ILE A 1 572 ? 1.323 -23.189 -6.375 1.00 96.75 572 ILE A CA 1
ATOM 4306 C C . ILE A 1 572 ? 2.767 -22.727 -6.672 1.00 96.75 572 ILE A C 1
ATOM 4308 O O . ILE A 1 572 ? 3.119 -22.572 -7.841 1.00 96.75 572 ILE A O 1
ATOM 4312 N N . GLN A 1 573 ? 3.636 -22.596 -5.660 1.00 97.38 573 GLN A N 1
ATOM 4313 C CA . GLN A 1 573 ? 5.054 -22.216 -5.804 1.00 97.38 573 GLN A CA 1
ATOM 4314 C C . GLN A 1 573 ? 5.843 -23.176 -6.706 1.00 97.38 573 GLN A C 1
ATOM 4316 O O . GLN A 1 573 ? 6.721 -22.751 -7.458 1.00 97.38 573 GLN A O 1
ATOM 4321 N N . ASP A 1 574 ? 5.461 -24.453 -6.703 1.00 95.19 574 ASP A N 1
ATOM 4322 C CA . ASP A 1 574 ? 5.998 -25.511 -7.562 1.00 95.19 574 ASP A CA 1
ATOM 4323 C C . ASP A 1 574 ? 5.773 -25.256 -9.070 1.00 95.19 574 ASP A C 1
ATOM 4325 O O . ASP A 1 574 ? 6.530 -25.759 -9.911 1.00 95.19 574 ASP A O 1
ATOM 4329 N N . ARG A 1 575 ? 4.754 -24.454 -9.419 1.00 97.12 575 ARG A N 1
ATOM 4330 C CA . ARG A 1 575 ? 4.478 -23.960 -10.780 1.00 97.12 575 ARG A CA 1
ATOM 4331 C C . ARG A 1 575 ? 5.087 -22.580 -11.060 1.00 97.12 575 ARG A C 1
ATOM 4333 O O . ARG A 1 575 ? 5.190 -22.213 -12.229 1.00 97.12 575 ARG A O 1
ATOM 4340 N N . MET A 1 576 ? 5.524 -21.829 -10.047 1.00 98.31 576 MET A N 1
ATOM 4341 C CA . MET A 1 576 ? 6.209 -20.553 -10.263 1.00 98.31 576 MET A CA 1
ATOM 4342 C C . MET A 1 576 ? 7.632 -20.812 -10.776 1.00 98.31 576 MET A C 1
ATOM 4344 O O . MET A 1 576 ? 8.501 -21.285 -10.046 1.00 98.31 576 MET A O 1
ATOM 4348 N N . VAL A 1 577 ? 7.881 -20.483 -12.040 1.00 98.56 577 VAL A N 1
ATOM 4349 C CA . VAL A 1 577 ? 9.202 -20.562 -12.676 1.00 98.56 577 VAL A CA 1
ATOM 4350 C C . VAL A 1 577 ? 10.117 -19.499 -12.068 1.00 98.56 577 VAL A C 1
ATOM 4352 O O . VAL A 1 577 ? 11.206 -19.833 -11.608 1.00 98.56 577 VAL A O 1
ATOM 4355 N N . SER A 1 578 ? 9.649 -18.252 -11.984 1.00 98.56 578 SER A N 1
ATOM 4356 C CA . SER A 1 578 ? 10.294 -17.156 -11.250 1.00 98.56 578 SER A CA 1
ATOM 4357 C C . SER A 1 578 ? 9.350 -15.960 -11.068 1.00 98.56 578 SER A C 1
ATOM 4359 O O . SER A 1 578 ? 8.264 -15.919 -11.651 1.00 98.56 578 SER A O 1
ATOM 4361 N N . ALA A 1 579 ? 9.761 -14.983 -10.259 1.00 98.75 579 ALA A N 1
ATOM 4362 C CA . ALA A 1 579 ? 9.099 -13.686 -10.144 1.00 98.75 579 ALA A CA 1
ATOM 4363 C C . ALA A 1 579 ? 10.099 -12.545 -10.397 1.00 98.75 579 ALA A C 1
ATOM 4365 O O . ALA A 1 579 ? 11.135 -12.452 -9.739 1.00 98.75 579 ALA A O 1
ATOM 4366 N N . LEU A 1 580 ? 9.796 -11.679 -11.361 1.00 98.88 580 LEU A N 1
ATOM 4367 C CA . LEU A 1 580 ? 10.604 -10.524 -11.749 1.00 98.88 580 LEU A CA 1
ATOM 4368 C C . LEU A 1 580 ? 9.989 -9.277 -11.098 1.00 98.88 580 LEU A C 1
ATOM 4370 O O . LEU A 1 580 ? 9.021 -8.726 -11.613 1.00 98.88 580 LEU A O 1
ATOM 4374 N N . LEU A 1 581 ? 10.506 -8.869 -9.939 1.00 98.75 581 LEU A N 1
ATOM 4375 C CA . LEU A 1 581 ? 9.945 -7.815 -9.084 1.00 98.75 581 LEU A CA 1
ATOM 4376 C C . LEU A 1 581 ? 10.801 -6.546 -9.197 1.00 98.75 581 LEU A C 1
ATOM 4378 O O . LEU A 1 581 ? 11.673 -6.266 -8.374 1.00 98.75 581 LEU A O 1
ATOM 4382 N N . LEU A 1 582 ? 10.603 -5.813 -10.292 1.00 98.69 582 LEU A N 1
ATOM 4383 C CA . LEU A 1 582 ? 11.495 -4.752 -10.760 1.00 98.69 582 LEU A CA 1
ATOM 4384 C C . LEU A 1 582 ? 11.030 -3.361 -10.291 1.00 98.69 582 LEU A C 1
ATOM 4386 O O . LEU A 1 582 ? 9.837 -3.123 -10.109 1.00 98.69 582 LEU A O 1
ATOM 4390 N N . GLY A 1 583 ? 11.946 -2.414 -10.102 1.00 96.50 583 GLY A N 1
ATOM 4391 C CA . GLY A 1 583 ? 11.626 -1.032 -9.722 1.00 96.50 583 GLY A CA 1
ATOM 4392 C C . GLY A 1 583 ? 10.900 -0.874 -8.380 1.00 96.50 583 GLY A C 1
ATOM 4393 O O . GLY A 1 583 ? 10.136 0.072 -8.211 1.00 96.50 583 GLY A O 1
ATOM 4394 N N . ALA A 1 584 ? 11.079 -1.812 -7.452 1.00 95.25 584 ALA A N 1
ATOM 4395 C CA . ALA A 1 584 ? 10.533 -1.751 -6.101 1.00 95.25 584 ALA A CA 1
ATOM 4396 C C . ALA A 1 584 ? 11.561 -2.254 -5.079 1.00 95.25 584 ALA A C 1
ATOM 4398 O O . ALA A 1 584 ? 12.511 -2.966 -5.417 1.00 95.25 584 ALA A O 1
ATOM 4399 N N . THR A 1 585 ? 11.356 -1.906 -3.809 1.00 95.38 585 THR A N 1
ATOM 4400 C CA . THR A 1 585 ? 12.109 -2.497 -2.696 1.00 95.38 585 THR A CA 1
ATOM 4401 C C . THR A 1 585 ? 11.451 -3.811 -2.273 1.00 95.38 585 THR A C 1
ATOM 4403 O O . THR A 1 585 ? 10.368 -3.790 -1.696 1.00 95.38 585 THR A O 1
ATOM 4406 N N . VAL A 1 586 ? 12.137 -4.938 -2.482 1.00 96.88 586 VAL A N 1
ATOM 4407 C CA . VAL A 1 586 ? 11.769 -6.246 -1.911 1.00 96.88 586 VAL A CA 1
ATOM 4408 C C . VAL A 1 586 ? 12.703 -6.550 -0.729 1.00 96.88 586 VAL A C 1
ATOM 4410 O O . VAL A 1 586 ? 13.904 -6.711 -0.956 1.00 96.88 586 VAL A O 1
ATOM 4413 N N . PRO A 1 587 ? 12.220 -6.602 0.527 1.00 96.38 587 PRO A N 1
ATOM 4414 C CA . PRO A 1 587 ? 13.062 -6.940 1.676 1.00 96.38 587 PRO A CA 1
ATOM 4415 C C . PRO A 1 587 ? 13.561 -8.395 1.683 1.00 96.38 587 PRO A C 1
ATOM 4417 O O . PRO A 1 587 ? 12.800 -9.327 1.428 1.00 96.38 587 PRO A O 1
ATOM 4420 N N . VAL A 1 588 ? 14.819 -8.595 2.078 1.00 96.44 588 VAL A N 1
ATOM 4421 C CA . VAL A 1 588 ? 15.441 -9.894 2.411 1.00 96.44 588 VAL A CA 1
ATOM 4422 C C . VAL A 1 588 ? 16.277 -9.758 3.687 1.00 96.44 588 VAL A C 1
ATOM 4424 O O . VAL A 1 588 ? 16.630 -8.642 4.069 1.00 96.44 588 VAL A O 1
ATOM 4427 N N . ALA A 1 589 ? 16.620 -10.863 4.353 1.00 95.44 589 ALA A N 1
ATOM 4428 C CA . ALA A 1 589 ? 17.538 -10.836 5.490 1.00 95.44 589 ALA A CA 1
ATOM 4429 C C . ALA A 1 589 ? 18.900 -10.253 5.074 1.00 95.44 589 ALA A C 1
ATOM 4431 O O . ALA A 1 589 ? 19.421 -10.554 3.996 1.00 95.44 589 ALA A O 1
ATOM 4432 N N . ARG A 1 590 ? 19.501 -9.412 5.923 1.00 91.38 590 ARG A N 1
ATOM 4433 C CA . ARG A 1 590 ? 20.746 -8.703 5.599 1.00 91.38 590 ARG A CA 1
ATOM 4434 C C . ARG A 1 590 ? 21.894 -9.682 5.323 1.00 91.38 590 ARG A C 1
ATOM 4436 O O . ARG A 1 590 ? 22.375 -10.361 6.224 1.00 91.38 590 ARG A O 1
ATOM 4443 N N . GLY A 1 591 ? 22.361 -9.706 4.073 1.00 86.56 591 GLY A N 1
ATOM 4444 C CA . GLY A 1 591 ? 23.420 -10.612 3.611 1.00 86.56 591 GLY A CA 1
ATOM 4445 C C . GLY A 1 591 ? 22.948 -12.025 3.241 1.00 86.56 591 GLY A C 1
ATOM 4446 O O . GLY A 1 591 ? 23.791 -12.887 3.011 1.00 86.56 591 GLY A O 1
ATOM 4447 N N . GLY A 1 592 ? 21.634 -12.264 3.181 1.00 88.38 592 GLY A N 1
ATOM 4448 C CA . GLY A 1 592 ? 21.029 -13.523 2.750 1.00 88.38 592 GLY A CA 1
ATOM 4449 C C . GLY A 1 592 ? 20.146 -13.381 1.507 1.00 88.38 592 GLY A C 1
ATOM 4450 O O . GLY A 1 592 ? 19.875 -12.283 1.022 1.00 88.38 592 GLY A O 1
ATOM 4451 N N . ASP A 1 593 ? 19.668 -14.525 1.019 1.00 90.00 593 ASP A N 1
ATOM 4452 C CA . ASP A 1 593 ? 18.890 -14.636 -0.224 1.00 90.00 593 ASP A CA 1
ATOM 4453 C C . ASP A 1 593 ? 17.374 -14.761 0.015 1.00 90.00 593 ASP A C 1
ATOM 4455 O O . ASP A 1 593 ? 16.629 -15.028 -0.917 1.00 90.00 593 ASP A O 1
ATOM 4459 N N . GLY A 1 594 ? 16.893 -14.589 1.247 1.00 90.31 594 GLY A N 1
ATOM 4460 C CA . GLY A 1 594 ? 15.482 -14.732 1.626 1.00 90.31 594 GLY A CA 1
ATOM 4461 C C . GLY A 1 594 ? 15.256 -14.274 3.067 1.00 90.31 594 GLY A C 1
ATOM 4462 O O . GLY A 1 594 ? 16.121 -13.604 3.629 1.00 90.31 594 GLY A O 1
ATOM 4463 N N . GLY A 1 595 ? 14.124 -14.624 3.685 1.00 80.56 595 GLY A N 1
ATOM 4464 C CA . GLY A 1 595 ? 13.857 -14.280 5.090 1.00 80.56 595 GLY A CA 1
ATOM 4465 C C . GLY A 1 595 ? 13.539 -12.796 5.306 1.00 80.56 595 GLY A C 1
ATOM 4466 O O . GLY A 1 595 ? 14.067 -12.173 6.220 1.00 80.56 595 GLY A O 1
ATOM 4467 N N . GLY A 1 596 ? 12.709 -12.233 4.427 1.00 91.69 596 GLY A N 1
ATOM 4468 C CA . GLY A 1 596 ? 12.210 -10.858 4.500 1.00 91.69 596 GLY A CA 1
ATOM 4469 C C . GLY A 1 596 ? 10.761 -10.816 4.024 1.00 91.69 596 GLY A C 1
ATOM 4470 O O . GLY A 1 596 ? 9.871 -11.231 4.756 1.00 91.69 596 GLY A O 1
ATOM 4471 N N . ALA A 1 597 ? 10.533 -10.402 2.776 1.00 93.25 597 ALA A N 1
ATOM 4472 C CA . ALA A 1 597 ? 9.219 -10.469 2.126 1.00 93.25 597 ALA A CA 1
ATOM 4473 C C . ALA A 1 597 ? 8.660 -11.902 2.018 1.00 93.25 597 ALA A C 1
ATOM 4475 O O . ALA A 1 597 ? 7.448 -12.097 2.032 1.00 93.25 597 ALA A O 1
ATOM 4476 N N . PHE A 1 598 ? 9.543 -12.902 1.909 1.00 96.81 598 PHE A N 1
ATOM 4477 C CA . PHE A 1 598 ? 9.186 -14.307 1.702 1.00 96.81 598 PHE A CA 1
ATOM 4478 C C . PHE A 1 598 ? 9.902 -15.219 2.702 1.00 96.81 598 PHE A C 1
ATOM 4480 O O . PHE A 1 598 ? 11.049 -14.959 3.093 1.00 96.81 598 PHE A O 1
ATOM 4487 N N . ARG A 1 599 ? 9.230 -16.309 3.091 1.00 93.69 599 ARG A N 1
ATOM 4488 C CA . ARG A 1 599 ? 9.723 -17.304 4.057 1.00 93.69 599 ARG A CA 1
ATOM 4489 C C . ARG A 1 599 ? 10.513 -18.418 3.375 1.00 93.69 599 ARG A C 1
ATOM 4491 O O . ARG A 1 599 ? 11.436 -18.958 3.977 1.00 93.69 599 ARG A O 1
ATOM 4498 N N . THR A 1 600 ? 10.144 -18.769 2.142 1.00 96.00 600 THR A N 1
ATOM 4499 C CA . THR A 1 600 ? 10.693 -19.909 1.390 1.00 96.00 600 THR A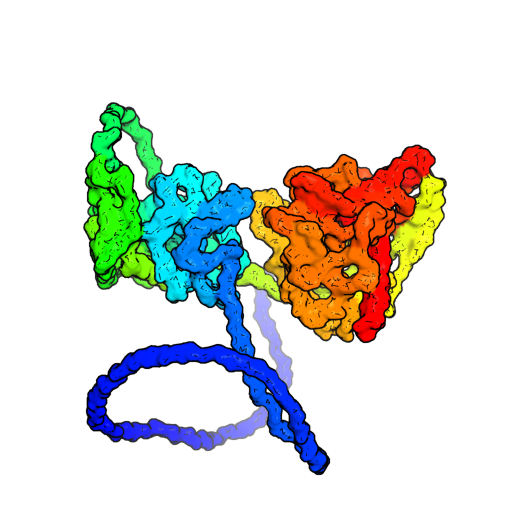 CA 1
ATOM 4500 C C . THR A 1 600 ? 11.185 -19.546 -0.011 1.00 96.00 600 THR A C 1
ATOM 4502 O O . THR A 1 600 ? 12.142 -20.163 -0.470 1.00 96.00 600 THR A O 1
ATOM 4505 N N . VAL A 1 601 ? 10.576 -18.561 -0.685 1.00 97.94 601 VAL A N 1
ATOM 4506 C CA . VAL A 1 601 ? 11.006 -18.081 -2.013 1.00 97.94 601 VAL A CA 1
ATOM 4507 C C . VAL A 1 601 ? 12.320 -17.285 -1.887 1.00 97.94 601 VAL A C 1
ATOM 4509 O O . VAL A 1 601 ? 12.320 -16.231 -1.246 1.00 97.94 601 VAL A O 1
ATOM 4512 N N . PRO A 1 602 ? 13.440 -17.736 -2.488 1.00 97.69 602 PRO A N 1
ATOM 4513 C CA . PRO A 1 602 ? 14.720 -17.041 -2.413 1.00 97.69 602 PRO A CA 1
ATOM 4514 C C . PRO A 1 602 ? 14.965 -16.141 -3.634 1.00 97.69 602 PRO A C 1
ATOM 4516 O O . PRO A 1 602 ? 14.278 -16.238 -4.651 1.00 97.69 602 PRO A O 1
ATOM 4519 N N . LEU A 1 603 ? 16.018 -15.328 -3.595 1.00 98.12 603 LEU A N 1
ATOM 4520 C CA . LEU A 1 603 ? 16.571 -14.664 -4.775 1.00 98.12 603 LEU A CA 1
ATOM 4521 C C . LEU A 1 603 ? 17.195 -15.682 -5.749 1.00 98.12 603 LEU A C 1
ATOM 4523 O O . LEU A 1 603 ? 17.726 -16.724 -5.353 1.00 98.12 603 LEU A O 1
ATOM 4527 N N . CYS A 1 604 ? 17.150 -15.379 -7.045 1.00 98.19 604 CYS A N 1
ATOM 4528 C CA . CYS A 1 604 ? 17.781 -16.197 -8.076 1.00 98.19 604 CYS A CA 1
ATOM 4529 C C . CYS A 1 604 ? 19.303 -15.968 -8.114 1.00 98.19 604 CYS A C 1
ATOM 4531 O O . CYS A 1 604 ? 19.769 -14.841 -8.287 1.00 98.19 604 CYS A O 1
ATOM 4533 N N . ARG A 1 605 ? 20.078 -17.054 -8.021 1.00 96.56 605 ARG A N 1
ATOM 4534 C CA . ARG A 1 605 ? 21.551 -17.084 -8.107 1.00 96.56 605 ARG A CA 1
ATOM 4535 C C . ARG A 1 605 ? 22.097 -17.822 -9.331 1.00 96.56 605 ARG A C 1
ATOM 4537 O O . ARG A 1 605 ? 23.281 -17.709 -9.630 1.00 96.56 605 ARG A O 1
ATOM 4544 N N . SER A 1 606 ? 21.252 -18.530 -10.083 1.00 96.69 606 SER A N 1
ATOM 4545 C CA . SER A 1 606 ? 21.618 -19.122 -11.379 1.00 96.69 606 SER A CA 1
ATOM 4546 C C . SER A 1 606 ? 20.443 -19.113 -12.358 1.00 96.69 606 SER A C 1
ATOM 4548 O O . SER A 1 606 ? 19.287 -19.138 -11.943 1.00 96.69 606 SER A O 1
ATOM 4550 N N . ALA A 1 607 ? 20.731 -19.112 -13.663 1.00 93.44 607 ALA A N 1
ATOM 4551 C CA . ALA A 1 607 ? 19.701 -19.087 -14.707 1.00 93.44 607 ALA A CA 1
ATOM 4552 C C . ALA A 1 607 ? 18.894 -20.400 -14.808 1.00 93.44 607 ALA A C 1
ATOM 4554 O O . ALA A 1 607 ? 17.853 -20.434 -15.446 1.00 93.44 607 ALA A O 1
ATOM 4555 N N . SER A 1 608 ? 19.345 -21.475 -14.155 1.00 94.44 608 SER A N 1
ATOM 4556 C CA . SER A 1 608 ? 18.641 -22.760 -14.058 1.00 94.44 608 SER A CA 1
ATOM 4557 C C . SER A 1 608 ? 17.812 -22.926 -12.775 1.00 94.44 608 SER A C 1
ATOM 4559 O O . SER A 1 608 ? 17.161 -23.957 -12.609 1.00 94.44 608 SER A O 1
ATOM 4561 N N . GLN A 1 609 ? 17.856 -21.963 -11.849 1.00 96.25 609 GLN A N 1
ATOM 4562 C CA . GLN A 1 609 ? 17.098 -21.997 -10.595 1.00 96.25 609 GLN A CA 1
ATOM 4563 C C . GLN A 1 609 ? 15.654 -21.549 -10.839 1.00 96.25 609 GLN A C 1
ATOM 4565 O O . GLN A 1 609 ? 15.433 -20.490 -11.421 1.00 96.25 609 GLN A O 1
ATOM 4570 N N . THR A 1 610 ? 14.685 -22.331 -10.369 1.00 97.38 610 THR A N 1
ATOM 4571 C CA . THR A 1 610 ? 13.250 -22.015 -10.443 1.00 97.38 610 THR A CA 1
ATOM 4572 C C . THR A 1 610 ? 12.706 -21.563 -9.085 1.00 97.38 610 THR A C 1
ATOM 4574 O O . THR A 1 610 ? 13.414 -21.628 -8.078 1.00 97.38 610 THR A O 1
ATOM 4577 N N . SER A 1 611 ? 11.443 -21.125 -9.045 1.00 96.94 611 SER A N 1
ATOM 4578 C CA . SER A 1 611 ? 10.721 -20.733 -7.823 1.00 96.94 611 SER A CA 1
ATOM 4579 C C . SER A 1 611 ? 11.447 -19.652 -7.009 1.00 96.94 611 SER A C 1
ATOM 4581 O O . SER A 1 611 ? 11.394 -19.650 -5.781 1.00 96.94 611 SER A O 1
ATOM 4583 N N . CYS A 1 612 ? 12.138 -18.742 -7.707 1.00 98.25 612 CYS A N 1
ATOM 4584 C CA . CYS A 1 612 ? 12.988 -17.694 -7.143 1.00 98.25 612 CYS A CA 1
ATOM 4585 C C . CYS A 1 612 ? 12.665 -16.300 -7.707 1.00 98.25 612 CYS A C 1
ATOM 4587 O O . CYS A 1 612 ? 11.993 -16.162 -8.732 1.00 98.25 612 CYS A O 1
ATOM 4589 N N . VAL A 1 613 ? 13.166 -15.263 -7.037 1.00 98.62 613 VAL A N 1
ATOM 4590 C CA . VAL A 1 613 ? 12.915 -13.847 -7.339 1.00 98.62 613 VAL A CA 1
ATOM 4591 C C . VAL A 1 613 ? 14.130 -13.173 -7.981 1.00 98.62 613 VAL A C 1
ATOM 4593 O O . VAL A 1 613 ? 15.262 -13.326 -7.521 1.00 98.62 613 VAL A O 1
ATOM 4596 N N . ILE A 1 614 ? 13.890 -12.363 -9.010 1.00 98.75 614 ILE A N 1
ATOM 4597 C CA . ILE A 1 614 ? 14.829 -11.352 -9.508 1.00 98.75 614 ILE A CA 1
ATOM 4598 C C . ILE A 1 614 ? 14.248 -9.994 -9.138 1.00 98.75 614 ILE A C 1
ATOM 4600 O O . ILE A 1 614 ? 13.224 -9.598 -9.689 1.00 98.75 614 ILE A O 1
ATOM 4604 N N . ALA A 1 615 ? 14.891 -9.286 -8.212 1.00 98.38 615 ALA A N 1
ATOM 4605 C CA . ALA A 1 615 ? 14.461 -7.961 -7.777 1.00 98.38 615 ALA A CA 1
ATOM 4606 C C . ALA A 1 615 ? 15.610 -6.955 -7.872 1.00 98.38 615 ALA A C 1
ATOM 4608 O O . ALA A 1 615 ? 16.749 -7.273 -7.526 1.00 98.38 615 ALA A O 1
ATOM 4609 N N . PHE A 1 616 ? 15.311 -5.747 -8.348 1.00 98.50 616 PHE A N 1
ATOM 4610 C CA . PHE A 1 616 ? 16.222 -4.604 -8.325 1.00 98.50 616 PHE A CA 1
ATOM 4611 C C . PHE A 1 616 ? 15.481 -3.289 -8.594 1.00 98.50 616 PHE A C 1
ATOM 4613 O O . PHE A 1 616 ? 14.405 -3.283 -9.182 1.00 98.50 616 PHE A O 1
ATOM 4620 N N . SER A 1 617 ? 16.110 -2.170 -8.234 1.00 97.81 617 SER A N 1
ATOM 4621 C CA . SER A 1 617 ? 15.809 -0.825 -8.750 1.00 97.81 617 SER A CA 1
ATOM 4622 C C . SER A 1 617 ? 17.120 -0.191 -9.224 1.00 97.81 617 SER A C 1
ATOM 4624 O O . SER A 1 617 ? 18.149 -0.391 -8.569 1.00 97.81 617 SER A O 1
ATOM 4626 N N . SER A 1 618 ? 17.119 0.503 -10.365 1.00 98.12 618 SER A N 1
ATOM 4627 C CA . SER A 1 618 ? 18.352 0.891 -11.069 1.00 98.12 618 SER A CA 1
ATOM 4628 C C . SER A 1 618 ? 18.737 2.372 -10.948 1.00 98.12 618 SER A C 1
ATOM 4630 O O . SER A 1 618 ? 17.913 3.282 -11.047 1.00 98.12 618 SER A O 1
ATOM 4632 N N . PHE A 1 619 ? 20.034 2.616 -10.750 1.00 98.38 619 PHE A N 1
ATOM 4633 C CA . PHE A 1 619 ? 20.648 3.943 -10.633 1.00 98.38 619 PHE A CA 1
ATOM 4634 C C . PHE A 1 619 ? 21.965 3.974 -11.415 1.00 98.38 619 PHE A C 1
ATOM 4636 O O . PHE A 1 619 ? 22.626 2.946 -11.562 1.00 98.38 619 PHE A O 1
ATOM 4643 N N . ARG A 1 620 ? 22.376 5.147 -11.906 1.00 98.00 620 ARG A N 1
ATOM 4644 C CA . ARG A 1 620 ? 23.669 5.294 -12.591 1.00 98.00 620 ARG A CA 1
ATOM 4645 C C . ARG A 1 620 ? 24.821 5.231 -11.589 1.00 98.00 620 ARG A C 1
ATOM 4647 O O . ARG A 1 620 ? 24.722 5.820 -10.517 1.00 98.00 620 ARG A O 1
ATOM 4654 N N . SER A 1 621 ? 25.958 4.659 -11.979 1.00 97.94 621 SER A N 1
ATOM 4655 C CA . SER A 1 621 ? 27.219 4.778 -11.221 1.00 97.94 621 SER A CA 1
ATOM 4656 C C . SER A 1 621 ? 27.676 6.232 -11.030 1.00 97.94 621 SER A C 1
ATOM 4658 O O . SER A 1 621 ? 28.319 6.557 -10.036 1.00 97.94 621 SER A O 1
ATOM 4660 N N . THR A 1 622 ? 27.288 7.133 -11.938 1.00 96.75 622 THR A N 1
ATOM 4661 C CA . THR A 1 622 ? 27.519 8.585 -11.841 1.00 96.75 622 THR A CA 1
ATOM 4662 C C . THR A 1 622 ? 26.459 9.345 -11.031 1.00 96.75 622 THR A C 1
ATOM 4664 O O . THR A 1 622 ? 26.651 10.526 -10.749 1.00 96.75 622 THR A O 1
ATOM 4667 N N . ALA A 1 623 ? 25.352 8.699 -10.648 1.00 96.75 623 ALA A N 1
ATOM 4668 C CA . ALA A 1 623 ? 24.267 9.284 -9.855 1.00 96.75 623 ALA A CA 1
ATOM 4669 C C . ALA A 1 623 ? 23.651 8.229 -8.903 1.00 96.75 623 ALA A C 1
ATOM 4671 O O . ALA A 1 623 ? 22.511 7.798 -9.112 1.00 96.75 623 ALA A O 1
ATOM 4672 N N . PRO A 1 624 ? 24.407 7.779 -7.879 1.00 97.19 624 PRO A N 1
ATOM 4673 C CA . PRO A 1 624 ? 23.946 6.780 -6.916 1.00 97.19 624 PRO A CA 1
ATOM 4674 C C . PRO A 1 624 ? 22.808 7.314 -6.019 1.00 97.19 624 PRO A C 1
ATOM 4676 O O . PRO A 1 624 ? 22.617 8.531 -5.927 1.00 97.19 624 PRO A O 1
ATOM 4679 N N . PRO A 1 625 ? 22.060 6.436 -5.320 1.00 97.19 625 PRO A N 1
ATOM 4680 C CA . PRO A 1 625 ? 20.904 6.838 -4.522 1.00 97.19 625 PRO A CA 1
ATOM 4681 C C . PRO A 1 625 ? 21.264 7.837 -3.405 1.00 97.19 625 PRO A C 1
ATOM 4683 O O . PRO A 1 625 ? 22.147 7.537 -2.589 1.00 97.19 625 PRO A O 1
ATOM 4686 N N . PRO A 1 626 ? 20.578 8.993 -3.316 1.00 96.00 626 PRO A N 1
ATOM 4687 C CA . PRO A 1 626 ? 20.713 9.928 -2.203 1.00 96.00 626 PRO A CA 1
ATOM 4688 C C . PRO A 1 626 ? 19.974 9.411 -0.960 1.00 96.00 626 PRO A C 1
ATOM 4690 O O . PRO A 1 626 ? 19.142 8.511 -1.054 1.00 96.00 626 PRO A O 1
ATOM 4693 N N . ALA A 1 627 ? 20.190 10.046 0.195 1.00 93.12 627 ALA A N 1
ATOM 4694 C CA . ALA A 1 627 ? 19.506 9.707 1.451 1.00 93.12 627 ALA A CA 1
ATOM 4695 C C . ALA A 1 627 ? 17.966 9.689 1.351 1.00 93.12 627 ALA A C 1
ATOM 4697 O O . ALA A 1 627 ? 17.323 8.906 2.042 1.00 93.12 627 ALA A O 1
ATOM 4698 N N . ASN A 1 628 ? 17.379 10.507 0.464 1.00 90.44 628 ASN A N 1
ATOM 4699 C CA . ASN A 1 628 ? 15.939 10.534 0.183 1.00 90.44 628 ASN A CA 1
ATOM 4700 C C . ASN A 1 628 ? 15.526 9.770 -1.094 1.00 90.44 628 ASN A C 1
ATOM 4702 O O . ASN A 1 628 ? 14.548 10.140 -1.744 1.00 90.44 628 ASN A O 1
ATOM 4706 N N . THR A 1 629 ? 16.277 8.732 -1.475 1.00 94.25 629 THR A N 1
ATOM 4707 C CA . THR A 1 629 ? 15.843 7.739 -2.472 1.00 94.25 629 THR A CA 1
ATOM 4708 C C . THR A 1 629 ? 14.511 7.099 -2.081 1.00 94.25 629 THR A C 1
ATOM 4710 O O . THR A 1 629 ? 14.225 6.914 -0.903 1.00 94.25 629 THR A O 1
ATOM 4713 N N . LEU A 1 630 ? 13.695 6.743 -3.074 1.00 91.38 630 LEU A N 1
ATOM 4714 C CA . LEU A 1 630 ? 12.427 6.037 -2.849 1.00 91.38 630 LEU A CA 1
ATOM 4715 C C . LEU A 1 630 ? 12.560 4.510 -2.940 1.00 91.38 630 LEU A C 1
ATOM 4717 O O . LEU A 1 630 ? 11.612 3.791 -2.634 1.00 91.38 630 LEU A O 1
ATOM 4721 N N . PHE A 1 631 ? 13.728 4.018 -3.358 1.00 94.81 631 PHE A N 1
ATOM 4722 C CA . PHE A 1 631 ? 13.983 2.605 -3.621 1.00 94.81 631 PHE A CA 1
ATOM 4723 C C . PHE A 1 631 ? 15.306 2.145 -3.006 1.00 94.81 631 PHE A C 1
ATOM 4725 O O . PHE A 1 631 ? 16.245 2.930 -2.853 1.00 94.81 631 PHE A O 1
ATOM 4732 N N . GLY A 1 632 ? 15.384 0.854 -2.679 1.00 94.19 632 GLY A N 1
ATOM 4733 C CA . GLY A 1 632 ? 16.586 0.226 -2.122 1.00 94.19 632 GLY A CA 1
ATOM 4734 C C . GLY A 1 632 ? 16.776 0.418 -0.610 1.00 94.19 632 GLY A C 1
ATOM 4735 O O . GLY A 1 632 ? 17.790 -0.019 -0.065 1.00 94.19 632 GLY A O 1
ATOM 4736 N N . GLN A 1 633 ? 15.801 1.032 0.070 1.00 92.81 633 GLN A N 1
ATOM 4737 C CA . GLN A 1 633 ? 15.750 1.224 1.524 1.00 92.81 633 GLN A CA 1
ATOM 4738 C C . GLN A 1 633 ? 14.774 0.258 2.200 1.00 92.81 633 GLN A C 1
ATOM 4740 O O . GLN A 1 633 ? 13.663 0.053 1.715 1.00 92.81 633 GLN A O 1
ATOM 4745 N N . VAL A 1 634 ? 15.168 -0.277 3.359 1.00 90.38 634 VAL A N 1
ATOM 4746 C CA . VAL A 1 634 ? 14.308 -1.029 4.286 1.00 90.38 634 VAL A CA 1
ATOM 4747 C C . VAL A 1 634 ? 14.547 -0.479 5.693 1.00 90.38 634 VAL A C 1
ATOM 4749 O O . VAL A 1 634 ? 15.698 -0.278 6.074 1.00 90.38 634 VAL A O 1
ATOM 4752 N N . ALA A 1 635 ? 13.476 -0.213 6.445 1.00 85.94 635 ALA A N 1
ATOM 4753 C CA . ALA A 1 635 ? 13.560 0.423 7.764 1.00 85.94 635 ALA A CA 1
ATOM 4754 C C . ALA A 1 635 ? 14.064 -0.518 8.878 1.00 85.94 635 ALA A C 1
ATOM 4756 O O . ALA A 1 635 ? 14.664 -0.056 9.846 1.00 85.94 635 ALA A O 1
ATOM 4757 N N . ASP A 1 636 ? 13.840 -1.828 8.744 1.00 86.06 636 ASP A N 1
ATOM 4758 C CA . ASP A 1 636 ? 14.355 -2.833 9.677 1.00 86.06 636 ASP A CA 1
ATOM 4759 C C . ASP A 1 636 ? 15.870 -3.053 9.456 1.00 86.06 636 ASP A C 1
ATOM 4761 O O . ASP A 1 636 ? 16.271 -3.486 8.368 1.00 86.06 636 ASP A O 1
ATOM 4765 N N . PRO A 1 637 ? 16.737 -2.806 10.460 1.00 87.88 637 PRO A N 1
ATOM 4766 C CA . PRO A 1 637 ? 18.176 -3.025 10.336 1.00 87.88 637 PRO A CA 1
ATOM 4767 C C . PRO A 1 637 ? 18.570 -4.501 10.158 1.00 87.88 637 PRO A C 1
ATOM 4769 O O . PRO A 1 637 ? 19.656 -4.764 9.638 1.00 87.88 637 PRO A O 1
ATOM 4772 N N . ALA A 1 638 ? 17.731 -5.471 10.538 1.00 91.00 638 ALA A N 1
ATOM 4773 C CA . ALA A 1 638 ? 17.973 -6.895 10.284 1.00 91.00 638 ALA A CA 1
ATOM 4774 C C . ALA A 1 638 ? 17.778 -7.279 8.804 1.00 91.00 638 ALA A C 1
ATOM 4776 O O . ALA A 1 638 ? 18.296 -8.305 8.353 1.00 91.00 638 ALA A O 1
ATOM 4777 N N . LEU A 1 639 ? 17.075 -6.443 8.037 1.00 94.69 639 LEU A N 1
ATOM 4778 C CA . LEU A 1 639 ? 16.789 -6.644 6.621 1.00 94.69 639 LEU A CA 1
ATOM 4779 C C . LEU A 1 639 ? 17.668 -5.753 5.729 1.00 94.69 639 LEU A C 1
ATOM 4781 O O . LEU A 1 639 ? 18.364 -4.843 6.186 1.00 94.69 639 LEU A O 1
ATOM 4785 N N . ALA A 1 640 ? 17.641 -6.030 4.430 1.00 94.75 640 ALA A N 1
ATOM 4786 C CA . ALA A 1 640 ? 18.195 -5.211 3.359 1.00 94.75 640 ALA A CA 1
ATOM 4787 C C . ALA A 1 640 ? 17.266 -5.271 2.135 1.00 94.75 640 ALA A C 1
ATOM 4789 O O . ALA A 1 640 ? 16.444 -6.181 2.015 1.00 94.75 640 ALA A O 1
ATOM 4790 N N . ALA A 1 641 ? 17.393 -4.317 1.212 1.00 96.88 641 ALA A N 1
ATOM 4791 C CA . ALA A 1 641 ? 16.709 -4.410 -0.073 1.00 96.88 641 ALA A CA 1
ATOM 4792 C C . ALA A 1 641 ? 17.409 -5.437 -0.974 1.00 96.88 641 ALA A C 1
ATOM 4794 O O . ALA A 1 641 ? 18.637 -5.445 -1.086 1.00 96.88 641 ALA A O 1
ATOM 4795 N N . ALA A 1 642 ? 16.628 -6.289 -1.632 1.00 97.06 642 ALA A N 1
ATOM 4796 C CA . ALA A 1 642 ? 17.140 -7.239 -2.602 1.00 97.06 642 ALA A CA 1
ATOM 4797 C C . ALA A 1 642 ? 17.775 -6.530 -3.808 1.00 97.06 642 ALA A C 1
ATOM 4799 O O . ALA A 1 642 ? 17.216 -5.586 -4.368 1.00 97.06 642 ALA A O 1
ATOM 4800 N N . CYS A 1 643 ? 18.916 -7.056 -4.251 1.00 97.69 643 CYS A N 1
ATOM 4801 C CA . CYS A 1 643 ? 19.427 -6.816 -5.591 1.00 97.69 643 CYS A CA 1
ATOM 4802 C C . CYS A 1 643 ? 19.884 -8.136 -6.218 1.00 97.69 643 CYS A C 1
ATOM 4804 O O . CYS A 1 643 ? 20.721 -8.863 -5.671 1.00 97.69 643 CYS A O 1
ATOM 4806 N N . THR A 1 644 ? 19.349 -8.411 -7.401 1.00 97.81 644 THR A N 1
ATOM 4807 C CA . THR A 1 644 ? 19.691 -9.548 -8.247 1.00 97.81 644 THR A CA 1
ATOM 4808 C C . THR A 1 644 ? 20.121 -9.007 -9.604 1.00 97.81 644 THR A C 1
ATOM 4810 O O . THR A 1 644 ? 19.294 -8.483 -10.343 1.00 97.81 644 THR A O 1
ATOM 4813 N N . ASN A 1 645 ? 21.409 -9.112 -9.943 1.00 98.31 645 ASN A N 1
ATOM 4814 C CA . ASN A 1 645 ? 21.921 -8.639 -11.229 1.00 98.31 645 ASN A CA 1
ATOM 4815 C C . ASN A 1 645 ? 21.544 -9.632 -12.349 1.00 98.31 645 ASN A C 1
ATOM 4817 O O . ASN A 1 645 ? 22.115 -10.724 -12.382 1.00 98.31 645 ASN A O 1
ATOM 4821 N N . PRO A 1 646 ? 20.645 -9.294 -13.292 1.00 98.25 646 PRO A N 1
ATOM 4822 C CA . PRO A 1 646 ? 20.249 -10.215 -14.357 1.00 98.25 646 PRO A CA 1
ATOM 4823 C C . PRO A 1 646 ? 21.374 -10.473 -15.374 1.00 98.25 646 PRO A C 1
ATOM 4825 O O . PRO A 1 646 ? 21.327 -11.467 -16.091 1.00 98.25 646 PRO A O 1
ATOM 4828 N N . ALA A 1 647 ? 22.413 -9.633 -15.426 1.00 98.25 647 ALA A N 1
ATOM 4829 C CA . ALA A 1 647 ? 23.604 -9.903 -16.230 1.00 98.25 647 ALA A CA 1
ATOM 4830 C C . ALA A 1 647 ? 24.605 -10.854 -15.538 1.00 98.25 647 ALA A C 1
ATOM 4832 O O . ALA A 1 647 ? 25.452 -11.439 -16.208 1.00 98.25 647 ALA A O 1
ATOM 4833 N N . ALA A 1 648 ? 24.513 -11.026 -14.212 1.00 97.88 648 ALA A N 1
ATOM 4834 C CA . ALA A 1 648 ? 25.401 -11.882 -13.423 1.00 97.88 648 ALA A CA 1
ATOM 4835 C C . ALA A 1 648 ? 24.717 -12.344 -12.116 1.00 97.88 648 ALA A C 1
ATOM 4837 O O . ALA A 1 648 ? 24.982 -11.816 -11.034 1.00 97.88 648 ALA A O 1
ATOM 4838 N N . LEU A 1 649 ? 23.826 -13.343 -12.204 1.00 97.19 649 LEU A N 1
ATOM 4839 C CA . LEU A 1 649 ? 23.009 -13.813 -11.066 1.00 97.19 649 LEU A CA 1
ATOM 4840 C C . LEU A 1 649 ? 23.843 -14.321 -9.871 1.00 97.19 649 LEU A C 1
ATOM 4842 O O . LEU A 1 649 ? 23.449 -14.143 -8.717 1.00 97.19 649 LEU A O 1
ATOM 4846 N N . ALA A 1 650 ? 25.018 -14.894 -10.147 1.00 94.00 650 ALA A N 1
ATOM 4847 C CA . ALA A 1 650 ? 25.983 -15.345 -9.141 1.00 94.00 650 ALA A CA 1
ATOM 4848 C C . ALA A 1 650 ? 26.751 -14.193 -8.448 1.00 94.00 650 ALA A C 1
ATOM 4850 O O . ALA A 1 650 ? 27.556 -14.444 -7.553 1.00 94.00 650 ALA A O 1
ATOM 4851 N N . GLY A 1 651 ? 26.506 -12.939 -8.844 1.00 93.94 651 GLY A N 1
ATOM 4852 C CA . GLY A 1 651 ? 27.204 -11.747 -8.368 1.00 93.94 651 GLY A CA 1
ATOM 4853 C C . GLY A 1 651 ? 28.252 -11.220 -9.355 1.00 93.94 651 GLY A C 1
ATOM 4854 O O . GLY A 1 651 ? 28.620 -11.881 -10.323 1.00 93.94 651 GLY A O 1
ATOM 4855 N N . GLY A 1 652 ? 28.735 -10.003 -9.094 1.00 96.56 652 GLY A N 1
ATOM 4856 C CA . GLY A 1 652 ? 29.675 -9.287 -9.961 1.00 96.56 652 GLY A CA 1
ATOM 4857 C C . GLY A 1 652 ? 29.005 -8.316 -10.941 1.00 96.56 652 GLY A C 1
ATOM 4858 O O . GLY A 1 652 ? 27.832 -7.959 -10.789 1.00 96.56 652 GLY A O 1
ATOM 4859 N N . SER A 1 653 ? 29.791 -7.864 -11.922 1.00 98.19 653 SER A N 1
ATOM 4860 C CA . SER A 1 653 ? 29.345 -7.015 -13.033 1.00 98.19 653 SER A CA 1
ATOM 4861 C C . SER A 1 653 ? 29.123 -7.854 -14.293 1.00 98.19 653 SER A C 1
ATOM 4863 O O . SER A 1 653 ? 29.830 -8.840 -14.497 1.00 98.19 653 SER A O 1
ATOM 4865 N N . GLY A 1 654 ? 28.179 -7.455 -15.143 1.00 98.38 654 GLY A N 1
ATOM 4866 C CA . GLY A 1 654 ? 27.908 -8.106 -16.426 1.00 98.38 654 GLY A CA 1
ATOM 4867 C C . GLY A 1 654 ? 27.289 -7.151 -17.447 1.00 98.38 654 GLY A C 1
ATOM 4868 O O . GLY A 1 654 ? 26.791 -6.083 -17.084 1.00 98.38 654 GLY A O 1
ATOM 4869 N N . GLU A 1 655 ? 27.326 -7.534 -18.724 1.00 98.62 655 GLU A N 1
ATOM 4870 C CA . GLU A 1 655 ? 26.749 -6.755 -19.826 1.00 98.62 655 GLU A CA 1
ATOM 4871 C C . GLU A 1 655 ? 25.213 -6.803 -19.817 1.00 98.62 655 GLU A C 1
ATOM 4873 O O . GLU A 1 655 ? 24.591 -7.869 -19.729 1.00 98.62 655 GLU A O 1
ATOM 4878 N N . LEU A 1 656 ? 24.598 -5.628 -19.930 1.00 98.75 656 LEU A N 1
ATOM 4879 C CA . LEU A 1 656 ? 23.155 -5.478 -20.046 1.00 98.75 656 LEU A CA 1
ATOM 4880 C C . LEU A 1 656 ? 22.727 -5.550 -21.514 1.00 98.75 656 LEU A C 1
ATOM 4882 O O . LEU A 1 656 ? 23.009 -4.651 -22.308 1.00 98.75 656 LEU A O 1
ATOM 4886 N N . HIS A 1 657 ? 21.970 -6.589 -21.858 1.00 98.50 657 HIS A N 1
ATOM 4887 C CA . HIS A 1 657 ? 21.301 -6.701 -23.147 1.00 98.50 657 HIS A CA 1
ATOM 4888 C C . HIS A 1 657 ? 20.004 -5.876 -23.119 1.00 98.50 657 HIS A C 1
ATOM 4890 O O . HIS A 1 657 ? 18.898 -6.397 -22.940 1.00 98.50 657 HIS A O 1
ATOM 4896 N N . ALA A 1 658 ? 20.165 -4.562 -23.253 1.00 98.06 658 ALA A N 1
ATOM 4897 C CA . ALA A 1 658 ? 19.069 -3.607 -23.213 1.00 98.06 658 ALA A CA 1
ATOM 4898 C C . ALA A 1 658 ? 18.270 -3.567 -24.526 1.00 98.06 658 ALA A C 1
ATOM 4900 O O . ALA A 1 658 ? 18.827 -3.713 -25.617 1.00 98.06 658 ALA A O 1
ATOM 4901 N N . TYR A 1 659 ? 16.973 -3.280 -24.403 1.00 97.62 659 TYR A N 1
ATOM 4902 C CA . TYR A 1 659 ? 16.080 -2.926 -25.508 1.00 97.62 659 TYR A CA 1
ATOM 4903 C C . TYR A 1 659 ? 15.392 -1.599 -25.170 1.00 97.62 659 TYR A C 1
ATOM 4905 O O . TYR A 1 659 ? 14.399 -1.561 -24.438 1.00 97.62 659 TYR A O 1
ATOM 4913 N N . LEU A 1 660 ? 15.952 -0.504 -25.683 1.00 94.88 660 LEU A N 1
ATOM 4914 C CA . LEU A 1 660 ? 15.539 0.871 -25.392 1.00 94.88 660 LEU A CA 1
ATOM 4915 C C . LEU A 1 660 ? 14.731 1.443 -26.564 1.00 94.88 660 LEU A C 1
ATOM 4917 O O . LEU A 1 660 ? 14.909 1.037 -27.709 1.00 94.88 660 LEU A O 1
ATOM 4921 N N . SER A 1 661 ? 13.814 2.368 -26.282 1.00 92.50 661 SER A N 1
ATOM 4922 C CA . SER A 1 661 ? 12.957 2.978 -27.305 1.00 92.50 661 SER A CA 1
ATOM 4923 C C . SER A 1 661 ? 13.772 3.815 -28.296 1.00 92.50 661 SER A C 1
ATOM 4925 O O . SER A 1 661 ? 14.527 4.706 -27.894 1.00 92.50 661 SER A O 1
ATOM 4927 N N . THR A 1 662 ? 13.573 3.594 -29.598 1.00 90.88 662 THR A N 1
ATOM 4928 C CA . THR A 1 662 ? 14.234 4.372 -30.662 1.00 90.88 662 THR A CA 1
ATOM 4929 C C . THR A 1 662 ? 13.955 5.872 -30.534 1.00 90.88 662 THR A C 1
ATOM 4931 O O . THR A 1 662 ? 14.817 6.696 -30.828 1.00 90.88 662 THR A O 1
ATOM 4934 N N . THR A 1 663 ? 12.767 6.236 -30.043 1.00 85.81 663 THR A N 1
ATOM 4935 C CA . THR A 1 663 ? 12.306 7.622 -29.870 1.00 85.81 663 THR A CA 1
ATOM 4936 C C . THR A 1 663 ? 12.602 8.215 -28.486 1.00 85.81 663 THR A C 1
ATOM 4938 O O . THR A 1 663 ? 12.133 9.312 -28.182 1.00 85.81 663 THR A O 1
ATOM 4941 N N . GLY A 1 664 ? 13.346 7.515 -27.619 1.00 83.38 664 GLY A N 1
ATOM 4942 C CA . GLY A 1 664 ? 13.539 7.933 -26.223 1.00 83.38 664 GLY A CA 1
ATOM 4943 C C . GLY A 1 664 ? 12.244 7.891 -25.397 1.00 83.38 664 GLY A C 1
ATOM 4944 O O . GLY A 1 664 ? 12.111 8.604 -24.400 1.00 83.38 664 GLY A O 1
ATOM 4945 N N . GLY A 1 665 ? 11.257 7.102 -25.833 1.00 86.31 665 GLY A N 1
ATOM 4946 C CA . GLY A 1 665 ? 10.037 6.834 -25.080 1.00 86.31 665 GLY A CA 1
ATOM 4947 C C . GLY A 1 665 ? 10.303 6.007 -23.820 1.00 86.31 665 GLY A C 1
ATOM 4948 O O . GLY A 1 665 ? 11.233 5.207 -23.758 1.00 86.31 665 GLY A O 1
ATOM 4949 N N . THR A 1 666 ? 9.460 6.211 -22.813 1.00 89.31 666 THR A N 1
ATOM 4950 C CA . THR A 1 666 ? 9.495 5.544 -21.506 1.00 89.31 666 THR A CA 1
ATOM 4951 C C . THR A 1 666 ? 8.075 5.169 -21.069 1.00 89.31 666 THR A C 1
ATOM 4953 O O . THR A 1 666 ? 7.095 5.499 -21.749 1.00 89.31 666 THR A O 1
ATOM 4956 N N . ILE A 1 667 ? 7.930 4.534 -19.902 1.00 89.12 667 ILE A N 1
ATOM 4957 C CA . ILE A 1 667 ? 6.618 4.170 -19.342 1.00 89.12 667 ILE A CA 1
ATOM 4958 C C . ILE A 1 667 ? 5.651 5.370 -19.235 1.00 89.12 667 ILE A C 1
ATOM 4960 O O . ILE A 1 667 ? 4.495 5.273 -19.646 1.00 89.12 667 ILE A O 1
ATOM 4964 N N . VAL A 1 668 ? 6.139 6.552 -18.833 1.00 83.69 668 VAL A N 1
ATOM 4965 C CA . VAL A 1 668 ? 5.339 7.795 -18.733 1.00 83.69 668 VAL A CA 1
ATOM 4966 C C . VAL A 1 668 ? 5.282 8.617 -20.034 1.00 83.69 668 VAL A C 1
ATOM 4968 O O . VAL A 1 668 ? 4.807 9.749 -20.021 1.00 83.69 668 VAL A O 1
ATOM 4971 N N . GLY A 1 669 ? 5.749 8.071 -21.161 1.00 77.94 669 GLY A N 1
ATOM 4972 C CA . GLY A 1 669 ? 5.802 8.762 -22.454 1.00 77.94 669 GLY A CA 1
ATOM 4973 C C . GLY A 1 669 ? 7.204 9.272 -22.798 1.00 77.94 669 GLY A C 1
ATOM 4974 O O . GLY A 1 669 ? 8.202 8.676 -22.392 1.00 77.94 669 GLY A O 1
ATOM 4975 N N . GLY A 1 670 ? 7.293 10.343 -23.592 1.00 65.88 670 GLY A N 1
ATOM 4976 C CA . GLY A 1 670 ? 8.567 10.872 -24.099 1.00 65.88 670 GLY A CA 1
ATOM 4977 C C . GLY A 1 670 ? 9.544 11.287 -22.991 1.00 65.88 670 GLY A C 1
ATOM 4978 O O . GLY A 1 670 ? 9.181 12.030 -22.078 1.00 65.88 670 GLY A O 1
ATOM 4979 N N . GLY A 1 671 ? 10.789 10.811 -23.075 1.00 58.09 671 GLY A N 1
ATOM 4980 C CA . GLY A 1 671 ? 11.833 11.083 -22.092 1.00 58.09 671 GLY A CA 1
ATOM 4981 C C . GLY A 1 671 ? 12.236 12.559 -22.000 1.00 58.09 671 GLY A C 1
ATOM 4982 O O . GLY A 1 671 ? 12.173 13.322 -22.970 1.00 58.09 671 GLY A O 1
ATOM 4983 N N . ARG A 1 672 ? 12.700 12.969 -20.812 1.00 53.44 672 ARG A N 1
ATOM 4984 C CA . ARG A 1 672 ? 13.226 14.319 -20.558 1.00 53.44 672 ARG A CA 1
ATOM 4985 C C . ARG A 1 672 ? 14.455 14.580 -21.438 1.00 53.44 672 ARG A C 1
ATOM 4987 O O . ARG A 1 672 ? 15.517 14.019 -21.198 1.00 53.44 672 ARG A O 1
ATOM 4994 N N . GLY A 1 673 ? 14.298 15.449 -22.438 1.00 53.12 673 GLY A N 1
ATOM 4995 C CA . GLY A 1 673 ? 15.338 15.795 -23.418 1.00 53.12 673 GLY A CA 1
ATOM 4996 C C . GLY A 1 673 ? 15.038 15.359 -24.858 1.00 53.12 673 GLY A C 1
ATOM 4997 O O . GLY A 1 673 ? 15.726 15.820 -25.763 1.00 53.12 673 GLY A O 1
ATOM 4998 N N . GLY A 1 674 ? 13.998 14.547 -25.084 1.00 53.44 674 GLY A N 1
ATOM 4999 C CA . GLY A 1 674 ? 13.627 14.055 -26.416 1.00 53.44 674 GLY A CA 1
ATOM 5000 C C . GLY A 1 674 ? 14.551 12.950 -26.960 1.00 53.44 674 GLY A C 1
ATOM 5001 O O . GLY A 1 674 ? 15.478 12.519 -26.269 1.00 53.44 674 GLY A O 1
ATOM 5002 N N . PRO A 1 675 ? 14.299 12.463 -28.190 1.00 57.66 675 PRO A N 1
ATOM 5003 C CA . PRO A 1 675 ? 15.137 11.453 -28.831 1.00 57.66 675 PRO A CA 1
ATOM 5004 C C . PRO A 1 675 ? 16.537 12.003 -29.120 1.00 57.66 675 PRO A C 1
ATOM 5006 O O . PRO A 1 675 ? 16.707 12.888 -29.960 1.00 57.66 675 PRO A O 1
ATOM 5009 N N . ARG A 1 676 ? 17.556 11.433 -28.472 1.00 71.00 676 ARG A N 1
ATOM 5010 C CA . ARG A 1 676 ? 18.943 11.571 -28.934 1.00 71.00 676 ARG A CA 1
ATOM 5011 C C . ARG A 1 676 ? 19.182 10.605 -30.102 1.00 71.00 676 ARG A C 1
ATOM 5013 O O . ARG A 1 676 ? 18.675 9.484 -30.049 1.00 71.00 676 ARG A O 1
ATOM 5020 N N . PRO A 1 677 ? 19.942 10.986 -31.144 1.00 82.56 677 PRO A N 1
ATOM 5021 C CA . PRO A 1 677 ? 20.315 10.058 -32.206 1.00 82.56 677 PRO A CA 1
ATOM 5022 C C . PRO A 1 677 ? 21.131 8.885 -31.652 1.00 82.56 677 PRO A C 1
ATOM 5024 O O . PRO A 1 677 ? 22.165 9.092 -31.026 1.00 82.56 677 PRO A O 1
ATOM 5027 N N . TRP A 1 678 ? 20.695 7.654 -31.927 1.00 88.06 678 TRP A N 1
ATOM 5028 C CA . TRP A 1 678 ? 21.421 6.429 -31.559 1.00 88.06 678 TRP A CA 1
ATOM 5029 C C . TRP A 1 678 ? 22.718 6.207 -32.356 1.00 88.06 678 TRP A C 1
ATOM 5031 O O . TRP A 1 678 ? 23.525 5.356 -31.989 1.00 88.06 678 TRP A O 1
ATOM 5041 N N . VAL A 1 679 ? 22.914 6.977 -33.431 1.00 86.88 679 VAL A N 1
ATOM 5042 C CA . VAL A 1 679 ? 24.149 7.069 -34.220 1.00 86.88 679 VAL A CA 1
ATOM 5043 C C . VAL A 1 679 ? 24.379 8.540 -34.566 1.00 86.88 679 VAL A C 1
ATOM 5045 O O . VAL A 1 679 ? 23.433 9.225 -34.955 1.00 86.88 679 VAL A O 1
ATOM 5048 N N . ALA A 1 680 ? 25.620 9.020 -34.489 1.00 75.88 680 ALA A N 1
ATOM 5049 C CA . ALA A 1 680 ? 25.977 10.404 -34.814 1.00 75.88 680 ALA A CA 1
ATOM 5050 C C . ALA A 1 680 ? 25.716 10.773 -36.292 1.00 75.88 680 ALA A C 1
ATOM 5052 O O . ALA A 1 680 ? 25.451 11.930 -36.613 1.00 75.88 680 ALA A O 1
ATOM 5053 N N . SER A 1 681 ? 25.779 9.795 -37.204 1.00 71.56 681 SER A N 1
ATOM 5054 C CA . SER A 1 681 ? 25.328 9.924 -38.597 1.00 71.56 681 SER A CA 1
ATOM 5055 C C . SER A 1 681 ? 25.027 8.548 -39.201 1.00 71.56 681 SER A C 1
ATOM 5057 O O . SER A 1 681 ? 25.707 7.571 -38.891 1.00 71.56 681 SER A O 1
ATOM 5059 N N . GLY A 1 682 ? 24.009 8.458 -40.059 1.00 69.19 682 GLY A N 1
ATOM 5060 C CA . GLY A 1 682 ? 23.569 7.203 -40.672 1.00 69.19 682 GLY A CA 1
ATOM 5061 C C . GLY A 1 682 ? 22.162 7.307 -41.277 1.00 69.19 682 GLY A C 1
ATOM 5062 O O . GLY A 1 682 ? 21.575 8.392 -41.263 1.00 69.19 682 GLY A O 1
ATOM 5063 N N . PRO A 1 683 ? 21.610 6.205 -41.817 1.00 71.69 683 PRO A N 1
ATOM 5064 C CA . PRO A 1 683 ? 20.195 6.132 -42.172 1.00 71.69 683 PRO A CA 1
ATOM 5065 C C . PRO A 1 683 ? 19.315 6.181 -40.911 1.00 71.69 683 PRO A C 1
ATOM 5067 O O . PRO A 1 683 ? 19.765 5.857 -39.810 1.00 71.69 683 PRO A O 1
ATOM 5070 N N . ALA A 1 684 ? 18.049 6.569 -41.072 1.00 82.50 684 ALA A N 1
ATOM 5071 C CA . ALA A 1 684 ? 17.092 6.588 -39.970 1.00 82.50 684 ALA A CA 1
ATOM 5072 C C . ALA A 1 684 ? 16.839 5.172 -39.419 1.00 82.50 684 ALA A C 1
ATOM 5074 O O . ALA A 1 684 ? 16.794 4.196 -40.168 1.00 82.50 684 ALA A O 1
ATOM 5075 N N . ILE A 1 685 ? 16.644 5.067 -38.103 1.00 90.50 685 ILE A N 1
ATOM 5076 C CA . ILE A 1 685 ? 16.239 3.815 -37.461 1.00 90.50 685 ILE A CA 1
ATOM 5077 C C . ILE A 1 685 ? 14.711 3.724 -37.516 1.00 90.50 685 ILE A C 1
ATOM 5079 O O . ILE A 1 685 ? 14.014 4.471 -36.838 1.00 90.50 685 ILE A O 1
ATOM 5083 N N . GLU A 1 686 ? 14.207 2.809 -38.343 1.00 90.00 686 GLU A N 1
ATOM 5084 C CA . GLU A 1 686 ? 12.767 2.589 -38.563 1.00 90.00 686 GLU A CA 1
ATOM 5085 C C . GLU A 1 686 ? 12.140 1.609 -37.555 1.00 90.00 686 GLU A C 1
ATOM 5087 O O . GLU A 1 686 ? 10.919 1.503 -37.457 1.00 90.00 686 GLU A O 1
ATOM 5092 N N . THR A 1 687 ? 12.961 0.866 -36.809 1.00 95.31 687 THR A N 1
ATOM 5093 C CA . THR A 1 687 ? 12.505 -0.106 -35.809 1.00 95.31 687 THR A CA 1
ATOM 5094 C C . THR A 1 687 ? 12.062 0.582 -34.513 1.00 95.31 687 THR A C 1
ATOM 5096 O O . THR A 1 687 ? 12.643 1.600 -34.132 1.00 95.31 687 THR A O 1
ATOM 5099 N N . PRO A 1 688 ? 11.069 0.040 -33.783 1.00 93.75 688 PRO A N 1
ATOM 5100 C CA . PRO A 1 688 ? 10.589 0.644 -32.537 1.00 93.75 688 PRO A CA 1
ATOM 5101 C C . PRO A 1 688 ? 11.616 0.617 -31.389 1.00 93.75 688 PRO A C 1
ATOM 5103 O O . PRO A 1 688 ? 11.547 1.466 -30.495 1.00 93.75 688 PRO A O 1
ATOM 5106 N N . PHE A 1 689 ? 12.577 -0.317 -31.416 1.00 95.94 689 PHE A N 1
ATOM 5107 C CA . PHE A 1 689 ? 13.623 -0.452 -30.397 1.00 95.94 689 PHE A CA 1
ATOM 5108 C C . PHE A 1 689 ? 15.048 -0.395 -30.960 1.00 95.94 689 PHE A C 1
ATOM 5110 O O . PHE A 1 689 ? 15.322 -0.788 -32.095 1.00 95.94 689 PHE A O 1
ATOM 5117 N N . VAL A 1 690 ? 15.983 -0.016 -30.092 1.00 95.94 690 VAL A N 1
ATOM 5118 C CA . VAL A 1 690 ? 17.431 -0.096 -30.290 1.00 95.94 690 VAL A CA 1
ATOM 5119 C C . VAL A 1 690 ? 18.070 -0.959 -29.202 1.00 95.94 690 VAL A C 1
ATOM 5121 O O . VAL A 1 690 ? 17.648 -0.950 -28.044 1.00 95.94 690 VAL A O 1
ATOM 5124 N N . SER A 1 691 ? 19.116 -1.691 -29.586 1.00 97.31 691 SER A N 1
ATOM 5125 C CA . SER A 1 691 ? 20.063 -2.321 -28.666 1.00 97.31 691 SER A CA 1
ATOM 5126 C C . SER A 1 691 ? 21.489 -1.909 -29.033 1.00 97.31 691 SER A C 1
ATOM 5128 O O . SER A 1 691 ? 21.822 -1.806 -30.215 1.00 97.31 691 SER A O 1
ATOM 5130 N N . ALA A 1 692 ? 22.333 -1.669 -28.031 1.00 96.06 692 ALA A N 1
ATOM 5131 C CA . ALA A 1 692 ? 23.712 -1.214 -28.201 1.00 96.06 692 ALA A CA 1
ATOM 5132 C C . ALA A 1 692 ? 24.667 -2.092 -27.364 1.00 96.06 692 ALA A C 1
ATOM 5134 O O . ALA A 1 692 ? 24.996 -1.728 -26.234 1.00 96.06 692 ALA A O 1
ATOM 5135 N N . PRO A 1 693 ? 25.103 -3.256 -27.886 1.00 96.81 693 PRO A N 1
ATOM 5136 C CA . PRO A 1 693 ? 25.968 -4.188 -27.159 1.00 96.81 693 PRO A CA 1
ATOM 5137 C C . PRO A 1 693 ? 27.246 -3.523 -26.630 1.00 96.81 693 PRO A C 1
ATOM 5139 O O . PRO A 1 693 ? 27.852 -2.687 -27.304 1.00 96.81 693 PRO A O 1
ATOM 5142 N N . GLY A 1 694 ? 27.635 -3.856 -25.406 1.00 95.56 694 GLY A N 1
ATOM 5143 C CA . GLY A 1 694 ? 28.768 -3.268 -24.688 1.00 95.56 694 GLY A CA 1
ATOM 5144 C C . GLY A 1 694 ? 28.577 -1.832 -24.170 1.00 95.56 694 GLY A C 1
ATOM 5145 O O . GLY A 1 694 ? 29.402 -1.386 -23.381 1.00 95.56 694 GLY A O 1
ATOM 5146 N N . LEU A 1 695 ? 27.510 -1.104 -24.543 1.00 96.75 695 LEU A N 1
ATOM 5147 C CA . LEU A 1 695 ? 27.265 0.261 -24.034 1.00 96.75 695 LEU A CA 1
ATOM 5148 C C . LEU A 1 695 ? 26.906 0.268 -22.539 1.00 96.75 695 LEU A C 1
ATOM 5150 O O . LEU A 1 695 ? 27.148 1.255 -21.850 1.00 96.75 695 LEU A O 1
ATOM 5154 N N . LEU A 1 696 ? 26.313 -0.814 -22.027 1.00 98.38 696 LEU A N 1
ATOM 5155 C CA . LEU A 1 696 ? 25.780 -0.885 -20.668 1.00 98.38 696 LEU A CA 1
ATOM 5156 C C . LEU A 1 696 ? 26.316 -2.104 -19.918 1.00 98.38 696 LEU A C 1
ATOM 5158 O O . LEU A 1 696 ? 26.208 -3.239 -20.381 1.00 98.38 696 LEU A O 1
ATOM 5162 N N . THR A 1 697 ? 26.808 -1.880 -18.702 1.00 98.81 697 THR A N 1
ATOM 5163 C CA . THR A 1 697 ? 27.070 -2.953 -17.729 1.00 98.81 697 THR A CA 1
ATOM 5164 C C . THR A 1 697 ? 26.406 -2.629 -16.407 1.00 98.81 697 THR A C 1
ATOM 5166 O O . THR A 1 697 ? 26.391 -1.463 -16.011 1.00 98.81 697 THR A O 1
ATOM 5169 N N . ALA A 1 698 ? 25.953 -3.646 -15.682 1.00 98.75 698 ALA A N 1
ATOM 5170 C CA . ALA A 1 698 ? 25.417 -3.463 -14.342 1.00 98.75 698 ALA A CA 1
ATOM 5171 C C . ALA A 1 698 ? 26.027 -4.410 -13.314 1.00 98.75 698 ALA A C 1
ATOM 5173 O O . ALA A 1 698 ? 26.457 -5.518 -13.645 1.00 98.75 698 ALA A O 1
ATOM 5174 N N . ARG A 1 699 ? 26.008 -3.969 -12.053 1.00 98.75 699 ARG A N 1
ATOM 5175 C CA . ARG A 1 699 ? 26.365 -4.739 -10.853 1.00 98.75 699 ARG A CA 1
ATOM 5176 C C . ARG A 1 699 ? 25.418 -4.388 -9.710 1.00 98.75 699 ARG A C 1
ATOM 5178 O O . ARG A 1 699 ? 24.910 -3.274 -9.649 1.00 98.75 699 ARG A O 1
ATOM 5185 N N . CYS A 1 700 ? 25.226 -5.293 -8.757 1.00 98.44 700 CYS A N 1
ATOM 5186 C CA . CYS A 1 700 ? 24.610 -4.895 -7.491 1.00 98.44 700 CYS A CA 1
ATOM 5187 C C . CYS A 1 700 ? 25.597 -4.065 -6.659 1.00 98.44 700 CYS A C 1
ATOM 5189 O O . CYS A 1 700 ? 26.784 -4.397 -6.576 1.00 98.44 700 CYS A O 1
ATOM 5191 N N . ALA A 1 701 ? 25.100 -2.993 -6.049 1.00 97.81 701 ALA A N 1
ATOM 5192 C CA . ALA A 1 701 ? 25.867 -2.070 -5.225 1.00 97.81 701 ALA A CA 1
ATOM 5193 C C . ALA A 1 701 ? 25.077 -1.668 -3.972 1.00 97.81 701 ALA A C 1
ATOM 5195 O O . ALA A 1 701 ? 23.850 -1.758 -3.929 1.00 97.81 701 ALA A O 1
ATOM 5196 N N . THR A 1 702 ? 25.805 -1.203 -2.960 1.00 96.62 702 THR A N 1
ATOM 5197 C CA . THR A 1 702 ? 25.253 -0.660 -1.718 1.00 96.62 702 THR A CA 1
ATOM 5198 C C . THR A 1 702 ? 26.045 0.589 -1.355 1.00 96.62 702 THR A C 1
ATOM 5200 O O . THR A 1 702 ? 27.275 0.560 -1.407 1.00 96.62 702 THR A O 1
ATOM 5203 N N . ASN A 1 703 ? 25.356 1.665 -0.986 1.00 95.44 703 ASN A N 1
ATOM 5204 C CA . ASN A 1 703 ? 25.941 2.820 -0.303 1.00 95.44 703 ASN A CA 1
ATOM 5205 C C . ASN A 1 703 ? 25.290 2.984 1.082 1.00 95.44 703 ASN A C 1
ATOM 5207 O O . ASN A 1 703 ? 24.517 2.133 1.518 1.00 95.44 703 ASN A O 1
ATOM 5211 N N . GLU A 1 704 ? 25.595 4.068 1.786 1.00 93.06 704 GLU A N 1
ATOM 5212 C CA . GLU A 1 704 ? 24.995 4.393 3.084 1.00 93.06 704 GLU A CA 1
ATOM 5213 C C . GLU A 1 704 ? 23.474 4.634 3.026 1.00 93.06 704 GLU A C 1
ATOM 5215 O O . GLU A 1 704 ? 22.815 4.580 4.062 1.00 93.06 704 GLU A O 1
ATOM 5220 N N . ASN A 1 705 ? 22.914 4.848 1.828 1.00 92.75 705 ASN A N 1
ATOM 5221 C CA . ASN A 1 705 ? 21.505 5.184 1.624 1.00 92.75 705 ASN A CA 1
ATOM 5222 C C . ASN A 1 705 ? 20.649 4.012 1.127 1.00 92.75 705 ASN A C 1
ATOM 5224 O O . ASN A 1 705 ? 19.458 4.016 1.415 1.00 92.75 705 ASN A O 1
ATOM 5228 N N . ALA A 1 706 ? 21.187 3.059 0.352 1.00 96.25 706 ALA A N 1
ATOM 5229 C CA . ALA A 1 706 ? 20.410 1.988 -0.285 1.00 96.25 706 ALA A CA 1
ATOM 5230 C C . ALA A 1 706 ? 21.258 0.820 -0.829 1.00 96.25 706 ALA A C 1
ATOM 5232 O O . ALA A 1 706 ? 22.454 0.965 -1.090 1.00 96.25 706 ALA A O 1
ATOM 5233 N N . THR A 1 707 ? 20.593 -0.307 -1.114 1.00 97.25 707 THR A N 1
ATOM 5234 C CA . THR A 1 707 ? 21.082 -1.390 -1.993 1.00 97.25 707 THR A CA 1
ATOM 5235 C C . THR A 1 707 ? 20.300 -1.388 -3.311 1.00 97.25 707 THR A C 1
ATOM 5237 O O . THR A 1 707 ? 19.074 -1.304 -3.306 1.00 97.25 707 THR A O 1
ATOM 5240 N N . TYR A 1 708 ? 21.004 -1.437 -4.444 1.00 98.25 708 TYR A N 1
ATOM 5241 C CA . TYR A 1 708 ? 20.460 -1.129 -5.773 1.00 98.25 708 TYR A CA 1
ATOM 5242 C C . TYR A 1 708 ? 21.261 -1.795 -6.905 1.00 98.25 708 TYR A C 1
ATOM 5244 O O . TYR A 1 708 ? 22.367 -2.299 -6.693 1.00 98.25 708 TYR A O 1
ATOM 5252 N N . LEU A 1 709 ? 20.712 -1.780 -8.125 1.00 98.69 709 LEU A N 1
ATOM 5253 C CA . LEU A 1 709 ? 21.449 -2.140 -9.338 1.00 98.69 709 LEU A CA 1
ATOM 5254 C C . LEU A 1 709 ? 22.154 -0.889 -9.875 1.00 98.69 709 LEU A C 1
ATOM 5256 O O . LEU A 1 709 ? 21.514 0.028 -10.389 1.00 98.69 709 LEU A O 1
ATOM 5260 N N . GLU A 1 710 ? 23.474 -0.846 -9.738 1.00 98.75 710 GLU A N 1
ATOM 5261 C CA . GLU A 1 710 ? 24.305 0.191 -10.338 1.00 98.75 710 GLU A CA 1
ATOM 5262 C C . GLU A 1 710 ? 24.501 -0.111 -11.825 1.00 98.75 710 GLU A C 1
ATOM 5264 O O . GLU A 1 710 ? 24.943 -1.202 -12.189 1.00 98.75 710 GLU A O 1
ATOM 5269 N N . VAL A 1 711 ? 24.197 0.871 -12.671 1.00 98.81 711 VAL A N 1
ATOM 5270 C CA . VAL A 1 711 ? 24.341 0.821 -14.128 1.00 98.81 711 VAL A CA 1
ATOM 5271 C C . VAL A 1 711 ? 25.433 1.799 -14.554 1.00 98.81 711 VAL A C 1
ATOM 5273 O O . VAL A 1 711 ? 25.343 2.999 -14.290 1.00 98.81 711 VAL A O 1
ATOM 5276 N N . THR A 1 712 ? 26.448 1.299 -15.250 1.00 98.62 712 THR A N 1
ATOM 5277 C CA . THR A 1 712 ? 27.476 2.118 -15.901 1.00 98.62 712 THR A CA 1
ATOM 5278 C C . THR A 1 712 ? 27.209 2.171 -17.396 1.00 98.62 712 THR A C 1
ATOM 5280 O O . THR A 1 712 ? 26.959 1.137 -18.021 1.00 98.62 712 THR A O 1
ATOM 5283 N N . VAL A 1 713 ? 27.279 3.383 -17.948 1.00 97.38 713 VAL A N 1
ATOM 5284 C CA . VAL A 1 713 ? 27.196 3.649 -19.385 1.00 97.38 713 VAL A CA 1
ATOM 5285 C C . VAL A 1 713 ? 28.604 3.914 -19.908 1.00 97.38 713 VAL A C 1
ATOM 5287 O O . VAL A 1 713 ? 29.295 4.794 -19.397 1.00 97.38 713 VAL A O 1
ATOM 5290 N N . HIS A 1 714 ? 29.026 3.139 -20.901 1.00 96.19 714 HIS A N 1
ATOM 5291 C CA . HIS A 1 714 ? 30.353 3.192 -21.515 1.00 96.19 714 HIS A CA 1
ATOM 5292 C C . HIS A 1 714 ? 30.303 4.011 -22.804 1.00 96.19 714 HIS A C 1
ATOM 5294 O O . HIS A 1 714 ? 30.460 3.472 -23.898 1.00 96.19 714 HIS A O 1
ATOM 5300 N N . GLY A 1 715 ? 30.017 5.306 -22.663 1.00 91.69 715 GLY A N 1
ATOM 5301 C CA . GLY A 1 715 ? 30.149 6.263 -23.759 1.00 91.69 715 GLY A CA 1
ATOM 5302 C C . GLY A 1 715 ? 31.616 6.459 -24.149 1.00 91.69 715 GLY A C 1
ATOM 5303 O O . GLY A 1 715 ? 32.491 6.519 -23.282 1.00 91.69 715 GLY A O 1
ATOM 5304 N N . ASP A 1 716 ? 31.868 6.562 -25.448 1.00 91.00 716 ASP A N 1
ATOM 5305 C CA . ASP A 1 716 ? 33.174 6.811 -26.049 1.00 91.00 716 ASP A CA 1
ATOM 5306 C C . ASP A 1 716 ? 32.968 7.754 -27.247 1.00 91.00 716 ASP A C 1
ATOM 5308 O O . ASP A 1 716 ? 32.544 7.308 -28.308 1.00 91.00 716 ASP A O 1
ATOM 5312 N N . PRO A 1 717 ? 33.305 9.051 -27.137 1.00 87.44 717 PRO A N 1
ATOM 5313 C CA . PRO A 1 717 ? 33.123 10.004 -28.235 1.00 87.44 717 PRO A CA 1
ATOM 5314 C C . PRO A 1 717 ? 33.952 9.736 -29.512 1.00 87.44 717 PRO A C 1
ATOM 5316 O O . PRO A 1 717 ? 33.896 10.542 -30.444 1.00 87.44 717 PRO A O 1
ATOM 5319 N N . ALA A 1 718 ? 34.755 8.662 -29.567 1.00 86.50 718 ALA A N 1
ATOM 5320 C CA . ALA A 1 718 ? 35.384 8.150 -30.791 1.00 86.50 718 ALA A CA 1
ATOM 5321 C C . ALA A 1 718 ? 34.576 7.026 -31.489 1.00 86.50 718 ALA A C 1
ATOM 5323 O O . ALA A 1 718 ? 34.792 6.757 -32.676 1.00 86.50 718 ALA A O 1
ATOM 5324 N N . ASP A 1 719 ? 33.651 6.386 -30.770 1.00 87.06 719 ASP A N 1
ATOM 5325 C CA . ASP A 1 719 ? 32.615 5.465 -31.256 1.00 87.06 719 ASP A CA 1
ATOM 5326 C C . ASP A 1 719 ? 31.491 6.280 -31.949 1.00 87.06 719 ASP A C 1
ATOM 5328 O O . ASP A 1 719 ? 31.364 7.494 -31.779 1.00 87.06 719 ASP A O 1
ATOM 5332 N N . ARG A 1 720 ? 30.716 5.658 -32.848 1.00 87.00 720 ARG A N 1
ATOM 5333 C CA . ARG A 1 720 ? 29.685 6.357 -33.646 1.00 87.00 720 ARG A CA 1
ATOM 5334 C C . ARG A 1 720 ? 28.291 6.396 -33.018 1.00 87.00 720 ARG A C 1
ATOM 5336 O O . ARG A 1 720 ? 27.382 6.952 -33.641 1.00 87.00 720 ARG A O 1
ATOM 5343 N N . ARG A 1 721 ? 28.087 5.772 -31.861 1.00 90.88 721 ARG A N 1
ATOM 5344 C CA . ARG A 1 721 ? 26.787 5.593 -31.196 1.00 90.88 721 ARG A CA 1
ATOM 5345 C C . ARG A 1 721 ? 26.372 6.810 -30.367 1.00 90.88 721 ARG A C 1
ATOM 5347 O O . ARG A 1 721 ? 27.008 7.857 -30.389 1.00 90.88 721 ARG A O 1
ATOM 5354 N N . ALA A 1 722 ? 25.269 6.666 -29.636 1.00 89.25 722 ALA A N 1
ATOM 5355 C CA . ALA A 1 722 ? 24.978 7.519 -28.493 1.00 89.25 722 ALA A CA 1
ATOM 5356 C C . ALA A 1 722 ? 25.862 7.132 -27.294 1.00 89.25 722 ALA A C 1
ATOM 5358 O O . ALA A 1 722 ? 25.795 5.997 -26.824 1.00 89.25 722 ALA A O 1
ATOM 5359 N N . ASP A 1 723 ? 26.601 8.102 -26.751 1.00 91.00 723 ASP A N 1
ATOM 5360 C CA . ASP A 1 723 ? 27.387 7.968 -25.511 1.00 91.00 723 ASP A CA 1
ATOM 5361 C C . ASP A 1 723 ? 26.540 7.736 -24.247 1.00 91.00 723 ASP A C 1
ATOM 5363 O O . ASP A 1 723 ? 27.063 7.422 -23.178 1.00 91.00 723 ASP A O 1
ATOM 5367 N N . ASP A 1 724 ? 25.230 7.977 -24.330 1.00 91.75 724 ASP A N 1
ATOM 5368 C CA . ASP A 1 724 ? 24.343 8.070 -23.177 1.00 91.75 724 ASP A CA 1
ATOM 5369 C C . ASP A 1 724 ? 22.890 7.718 -23.539 1.00 91.75 724 ASP A C 1
ATOM 5371 O O . ASP A 1 724 ? 22.431 7.939 -24.661 1.00 91.75 724 ASP A O 1
ATOM 5375 N N . ILE A 1 725 ? 22.161 7.197 -22.554 1.00 91.50 725 ILE A N 1
ATOM 5376 C CA . ILE A 1 725 ? 20.786 6.702 -22.657 1.00 91.50 725 ILE A CA 1
ATOM 5377 C C . ILE A 1 725 ? 19.775 7.681 -22.043 1.00 91.50 725 ILE A C 1
ATOM 5379 O O . ILE A 1 725 ? 20.107 8.504 -21.192 1.00 91.50 725 ILE A O 1
ATOM 5383 N N . THR A 1 726 ? 18.504 7.554 -22.426 1.00 87.56 726 THR A N 1
ATOM 5384 C CA . THR A 1 726 ? 17.374 8.210 -21.747 1.00 87.56 726 THR A CA 1
ATOM 5385 C C . THR A 1 726 ? 16.764 7.292 -20.686 1.00 87.56 726 THR A C 1
ATOM 5387 O O . THR A 1 726 ? 16.585 6.103 -20.943 1.00 87.56 726 THR A O 1
ATOM 5390 N N . GLY A 1 727 ? 16.353 7.843 -19.541 1.00 85.75 727 GLY A N 1
ATOM 5391 C CA . GLY A 1 727 ? 15.632 7.091 -18.502 1.00 85.75 727 GLY A CA 1
ATOM 5392 C C . GLY A 1 727 ? 15.509 7.808 -17.156 1.00 85.75 727 GLY A C 1
ATOM 5393 O O . GLY A 1 727 ? 14.622 7.499 -16.363 1.00 85.75 727 GLY A O 1
ATOM 5394 N N . ASP A 1 728 ? 16.374 8.790 -16.911 1.00 88.06 728 ASP A N 1
ATOM 5395 C CA . ASP A 1 728 ? 16.454 9.531 -15.654 1.00 88.06 728 ASP A CA 1
ATOM 5396 C C . ASP A 1 728 ? 15.211 10.389 -15.376 1.00 88.06 728 ASP A C 1
ATOM 5398 O O . ASP A 1 728 ? 14.771 11.184 -16.214 1.00 88.06 728 ASP A O 1
ATOM 5402 N N . LEU A 1 729 ? 14.677 10.282 -14.154 1.00 87.19 729 LEU A N 1
ATOM 5403 C CA . LEU A 1 729 ? 13.559 11.109 -13.688 1.00 87.19 729 LEU A CA 1
ATOM 5404 C C . LEU A 1 729 ? 14.029 12.210 -12.724 1.00 87.19 729 LEU A C 1
ATOM 5406 O O . LEU A 1 729 ? 13.983 13.392 -13.073 1.00 87.19 729 LEU A O 1
ATOM 5410 N N . THR A 1 730 ? 14.493 11.832 -11.531 1.00 90.81 730 THR A N 1
ATOM 5411 C CA . THR A 1 730 ? 15.241 12.676 -10.576 1.00 90.81 730 THR A CA 1
ATOM 5412 C C . THR A 1 730 ? 16.204 11.791 -9.776 1.00 90.81 730 THR A C 1
ATOM 5414 O O . THR A 1 730 ? 16.087 10.567 -9.810 1.00 90.81 730 THR A O 1
ATOM 5417 N N . ALA A 1 731 ? 17.115 12.388 -8.999 1.00 91.12 731 ALA A N 1
ATOM 5418 C CA . ALA A 1 731 ? 18.068 11.645 -8.165 1.00 91.12 731 ALA A CA 1
ATOM 5419 C C . ALA A 1 731 ? 17.410 10.641 -7.191 1.00 91.12 731 ALA A C 1
ATOM 5421 O O . ALA A 1 731 ? 18.013 9.627 -6.875 1.00 91.12 731 ALA A O 1
ATOM 5422 N N . GLN A 1 732 ? 16.170 10.879 -6.746 1.00 93.44 732 GLN A N 1
ATOM 5423 C CA . GLN A 1 732 ? 15.429 9.964 -5.859 1.00 93.44 732 GLN A CA 1
ATOM 5424 C C . GLN A 1 732 ? 14.845 8.732 -6.574 1.00 93.44 732 GLN A C 1
ATOM 5426 O O . GLN A 1 732 ? 14.421 7.787 -5.911 1.00 93.44 732 GLN A O 1
ATOM 5431 N N . TRP A 1 733 ? 14.782 8.773 -7.908 1.00 93.88 733 TRP A N 1
ATOM 5432 C CA . TRP A 1 733 ? 14.179 7.751 -8.771 1.00 93.88 733 TRP A CA 1
ATOM 5433 C C . TRP A 1 733 ? 15.209 7.015 -9.637 1.00 93.88 733 TRP A C 1
ATOM 5435 O O . TRP A 1 733 ? 14.899 5.946 -10.150 1.00 93.88 733 TRP A O 1
ATOM 5445 N N . GLY A 1 734 ? 16.400 7.582 -9.851 1.00 95.44 734 GLY A N 1
ATOM 5446 C CA . GLY A 1 734 ? 17.404 6.988 -10.735 1.00 95.44 734 GLY A CA 1
ATOM 5447 C C . GLY A 1 734 ? 16.862 6.765 -12.152 1.00 95.44 734 GLY A C 1
ATOM 5448 O O . GLY A 1 734 ? 16.227 7.651 -12.732 1.00 95.44 734 GLY A O 1
ATOM 5449 N N . LEU A 1 735 ? 17.090 5.559 -12.675 1.00 96.00 735 LEU A N 1
ATOM 5450 C CA . LEU A 1 735 ? 16.688 5.101 -14.010 1.00 96.00 735 LEU A CA 1
ATOM 5451 C C . LEU A 1 735 ? 15.316 4.392 -14.018 1.00 96.00 735 LEU A C 1
ATOM 5453 O O . LEU A 1 735 ? 14.994 3.680 -14.968 1.00 96.00 735 LEU A O 1
ATOM 5457 N N . HIS A 1 736 ? 14.482 4.590 -12.989 1.00 96.38 736 HIS A N 1
ATOM 5458 C CA . HIS A 1 736 ? 13.235 3.837 -12.784 1.00 96.38 736 HIS A CA 1
ATOM 5459 C C . HIS A 1 736 ? 12.293 3.759 -14.000 1.00 96.38 736 HIS A C 1
ATOM 5461 O O . HIS A 1 736 ? 11.599 2.762 -14.187 1.00 96.38 736 HIS A O 1
ATOM 5467 N N . LEU A 1 737 ? 12.276 4.777 -14.869 1.00 94.69 737 LEU A N 1
ATOM 5468 C CA . LEU A 1 737 ? 11.428 4.787 -16.067 1.00 94.69 737 LEU A CA 1
ATOM 5469 C C . LEU A 1 737 ? 11.819 3.734 -17.124 1.00 94.69 737 LEU A C 1
ATOM 5471 O O . LEU A 1 737 ? 11.068 3.548 -18.083 1.00 94.69 737 LEU A O 1
ATOM 5475 N N . VAL A 1 738 ? 12.978 3.081 -16.965 1.00 95.56 738 VAL A N 1
ATOM 5476 C CA . VAL A 1 738 ? 13.558 2.100 -17.897 1.00 95.56 738 VAL A CA 1
ATOM 5477 C C . VAL A 1 738 ? 14.148 0.853 -17.206 1.00 95.56 738 VAL A C 1
ATOM 5479 O O . VAL A 1 738 ? 14.819 0.077 -17.883 1.00 95.56 738 VAL A O 1
ATOM 5482 N N . ASP A 1 739 ? 13.881 0.606 -15.908 1.00 97.44 739 ASP A N 1
ATOM 5483 C CA . ASP A 1 739 ? 14.412 -0.553 -15.139 1.00 97.44 739 ASP A CA 1
ATOM 5484 C C . ASP A 1 739 ? 14.357 -1.874 -15.933 1.00 97.44 739 ASP A C 1
ATOM 5486 O O . ASP A 1 739 ? 15.336 -2.617 -16.011 1.00 97.44 739 ASP A O 1
ATOM 5490 N N . VAL A 1 740 ? 13.201 -2.160 -16.541 1.00 98.06 740 VAL A N 1
ATOM 5491 C CA . VAL A 1 740 ? 12.963 -3.395 -17.302 1.00 98.06 740 VAL A CA 1
ATOM 5492 C C . VAL A 1 740 ? 13.689 -3.362 -18.648 1.00 98.06 740 VAL A C 1
ATOM 5494 O O . VAL A 1 740 ? 14.327 -4.339 -19.029 1.00 98.06 740 VAL A O 1
ATOM 5497 N N . ASN A 1 741 ? 13.647 -2.229 -19.355 1.00 97.62 741 ASN A N 1
ATOM 5498 C CA . ASN A 1 741 ? 14.273 -2.036 -20.666 1.00 97.62 741 ASN A CA 1
ATOM 5499 C C . ASN A 1 741 ? 15.793 -2.212 -20.638 1.00 97.62 741 ASN A C 1
ATOM 5501 O O . ASN A 1 741 ? 16.353 -2.768 -21.584 1.00 97.62 741 ASN A O 1
ATOM 5505 N N . LEU A 1 742 ? 16.442 -1.788 -19.550 1.00 98.19 742 LEU A N 1
ATOM 5506 C CA . LEU A 1 742 ? 17.878 -1.947 -19.315 1.00 98.19 742 LEU A CA 1
ATOM 5507 C C . LEU A 1 742 ? 18.323 -3.415 -19.342 1.00 98.19 742 LEU A C 1
ATOM 5509 O O . LEU A 1 742 ? 19.373 -3.718 -19.891 1.00 98.19 742 LEU A O 1
ATOM 5513 N N . ALA A 1 743 ? 17.529 -4.327 -18.778 1.00 98.31 743 ALA A N 1
ATOM 5514 C CA . ALA A 1 743 ? 17.883 -5.742 -18.631 1.00 98.31 743 ALA A CA 1
ATOM 5515 C C . ALA A 1 743 ? 17.015 -6.702 -19.460 1.00 98.31 743 ALA A C 1
ATOM 5517 O O . ALA A 1 743 ? 17.129 -7.919 -19.314 1.00 98.31 743 ALA A O 1
ATOM 5518 N N . MET A 1 744 ? 16.127 -6.179 -20.307 1.00 98.44 744 MET A N 1
ATOM 5519 C CA . MET A 1 744 ? 15.068 -6.927 -20.992 1.00 98.44 744 MET A CA 1
ATOM 5520 C C . MET A 1 744 ? 15.579 -8.202 -21.686 1.00 98.44 744 MET A C 1
ATOM 5522 O O . MET A 1 744 ? 14.990 -9.272 -21.536 1.00 98.44 744 MET A O 1
ATOM 5526 N N . GLY A 1 745 ? 16.696 -8.120 -22.413 1.00 98.50 745 GLY A N 1
ATOM 5527 C CA . GLY A 1 745 ? 17.296 -9.267 -23.091 1.00 98.50 745 GLY A CA 1
ATOM 5528 C C . GLY A 1 745 ? 17.923 -10.286 -22.139 1.00 98.50 745 GLY A C 1
ATOM 5529 O O . GLY A 1 745 ? 17.814 -11.487 -22.390 1.00 98.50 745 GLY A O 1
ATOM 5530 N N . ASN A 1 746 ? 18.512 -9.843 -21.022 1.00 98.81 746 ASN A N 1
ATOM 5531 C CA . ASN A 1 746 ? 18.997 -10.738 -19.968 1.00 98.81 746 ASN A CA 1
ATOM 5532 C C . ASN A 1 746 ? 17.822 -11.469 -19.295 1.00 98.81 746 ASN A C 1
ATOM 5534 O O . ASN A 1 746 ? 17.876 -12.681 -19.114 1.00 98.81 746 ASN A O 1
ATOM 5538 N N . LEU A 1 747 ? 16.743 -10.750 -18.970 1.00 98.75 747 LEU A N 1
ATOM 5539 C CA . LEU A 1 747 ? 15.551 -11.296 -18.313 1.00 98.75 747 LEU A CA 1
ATOM 5540 C C . LEU A 1 747 ? 14.839 -12.333 -19.197 1.00 98.75 747 LEU A C 1
ATOM 5542 O O . LEU A 1 747 ? 14.540 -13.429 -18.731 1.00 98.75 747 LEU A O 1
ATOM 5546 N N . VAL A 1 748 ? 14.642 -12.041 -20.489 1.00 98.56 748 VAL A N 1
ATOM 5547 C CA . VAL A 1 748 ? 14.073 -12.996 -21.461 1.00 98.56 748 VAL A CA 1
ATOM 5548 C C . VAL A 1 748 ? 14.978 -14.224 -21.649 1.00 98.56 748 VAL A C 1
ATOM 5550 O O . VAL A 1 748 ? 14.474 -15.341 -21.786 1.00 98.56 748 VAL A O 1
ATOM 5553 N N . ALA A 1 749 ? 16.306 -14.057 -21.624 1.00 98.44 749 ALA A N 1
ATOM 5554 C CA . ALA A 1 749 ? 17.244 -15.180 -21.675 1.00 98.44 749 ALA A CA 1
ATOM 5555 C C . ALA A 1 749 ? 17.192 -16.044 -20.401 1.00 98.44 749 ALA A C 1
ATOM 5557 O O . ALA A 1 749 ? 17.125 -17.266 -20.505 1.00 98.44 749 ALA A O 1
ATOM 5558 N N . ILE A 1 750 ? 17.142 -15.432 -19.213 1.00 98.75 750 ILE A N 1
ATOM 5559 C CA . ILE A 1 750 ? 17.001 -16.157 -17.943 1.00 98.75 750 ILE A CA 1
ATOM 5560 C C . ILE A 1 750 ? 15.676 -16.921 -17.904 1.00 98.75 750 ILE A C 1
ATOM 5562 O O . ILE A 1 750 ? 15.689 -18.113 -17.614 1.00 98.75 750 ILE A O 1
ATOM 5566 N N . VAL A 1 751 ? 14.551 -16.296 -18.269 1.00 98.62 751 VAL A N 1
ATOM 5567 C CA . VAL A 1 751 ? 13.248 -16.981 -18.320 1.00 98.62 751 VAL A CA 1
ATOM 5568 C C . VAL A 1 751 ? 13.294 -18.203 -19.243 1.00 98.62 751 VAL A C 1
ATOM 5570 O O . VAL A 1 751 ? 12.716 -19.233 -18.900 1.00 98.62 751 VAL A O 1
ATOM 5573 N N . ARG A 1 752 ? 14.025 -18.153 -20.366 1.00 98.25 752 ARG A N 1
ATOM 5574 C CA . ARG A 1 752 ? 14.222 -19.309 -21.261 1.00 98.25 752 ARG A CA 1
ATOM 5575 C C . ARG A 1 752 ? 14.965 -20.466 -20.580 1.00 98.25 752 ARG A C 1
ATOM 5577 O O . ARG A 1 752 ? 14.522 -21.609 -20.682 1.00 98.25 752 ARG A O 1
ATOM 5584 N N . GLU A 1 753 ? 16.045 -20.182 -19.857 1.00 98.31 753 GLU A N 1
ATOM 5585 C CA . GLU A 1 753 ? 16.819 -21.206 -19.137 1.00 98.31 753 GLU A CA 1
ATOM 5586 C C . GLU A 1 753 ? 16.068 -21.762 -17.917 1.00 98.31 753 GLU A C 1
ATOM 5588 O O . GLU A 1 753 ? 16.038 -22.979 -17.707 1.00 98.31 753 GLU A O 1
ATOM 5593 N N . GLN A 1 754 ? 15.374 -20.905 -17.160 1.00 98.31 754 GLN A N 1
ATOM 5594 C CA . GLN A 1 754 ? 14.522 -21.313 -16.039 1.00 98.31 754 GLN A CA 1
ATOM 5595 C C . GLN A 1 754 ? 13.363 -22.189 -16.521 1.00 98.31 754 GLN A C 1
ATOM 5597 O O . GLN A 1 754 ? 13.065 -23.207 -15.901 1.00 98.31 754 GLN A O 1
ATOM 5602 N N . THR A 1 755 ? 12.765 -21.849 -17.666 1.00 97.81 755 THR A N 1
ATOM 5603 C CA . THR A 1 755 ? 11.746 -22.658 -18.352 1.00 97.81 755 THR A CA 1
ATOM 5604 C C . THR A 1 755 ? 12.282 -24.038 -18.715 1.00 97.81 755 THR A C 1
ATOM 5606 O O . THR A 1 755 ? 11.687 -25.048 -18.340 1.00 97.81 755 THR A O 1
ATOM 5609 N N . ALA A 1 756 ? 13.435 -24.097 -19.388 1.00 97.31 756 ALA A N 1
ATOM 5610 C CA . ALA A 1 756 ? 14.071 -25.359 -19.751 1.00 97.31 756 ALA A CA 1
ATOM 5611 C C . ALA A 1 756 ? 14.456 -26.192 -18.514 1.00 97.31 756 ALA A C 1
ATOM 5613 O O . ALA A 1 756 ? 14.496 -27.417 -18.592 1.00 97.31 756 ALA A O 1
ATOM 5614 N N . SER A 1 757 ? 14.723 -25.550 -17.372 1.00 96.94 757 SER A N 1
ATOM 5615 C CA . SER A 1 757 ? 14.951 -26.216 -16.086 1.00 96.94 757 SER A CA 1
ATOM 5616 C C . SER A 1 757 ? 13.664 -26.761 -15.465 1.00 96.94 757 SER A C 1
ATOM 5618 O O . SER A 1 757 ? 13.618 -27.937 -15.111 1.00 96.94 757 SER A O 1
ATOM 5620 N N . TRP A 1 758 ? 12.602 -25.954 -15.413 1.00 96.19 758 TRP A N 1
ATOM 5621 C CA . TRP A 1 758 ? 11.287 -26.339 -14.894 1.00 96.19 758 TRP A CA 1
ATOM 5622 C C . TRP A 1 758 ? 10.679 -27.517 -15.673 1.00 96.19 758 TRP A C 1
ATOM 5624 O O . TRP A 1 758 ? 10.147 -28.449 -15.080 1.00 96.19 758 TRP A O 1
ATOM 5634 N N . GLN A 1 759 ? 10.846 -27.543 -17.000 1.00 95.00 759 GLN A N 1
ATOM 5635 C CA . GLN A 1 759 ? 10.413 -28.663 -17.848 1.00 95.00 759 GLN A CA 1
ATOM 5636 C C . GLN A 1 759 ? 11.218 -29.964 -17.660 1.00 95.00 759 GLN A C 1
ATOM 5638 O O . GLN A 1 759 ? 10.829 -30.990 -18.209 1.00 95.00 759 GLN A O 1
ATOM 5643 N N . ARG A 1 760 ? 12.347 -29.947 -16.934 1.00 94.44 760 ARG A N 1
ATOM 5644 C CA . ARG A 1 760 ? 13.138 -31.153 -16.610 1.00 94.44 760 ARG A CA 1
ATOM 5645 C C . ARG A 1 760 ? 12.827 -31.724 -15.224 1.00 94.44 760 ARG A C 1
ATOM 5647 O O . ARG A 1 760 ? 13.349 -32.784 -14.890 1.00 94.44 760 ARG A O 1
ATOM 5654 N N . THR A 1 761 ? 12.032 -31.027 -14.411 1.00 86.75 761 THR A N 1
ATOM 5655 C CA . THR A 1 761 ? 11.732 -31.394 -13.016 1.00 86.75 761 THR A CA 1
ATOM 5656 C C . THR A 1 761 ? 10.254 -31.727 -12.779 1.00 86.75 761 THR A C 1
ATOM 5658 O O . THR A 1 761 ? 9.834 -31.829 -11.624 1.00 86.75 761 THR A O 1
ATOM 5661 N N . ARG A 1 762 ? 9.470 -31.900 -13.852 1.00 76.25 762 ARG A N 1
ATOM 5662 C CA . ARG A 1 762 ? 8.017 -32.135 -13.857 1.00 76.25 762 ARG A CA 1
ATOM 5663 C C . ARG A 1 762 ? 7.630 -33.214 -14.863 1.00 76.25 762 ARG A C 1
ATOM 5665 O O . ARG A 1 762 ? 8.288 -33.266 -15.924 1.00 76.25 762 ARG A O 1
#

Radius of gyration: 35.72 Å; chains: 1; bounding box: 99×108×93 Å

pLDDT: mean 82.83, std 22.92, range [22.05, 98.94]

Foldseek 3Di:
DDDDDDDDDDDDDDDDDDDDDDDDDDDDDDDDDDDDDDDDDDDDDDDDDDDDDDDDDDDDDDDDDDDDDDDDDDDDDDDDDDDDDDDPPPPPDQADFDDAQVFAQDPPCPPWRALPPVRFTKDKHFARRDDAPAAEAEEEEEEAAPDFLVLSCQLQVCSVCHNVRGYIYIRGGDPNSADDPVCVLVVLSVVLSRCVRRPLLSHQAYEYEYAARSLLVSQVPCQDPSNLLHHQAYEYQLNFFAQDTFAFADVADFDDAPPDPDDDDDPDPPDPDPDPPHRHDGDHAYEYEFEPNGGPDDDQGGNNCVVQVFAGKDKDPKQWFQDWGDDFPPVRVRPHDLARFDETGTFIKIKIWGHPGHPQGTYIYIYTYSHYRGGRDGDRSSVVVSVSSSSGGHSSSSVVVVVVCDPADDLVDPLQWQDAPPDCGLLNDFQKAWEAELQRDTDIDGDDFDSPAQEAEEEDEAAAAPDQDQWDDSHDDPLNSVRCSQFPSRLRNHHGYTYGRFGAGHPNNVVCVVVSDPDDLADDRRLSNSLVNVVCCVPPPGPLTAYEYEYAHSRLSSVLNCCAPVNAVDPCLLSHLEYEREHAFDKAFVPAQHDGSGDHAGAFQDLLDGSHYAYFAEAEPVQAADLLAPHQDDPDPRITGDHAFLQHRNFDKGWAFFKAFQFCAFSNGHFDPTHDHQFQDDDRDPGRTYTYTPQKMWGWDDDPRGTGIYIYGCADPVGGGDSDGTQDDDSNRHNSRNRNRRRVVSVSSSSNSSSVSSVVVD

Sequence (762 aa):
MSNSMRARTSARCHRSRWTTLEPSGRCTASRKSWTRRTLRGTNPRTRSASGRLDAHLTTGRRSMSKLHVPLVVTARAAALSLALGLLSASSVSAQQPRTLLGTPCTASADTPVTEPETGRTYLLDYPCDLRAGEDVTFILSLHGAGSSGTWQRRYFPAFDQKERHRLVIAAPYSPTRVWSEGDDAYLRNIVTSIVNEVGSENIRAFWLAGHSQGGLTSRRLVCTDFFSARVDGFLSLSGGRVGGGAERATGAGRPRQASEPPAAAPPAAPAAAPAPASDPSCDFSHIFAIGQHDIASLPSTSSVAQRYRCDARERRPDVVDTQPGQVHDGGRQNPGSRAWGLLPRPGSAEVFVYPGCDDGRVVADVVRLDKGHTEGLEPAVTEALVGLMVSAAGGKIANMAATQTAVPNDYSDPASWLCRPGRQDACAVDLSTTVVRSDGTLSREAWSGNASAPIDCFYVYPTVSTDTGMNSDMTPNEAELRVVNQQFARFGSVCRLYAPNYRQVTLAGLRERRTGGTTSLDQGLAYDDVRDAFHHYLEHDNGGRGFVLVGHSQGSYVLTSLVAQEIDGQPIQDRMVSALLLGATVPVARGGDGGGAFRTVPLCRSASQTSCVIAFSSFRSTAPPPANTLFGQVADPALAAACTNPAALAGGSGELHAYLSTTGGTIVGGGRGGPRPWVASGPAIETPFVSAPGLLTARCATNENATYLEVTVHGDPADRRADDITGDLTAQWGLHLVDVNLAMGNLVAIVREQTASWQRTR

Secondary structure (DSSP, 8-state):
----------------------------------------------------------------------------------------------PPPP-GGG----TT--SPEEPTTT--EEEEE--TT--TT--EEEEEEEPPTT--HHHHHHHS-GGGGHHHHTEEEEEEPPTTSS--GGGHHHHHHHHHHHHHHH-GGGEEEEEEEEEHHHHHHHHHHTTSHHHHTT--EEEEESS--SSSPPPBPTT-SPPPPTTS--PPPPPS--S-PPPPPPPP-S--EEEEEEEGGGBS---S--HHHHHTTPPSPEEPPPEEESS--S---GGG-TT--TTT--S---EEEEEEEE-S-GGG--EEEEEETT--SSSPPPHHHHHHHHHHHHHS---HHHHHHHTT-PPPP-TTSGGGEEE-TTSSSTTSS---EEEE-TT--EEEEPP---TT-SEEEEEE--S----SSSB--SS--HHHHHHHHHHTGGGGGTEEEEEE---PBPTTHHHHHHTT----SSSTHHHHHHHHHHHHHHHHT-TT--EEEEEETHHHHHHHHHIIIIITTSTTGGGEEEEEEESS--EEETTSSSSSS-SSPPBP-STT--SEEEEE-EEETTBPPPTT-SSS--S-TTEEE----TT-TTSSEEE----EETT-EETTEE-TT----SBSSSS---SSEEE-TTSEEEEEEE-SS-EEEEEEE---TTSSB-SS-S----TTTTTGGGHHHHHHHHHHHHHHHHHHHHTT--